Protein AF-A0A845YSQ4-F1 (afdb_monomer_lite)

Foldseek 3Di:
DAPLLQLQLQQLQPDDDQVLSQCSSCPFRNFHWAPKDKFFFDDVSQWIWIWIAGPPLQEIEIHTEAGAQDDVCRPLVNLLLLDADWDDDPQAWATWGPNLLVSLVGRVVSPVLVVCVVSDDPRHAYEFEHAESRLLNSLSNLRCCCRPVVDQLVRYEREYELYAFTGAPGNQVVSCVRNVNYEYEAEQLACRNCTPPEDPSLVLLLLQPSSVVSCVVPPCRHVDGTDDHYQYQYQHPVLHTDRPDPPVVVVVVSSVVNNVCSVVVVVLVNNVRSDCQNNSCSSPVDGRRDSPPNPPVSVPPPPQALQNLLVVLVVQCVVCVVVVPLVSNLVQAAQLAWEAEPPDIAGGSVRVSLLSVLVSVQQVAWDKDKDDWDTDRQKIKIKIWTDGPPDDIKIKIKMFGADPSHRRYIYIYIPVCVVRPSD

Radius of gyration: 26.73 Å; chains: 1; bounding box: 75×44×68 Å

pLDDT: mean 87.21, std 13.98, range [29.86, 98.81]

Sequence (423 aa):
MEICEILSLSLCTYETNEEDIKESAKKNFDVDIDNVMQYSAGREEIDSCYIADGDNGQSIILAFRGTYGGNGQGLIDWINNFMARPVSISDIPGELHQGFSSSVKRLWNAGFYREIKKRLTDDKQLFITGYSKGGALAAITAAFLDKRARIDPSKMNVWFFEAPRCGNTEFKNYFNQAFPTALRYEYQDDIVPHLPPAGESAKILSTIPIIGEILEEYLELEEWDYKAVGNLRFINWEDEILEDLPAYLQWAYRLVHLIKIIDEGQTSKLFSDHMAEKCYPVICGKPYQKSVKIDLELENIGLMSKVDETKKVWEHHIQAWDANDLDAIMADYTEDSILILNNTVKKGIEEVRSVFDNLFKLFSNGENIIEPAVIEGEVIYITWNFTPTNDQNYFGTDSFVVQNRIITYQTIASLLYKKYPVV

Secondary structure (DSSP, 8-state):
--HHHHHHHHHHTTSSSHHHHHHHHHHHH----EEEEEEEESGGG-EEEEEEEEGGGTEEEEEE------STTTTHHHHHTT---EEE-TTSSSEEEHHHHHHHHHHHHHTHHHHHHHH--TT-EEEEEEBTHHHHHHHHHHHHIIIII---GGGEEEEEESPPP-B-HHHHHHHHHH-TT-EEEEETT-SGGG-S--THHHHHHTTSHHHHHHHHT-TTGGG---B--SEEEEE-TTS-EE-SS-HHHHHHHHHHHHHHHHHTT-TTHHHHTTSHHHHHHHHHSS-----TT----GGG-----HHHHHHHHHHHHHHHHHTT-HHHHHTT--TT-EEEETTEEEEHHHHHHHHHHHHHHHHTTEEEEEPPPEEETTEEEEEEEEEETTS--EEEEEEEEEETTEEEEEEEEETHHHHS---

Structure (mmCIF, N/CA/C/O backbone):
data_AF-A0A845YSQ4-F1
#
_entry.id   AF-A0A845YSQ4-F1
#
loop_
_atom_site.group_PDB
_atom_site.id
_atom_site.type_symbol
_atom_site.label_atom_id
_atom_site.label_alt_id
_atom_site.label_comp_id
_atom_site.label_asym_id
_atom_site.label_entity_id
_atom_site.label_seq_id
_atom_site.pdbx_PDB_ins_code
_atom_site.Cartn_x
_atom_site.Cartn_y
_atom_site.Cartn_z
_atom_site.occupancy
_atom_site.B_iso_or_equiv
_atom_site.auth_seq_id
_atom_site.auth_comp_id
_atom_site.auth_asym_id
_atom_site.auth_atom_id
_atom_site.pdbx_PDB_model_num
ATOM 1 N N . MET A 1 1 ? -15.448 8.611 14.543 1.00 89.44 1 MET A N 1
ATOM 2 C CA . MET A 1 1 ? -14.744 8.925 13.287 1.00 89.44 1 MET A CA 1
ATOM 3 C C . MET A 1 1 ? -15.551 8.500 12.072 1.00 89.44 1 MET A C 1
ATOM 5 O O . MET A 1 1 ? -16.054 7.378 12.038 1.00 89.44 1 MET A O 1
ATOM 9 N N . GLU A 1 2 ? -15.639 9.386 11.087 1.00 93.88 2 GLU A N 1
ATOM 10 C CA . GLU A 1 2 ? -16.247 9.175 9.770 1.00 93.88 2 GLU A CA 1
ATOM 11 C C . GLU A 1 2 ? -15.227 8.629 8.756 1.00 93.88 2 GLU A C 1
ATOM 13 O O . GLU A 1 2 ? -14.013 8.759 8.929 1.00 93.88 2 GLU A O 1
ATOM 18 N N . ILE A 1 3 ? -15.701 8.045 7.649 1.00 95.62 3 ILE A N 1
ATOM 19 C CA . ILE A 1 3 ? -14.811 7.415 6.658 1.00 95.62 3 ILE A CA 1
ATOM 20 C C . ILE A 1 3 ? -13.812 8.395 6.028 1.00 95.62 3 ILE A C 1
ATOM 22 O O . ILE A 1 3 ? -12.651 8.041 5.830 1.00 95.62 3 ILE A O 1
ATOM 26 N N . CYS A 1 4 ? -14.231 9.637 5.765 1.00 95.69 4 CYS A N 1
ATOM 27 C CA . CYS A 1 4 ? -13.354 10.660 5.202 1.00 95.69 4 CYS A CA 1
ATOM 28 C C . CYS A 1 4 ? -12.197 11.015 6.151 1.00 95.69 4 CYS A C 1
ATOM 30 O O . CYS A 1 4 ? -11.065 11.210 5.705 1.00 95.69 4 CYS A O 1
ATOM 32 N N . GLU A 1 5 ? -12.446 11.047 7.463 1.00 95.69 5 GLU A N 1
ATOM 33 C CA . GLU A 1 5 ? -11.399 11.286 8.462 1.00 95.69 5 GLU A CA 1
ATOM 34 C C . GLU A 1 5 ? -10.400 10.125 8.467 1.00 95.69 5 GLU A C 1
ATOM 36 O O . GLU A 1 5 ? -9.191 10.337 8.482 1.00 95.69 5 GLU A O 1
ATOM 41 N N . ILE A 1 6 ? -10.889 8.886 8.372 1.00 97.31 6 ILE A N 1
ATOM 42 C CA . ILE A 1 6 ? -10.036 7.692 8.342 1.00 97.31 6 ILE A CA 1
ATOM 43 C C . ILE A 1 6 ? -9.205 7.597 7.053 1.00 97.31 6 ILE A C 1
ATOM 45 O O . ILE A 1 6 ? -8.040 7.191 7.118 1.00 97.31 6 ILE A O 1
ATOM 49 N N . LEU A 1 7 ? -9.751 8.012 5.903 1.00 96.31 7 LEU A N 1
ATOM 50 C CA . LEU A 1 7 ? -8.984 8.172 4.662 1.00 96.31 7 LEU A CA 1
ATOM 51 C C . LEU A 1 7 ? -7.896 9.231 4.832 1.00 96.31 7 LEU A C 1
ATOM 53 O O . LEU A 1 7 ? -6.727 8.957 4.574 1.00 96.31 7 LEU A O 1
ATOM 57 N N . SER A 1 8 ? -8.264 10.407 5.329 1.00 95.06 8 SER A N 1
ATOM 58 C CA . SER A 1 8 ? -7.344 11.522 5.567 1.00 95.06 8 SER A CA 1
ATOM 59 C C . SER A 1 8 ? -6.159 11.115 6.447 1.00 95.06 8 SER A C 1
ATOM 61 O O . SER A 1 8 ? -5.002 11.314 6.087 1.00 95.06 8 SER A O 1
ATOM 63 N N . LEU A 1 9 ? -6.435 10.440 7.563 1.00 95.56 9 LEU A N 1
ATOM 64 C CA . LEU A 1 9 ? -5.414 9.947 8.486 1.00 95.56 9 LEU A CA 1
ATOM 65 C C . LEU A 1 9 ? -4.534 8.850 7.869 1.00 95.56 9 LEU A C 1
ATOM 67 O O . LEU A 1 9 ? -3.336 8.786 8.142 1.00 95.56 9 LEU A O 1
ATOM 71 N N . SER A 1 10 ? -5.078 8.023 6.972 1.00 94.94 10 SER A N 1
ATOM 72 C CA . SER A 1 10 ? -4.253 7.079 6.208 1.00 94.94 10 SER A CA 1
ATOM 73 C C . SER A 1 10 ? -3.228 7.788 5.309 1.00 94.94 10 SER A C 1
ATOM 75 O O . SER A 1 10 ? -2.116 7.286 5.143 1.00 94.94 10 SER A O 1
ATOM 77 N N . LEU A 1 11 ? -3.554 8.981 4.799 1.00 91.88 11 LEU A N 1
ATOM 78 C CA . LEU A 1 11 ? -2.695 9.799 3.934 1.00 91.88 11 LEU A CA 1
ATOM 79 C C . LEU A 1 11 ? -1.693 10.658 4.725 1.00 91.88 11 LEU A C 1
ATOM 81 O O . LEU A 1 11 ? -0.639 11.009 4.198 1.00 91.88 11 LEU A O 1
ATOM 85 N N . CYS A 1 12 ? -1.944 10.927 6.011 1.00 91.81 12 CYS A N 1
ATOM 86 C CA . CYS A 1 12 ? -0.960 11.559 6.900 1.00 91.81 12 CYS A CA 1
ATOM 87 C C . CYS A 1 12 ? 0.252 10.660 7.187 1.00 91.81 12 CYS A C 1
ATOM 89 O O . CYS A 1 12 ? 1.293 11.150 7.607 1.00 91.81 12 CYS A O 1
ATOM 91 N N . THR A 1 13 ? 0.161 9.348 6.945 1.00 88.75 13 THR A N 1
ATOM 92 C CA . THR A 1 13 ? 1.273 8.408 7.185 1.00 88.75 13 THR A CA 1
ATOM 93 C C . THR A 1 13 ? 2.512 8.669 6.321 1.00 88.75 13 THR A C 1
ATOM 95 O O . THR A 1 13 ? 3.568 8.107 6.600 1.00 88.75 13 THR A O 1
ATOM 98 N N . TYR A 1 14 ? 2.390 9.489 5.274 1.00 83.56 14 TYR A N 1
ATOM 99 C CA . TYR A 1 14 ? 3.479 9.850 4.364 1.00 83.56 14 TYR A CA 1
ATOM 100 C C . TYR A 1 14 ? 4.336 11.021 4.865 1.00 83.56 14 TYR A C 1
ATOM 102 O O . TYR A 1 14 ? 5.428 11.229 4.329 1.00 83.56 14 TYR A O 1
ATOM 110 N N . GLU A 1 15 ? 3.871 11.724 5.900 1.00 84.75 15 GLU A N 1
ATOM 111 C CA . GLU A 1 15 ? 4.611 12.783 6.583 1.00 84.75 15 GLU A CA 1
ATOM 112 C C . GLU A 1 15 ? 5.827 12.225 7.345 1.00 84.75 15 GLU A C 1
ATOM 114 O O . GLU A 1 15 ? 5.908 11.034 7.668 1.00 84.75 15 GLU A O 1
ATOM 119 N N . THR A 1 16 ? 6.813 13.086 7.611 1.00 78.56 16 THR A N 1
ATOM 120 C CA . THR A 1 16 ? 8.149 12.624 8.028 1.00 78.56 16 THR A CA 1
ATOM 121 C C . THR A 1 16 ? 8.336 12.476 9.532 1.00 78.56 16 THR A C 1
ATOM 123 O O . THR A 1 16 ? 9.247 11.766 9.954 1.00 78.56 16 THR A O 1
ATOM 126 N N . ASN A 1 17 ? 7.496 13.125 10.340 1.00 86.75 17 ASN A N 1
ATOM 127 C CA . ASN A 1 17 ? 7.583 13.097 11.798 1.00 86.75 17 ASN A CA 1
ATOM 128 C C . ASN A 1 17 ? 6.208 13.319 12.465 1.00 86.75 17 ASN A C 1
ATOM 130 O O . ASN A 1 17 ? 5.221 13.641 11.807 1.00 86.75 17 ASN A O 1
ATOM 134 N N . GLU A 1 18 ? 6.141 13.144 13.787 1.00 92.50 18 GLU A N 1
ATOM 135 C CA . GLU A 1 18 ? 4.903 13.229 14.581 1.00 92.50 18 GLU A CA 1
ATOM 136 C C . GLU A 1 18 ? 4.224 14.611 14.542 1.00 92.50 18 GLU A C 1
ATOM 138 O O . GLU A 1 18 ? 2.992 14.686 14.564 1.00 92.50 18 GLU A O 1
ATOM 143 N N . GLU A 1 19 ? 5.005 15.694 14.475 1.00 92.31 19 GLU A N 1
ATOM 144 C CA . GLU A 1 19 ? 4.489 17.065 14.392 1.00 92.31 19 GLU A CA 1
ATOM 145 C C . GLU A 1 19 ? 3.888 17.330 13.010 1.00 92.31 19 GLU A C 1
ATOM 147 O O . GLU A 1 19 ? 2.753 17.801 12.932 1.00 92.31 19 GLU A O 1
ATOM 152 N N . ASP A 1 20 ? 4.574 16.912 11.941 1.00 90.31 20 ASP A N 1
ATOM 153 C CA . ASP A 1 20 ? 4.069 16.996 10.566 1.00 90.31 20 ASP A CA 1
ATOM 154 C C . ASP A 1 20 ? 2.766 16.199 10.404 1.00 90.31 20 ASP A C 1
ATOM 156 O O . ASP A 1 20 ? 1.814 16.686 9.799 1.00 90.31 20 ASP A O 1
ATOM 160 N N . ILE A 1 21 ? 2.683 14.988 10.977 1.00 92.38 21 ILE A N 1
ATOM 161 C CA . ILE A 1 21 ? 1.462 14.161 10.952 1.00 92.38 21 ILE A CA 1
ATOM 162 C C . ILE A 1 21 ? 0.292 14.933 11.573 1.00 92.38 21 ILE A C 1
ATOM 164 O O . ILE A 1 21 ? -0.797 14.989 10.993 1.00 92.38 21 ILE A O 1
ATOM 168 N N . LYS A 1 22 ? 0.510 15.543 12.744 1.00 93.44 22 LYS A N 1
ATOM 169 C CA . LYS A 1 22 ? -0.519 16.313 13.449 1.00 93.44 22 LYS A CA 1
ATOM 170 C C . LYS A 1 22 ? -0.890 17.596 12.700 1.00 93.44 22 LYS A C 1
ATOM 172 O O . LYS A 1 22 ? -2.079 17.903 12.590 1.00 93.44 22 LYS A O 1
ATOM 177 N N . GLU A 1 23 ? 0.089 18.332 12.172 1.00 91.50 23 GLU A N 1
ATOM 178 C CA . GLU A 1 23 ? -0.164 19.539 11.377 1.00 91.50 23 GLU A CA 1
ATOM 179 C C . GLU A 1 23 ? -0.944 19.189 10.109 1.00 91.50 23 GLU A C 1
ATOM 181 O O . GLU A 1 23 ? -1.944 19.838 9.819 1.00 91.50 23 GLU A O 1
ATOM 186 N N . SER A 1 24 ? -0.543 18.143 9.389 1.00 89.75 24 SER A N 1
ATOM 187 C CA . SER A 1 24 ? -1.182 17.688 8.153 1.00 89.75 24 SER A CA 1
ATOM 188 C C . SER A 1 24 ? -2.631 17.263 8.393 1.00 89.75 24 SER A C 1
ATOM 190 O O . SER A 1 24 ? -3.530 17.731 7.691 1.00 89.75 24 SER A O 1
ATOM 192 N N . ALA A 1 25 ? -2.885 16.477 9.447 1.00 92.25 25 ALA A N 1
ATOM 193 C CA . ALA A 1 25 ? -4.237 16.088 9.852 1.00 92.25 25 ALA A CA 1
ATOM 194 C C . ALA A 1 25 ? -5.140 17.312 10.069 1.00 92.25 25 ALA A C 1
ATOM 196 O O . ALA A 1 25 ? -6.246 17.376 9.525 1.00 92.25 25 ALA A O 1
ATOM 197 N N . LYS A 1 26 ? -4.649 18.330 10.786 1.00 93.38 26 LYS A N 1
ATOM 198 C CA . LYS A 1 26 ? -5.445 19.525 11.071 1.00 93.38 26 LYS A CA 1
ATOM 199 C C . LYS A 1 26 ? -5.575 20.459 9.869 1.00 93.38 26 LYS A C 1
ATOM 201 O O . LYS A 1 26 ? -6.665 20.922 9.555 1.00 93.38 26 LYS A O 1
ATOM 206 N N . LYS A 1 27 ? -4.470 20.763 9.199 1.00 88.38 27 LYS A N 1
ATOM 207 C CA . LYS A 1 27 ? -4.384 21.802 8.167 1.00 88.38 27 LYS A CA 1
ATOM 208 C C . LYS A 1 27 ? -4.963 21.360 6.831 1.00 88.38 27 LYS A C 1
ATOM 210 O O . LYS A 1 27 ? -5.641 22.157 6.193 1.00 88.38 27 LYS A O 1
ATOM 215 N N . ASN A 1 28 ? -4.699 20.118 6.427 1.00 83.88 28 ASN A N 1
ATOM 216 C CA . ASN A 1 28 ? -5.085 19.615 5.108 1.00 83.88 28 ASN A CA 1
ATOM 217 C C . ASN A 1 28 ? -6.459 18.936 5.144 1.00 83.88 28 ASN A C 1
ATOM 219 O O . ASN A 1 28 ? -7.185 18.923 4.148 1.00 83.88 28 ASN A O 1
ATOM 223 N N . PHE A 1 29 ? -6.842 18.381 6.297 1.00 86.94 29 PHE A N 1
ATOM 224 C CA . PHE A 1 29 ? -8.033 17.537 6.391 1.00 86.94 29 PHE A CA 1
ATOM 225 C C . PHE A 1 29 ? -9.076 18.004 7.410 1.00 86.94 29 PHE A C 1
ATOM 227 O O . PHE A 1 29 ? -10.227 17.572 7.301 1.00 86.94 29 PHE A O 1
ATOM 234 N N . ASP A 1 30 ? -8.715 18.940 8.295 1.00 90.19 30 ASP A N 1
ATOM 235 C CA . ASP A 1 30 ? -9.516 19.406 9.437 1.00 90.19 30 ASP A CA 1
ATOM 236 C C . ASP A 1 30 ? -9.887 18.280 10.413 1.00 90.19 30 ASP A C 1
ATOM 238 O O . ASP A 1 30 ? -11.016 18.185 10.886 1.00 90.19 30 ASP A O 1
ATOM 242 N N . VAL A 1 31 ? -8.917 17.408 10.707 1.00 90.75 31 VAL A N 1
ATOM 243 C CA . VAL A 1 31 ? -9.051 16.307 11.669 1.00 90.75 31 VAL A CA 1
ATOM 244 C C . VAL A 1 31 ? -8.156 16.573 12.876 1.00 90.75 31 VAL A C 1
ATOM 246 O O . VAL A 1 31 ? -6.941 16.721 12.742 1.00 90.75 31 VAL A O 1
ATOM 249 N N . ASP A 1 32 ? -8.752 16.620 14.067 1.00 93.00 32 ASP A N 1
ATOM 250 C CA . ASP A 1 32 ? -8.024 16.805 15.322 1.00 93.00 32 ASP A CA 1
ATOM 251 C C . ASP A 1 32 ? -7.540 15.458 15.880 1.00 93.00 32 ASP A C 1
ATOM 253 O O . ASP A 1 32 ? -8.334 14.563 16.185 1.00 93.00 32 ASP A O 1
ATOM 257 N N . ILE A 1 33 ? -6.218 15.332 16.027 1.00 96.12 33 ILE A N 1
ATOM 258 C CA . ILE A 1 33 ? -5.554 14.182 16.646 1.00 96.12 33 ILE A CA 1
ATOM 259 C C . ILE A 1 33 ? -4.529 14.628 17.692 1.00 96.12 33 ILE A C 1
ATOM 261 O O . ILE A 1 33 ? -3.877 15.667 17.561 1.00 96.12 33 ILE A O 1
ATOM 265 N N . ASP A 1 34 ? -4.346 13.798 18.713 1.00 95.31 34 ASP A N 1
ATOM 266 C CA . ASP A 1 34 ? -3.431 14.034 19.825 1.00 95.31 34 ASP A CA 1
ATOM 267 C C . ASP A 1 34 ? -2.554 12.814 20.118 1.00 95.31 34 ASP A C 1
ATOM 269 O O . ASP A 1 34 ? -2.787 11.712 19.624 1.00 95.31 34 ASP A O 1
ATOM 273 N N . ASN A 1 35 ? -1.523 13.014 20.946 1.00 95.44 35 ASN A N 1
ATOM 274 C CA . ASN A 1 35 ? -0.624 11.954 21.412 1.00 95.44 35 ASN A CA 1
ATOM 275 C C . ASN A 1 35 ? -0.066 11.085 20.268 1.00 95.44 35 ASN A C 1
ATOM 277 O O . ASN A 1 35 ? -0.030 9.857 20.382 1.00 95.44 35 ASN A O 1
ATOM 281 N N . VAL A 1 36 ? 0.332 11.708 19.157 1.00 97.25 36 VAL A N 1
ATOM 282 C CA . VAL A 1 36 ? 0.882 11.002 17.993 1.00 97.25 36 VAL A CA 1
ATOM 283 C C . VAL A 1 36 ? 2.188 10.310 18.388 1.00 97.25 36 VAL A C 1
ATOM 285 O O . VAL A 1 36 ? 3.027 10.911 19.047 1.00 97.25 36 VAL A O 1
ATOM 288 N N . MET A 1 37 ? 2.330 9.034 18.032 1.00 97.06 37 MET A N 1
ATOM 289 C CA . MET A 1 37 ? 3.549 8.246 18.214 1.00 97.06 37 MET A CA 1
ATOM 290 C C . MET A 1 37 ? 3.864 7.482 16.937 1.00 97.06 37 MET A C 1
ATOM 292 O O . MET A 1 37 ? 3.055 6.657 16.503 1.00 97.06 37 MET A O 1
ATOM 296 N N . GLN A 1 38 ? 5.036 7.721 16.356 1.00 95.31 38 GLN A N 1
ATOM 297 C CA . GLN A 1 38 ? 5.468 7.058 15.128 1.00 95.31 38 GLN A CA 1
ATOM 298 C C . GLN A 1 38 ? 6.348 5.837 15.422 1.00 95.31 38 GLN A C 1
ATOM 300 O O . GLN A 1 38 ? 7.143 5.808 16.360 1.00 95.31 38 GLN A O 1
ATOM 305 N N . TYR A 1 39 ? 6.210 4.810 14.588 1.00 94.25 39 TYR A N 1
ATOM 306 C CA . TYR A 1 39 ? 7.033 3.610 14.605 1.00 94.25 39 TYR A CA 1
ATOM 307 C C . TYR A 1 39 ? 7.537 3.336 13.196 1.00 94.25 39 TYR A C 1
ATOM 309 O O . TYR A 1 39 ? 6.740 3.226 12.263 1.00 94.25 39 TYR A O 1
ATOM 317 N N . SER A 1 40 ? 8.847 3.153 13.070 1.00 89.94 40 SER A N 1
ATOM 318 C CA . SER A 1 40 ? 9.505 2.839 11.807 1.00 89.94 40 SER A CA 1
ATOM 319 C C . SER A 1 40 ? 10.352 1.576 11.931 1.00 89.94 40 SER A C 1
ATOM 321 O O . SER A 1 40 ? 10.880 1.262 13.001 1.00 89.94 40 SER A O 1
ATOM 323 N N . ALA A 1 41 ? 10.464 0.816 10.843 1.00 86.12 41 ALA A N 1
ATOM 324 C CA . ALA A 1 41 ? 11.298 -0.377 10.771 1.00 86.12 41 ALA A CA 1
ATOM 325 C C . ALA A 1 41 ? 11.720 -0.710 9.327 1.00 86.12 41 ALA A C 1
ATOM 327 O O . ALA A 1 41 ? 11.230 -0.137 8.357 1.00 86.12 41 ALA A O 1
ATOM 328 N N . GLY A 1 42 ? 12.620 -1.688 9.189 1.00 72.88 42 GLY A N 1
ATOM 329 C CA . GLY A 1 42 ? 13.173 -2.094 7.894 1.00 72.88 42 GLY A CA 1
ATOM 330 C C . GLY A 1 42 ? 14.401 -1.275 7.488 1.00 72.88 42 GLY A C 1
ATOM 331 O O . GLY A 1 42 ? 14.817 -0.359 8.197 1.00 72.88 42 GLY A O 1
ATOM 332 N N . ARG A 1 43 ? 15.024 -1.649 6.363 1.00 58.31 43 ARG A N 1
ATOM 333 C CA . ARG A 1 43 ? 16.142 -0.884 5.792 1.00 58.31 43 ARG A CA 1
ATOM 334 C C . ARG A 1 43 ? 15.610 0.494 5.391 1.00 58.31 43 ARG A C 1
ATOM 336 O O . ARG A 1 43 ? 14.541 0.559 4.793 1.00 58.31 43 ARG A O 1
ATOM 343 N N . GLU A 1 44 ? 16.324 1.551 5.774 1.00 62.12 44 GLU A N 1
ATOM 344 C CA . GLU A 1 44 ? 15.932 2.948 5.503 1.00 62.12 44 GLU A CA 1
ATOM 345 C C . GLU A 1 44 ? 14.537 3.327 6.030 1.00 62.12 44 GLU A C 1
ATOM 347 O O . GLU A 1 44 ? 13.889 4.215 5.489 1.00 62.12 44 GLU A O 1
ATOM 352 N N . GLU A 1 45 ? 14.054 2.656 7.085 1.00 64.12 45 GLU A N 1
ATOM 353 C CA . GLU A 1 45 ? 12.762 2.985 7.709 1.00 64.12 45 GLU A CA 1
ATOM 354 C C . GLU A 1 45 ? 11.575 2.936 6.727 1.00 64.12 45 GLU A C 1
ATOM 356 O O . GLU A 1 45 ? 10.603 3.687 6.831 1.00 64.12 45 GLU A O 1
ATOM 361 N N . ILE A 1 46 ? 11.651 2.026 5.749 1.00 71.50 46 ILE A N 1
ATOM 362 C CA . ILE A 1 46 ? 10.653 1.895 4.683 1.00 71.50 46 ILE A CA 1
ATOM 363 C C . ILE A 1 46 ? 9.267 1.478 5.199 1.00 71.50 46 ILE A C 1
ATOM 365 O O . ILE A 1 46 ? 8.247 1.885 4.629 1.00 71.50 46 ILE A O 1
ATOM 369 N N . ASP A 1 47 ? 9.202 0.713 6.291 1.00 84.44 47 ASP A N 1
ATOM 370 C CA . ASP A 1 47 ? 7.949 0.393 6.970 1.00 84.44 47 ASP A CA 1
ATOM 371 C C . ASP A 1 47 ? 7.682 1.446 8.040 1.00 84.44 47 ASP A C 1
ATOM 373 O O . ASP A 1 47 ? 8.517 1.646 8.920 1.00 84.44 47 ASP A O 1
ATOM 377 N N . SER A 1 48 ? 6.509 2.076 8.005 1.00 91.06 48 SER A N 1
ATOM 378 C CA . SER A 1 48 ? 6.122 3.062 9.011 1.00 91.06 48 SER A CA 1
ATOM 379 C C . SER A 1 48 ? 4.639 2.959 9.351 1.00 91.06 48 SER A C 1
ATOM 381 O O . SER A 1 48 ? 3.806 2.639 8.496 1.00 91.06 48 SER A O 1
ATOM 383 N N . CYS A 1 49 ? 4.314 3.218 10.611 1.00 96.56 49 CYS A N 1
ATOM 384 C CA . CYS A 1 49 ? 2.959 3.442 11.090 1.00 96.56 49 CYS A CA 1
ATOM 385 C C . CYS A 1 49 ? 2.968 4.480 12.209 1.00 96.56 49 CYS A C 1
ATOM 387 O O . CYS A 1 49 ? 3.991 4.670 12.868 1.00 96.56 49 CYS A O 1
ATOM 389 N N . TYR A 1 50 ? 1.821 5.084 12.494 1.00 97.75 50 TYR A N 1
ATOM 390 C CA . TYR A 1 50 ? 1.661 5.903 13.691 1.00 97.75 50 TYR A CA 1
ATOM 391 C C . TYR A 1 50 ? 0.423 5.500 14.487 1.00 97.75 50 TYR A C 1
ATOM 393 O O . TYR A 1 50 ? -0.527 4.922 13.952 1.00 97.75 50 TYR A O 1
ATOM 401 N N . ILE A 1 51 ? 0.463 5.812 15.781 1.00 98.31 51 ILE A N 1
ATOM 402 C CA . ILE A 1 51 ? -0.662 5.714 16.705 1.00 98.31 51 ILE A CA 1
ATOM 403 C C . ILE A 1 51 ? -1.044 7.121 17.143 1.00 98.31 51 ILE A C 1
ATOM 405 O O . ILE A 1 51 ? -0.171 7.884 17.543 1.00 98.31 51 ILE A O 1
ATOM 409 N N . ALA A 1 52 ? -2.327 7.457 17.107 1.00 98.00 52 ALA A N 1
ATOM 410 C CA . ALA A 1 52 ? -2.831 8.725 17.622 1.00 98.00 52 ALA A CA 1
ATOM 411 C C . ALA A 1 52 ? -4.138 8.525 18.388 1.00 98.00 52 ALA A C 1
ATOM 413 O O . ALA A 1 52 ? -4.839 7.530 18.201 1.00 98.00 52 ALA A O 1
ATOM 414 N N . ASP A 1 53 ? -4.463 9.485 19.239 1.00 96.50 53 ASP A N 1
ATOM 415 C CA . ASP A 1 53 ? -5.769 9.603 19.865 1.00 96.50 53 ASP A CA 1
ATOM 416 C C . ASP A 1 53 ? -6.634 10.522 18.989 1.00 96.50 53 ASP A C 1
ATOM 418 O O . ASP A 1 53 ? -6.191 11.600 18.601 1.00 96.50 53 ASP A O 1
ATOM 422 N N . GLY A 1 54 ? -7.860 10.109 18.676 1.00 93.62 54 GLY A N 1
ATOM 423 C CA . GLY A 1 54 ? -8.852 10.920 17.962 1.00 93.62 54 GLY A CA 1
ATOM 424 C C . GLY A 1 54 ? -10.198 10.902 18.671 1.00 93.62 54 GLY A C 1
ATOM 425 O O . GLY A 1 54 ? -10.329 10.319 19.752 1.00 93.62 54 GLY A O 1
ATOM 426 N N . ASP A 1 55 ? -11.197 11.569 18.091 1.00 87.88 55 ASP A N 1
ATOM 427 C CA . ASP A 1 55 ? -12.507 11.796 18.722 1.00 87.88 55 ASP A CA 1
ATOM 428 C C . ASP A 1 55 ? -12.364 12.321 20.170 1.00 87.88 55 ASP A C 1
ATOM 430 O O . ASP A 1 55 ? -12.971 11.800 21.107 1.00 87.88 55 ASP A O 1
ATOM 434 N N . ASN A 1 56 ? -11.490 13.313 20.389 1.00 83.38 56 ASN A N 1
ATOM 435 C CA . ASN A 1 56 ? -11.163 13.849 21.721 1.00 83.38 56 ASN A CA 1
ATOM 436 C C . ASN A 1 56 ? -10.701 12.775 22.733 1.00 83.38 56 ASN A C 1
ATOM 438 O O . ASN A 1 56 ? -11.017 12.839 23.923 1.00 83.38 56 ASN A O 1
ATOM 442 N N . GLY A 1 57 ? -9.972 11.763 22.259 1.00 84.81 57 GLY A N 1
ATOM 443 C CA . GLY A 1 57 ? -9.418 10.685 23.076 1.00 84.81 57 GLY A CA 1
ATOM 444 C C . GLY A 1 57 ? -10.314 9.456 23.233 1.00 84.81 57 GLY A C 1
ATOM 445 O O . GLY A 1 57 ? -9.902 8.518 23.921 1.00 84.81 57 GLY A O 1
ATOM 446 N N . GLN A 1 58 ? -11.496 9.431 22.607 1.00 88.31 58 GLN A N 1
ATOM 447 C CA . GLN A 1 58 ? -12.411 8.279 22.614 1.00 88.31 58 GLN A CA 1
ATOM 448 C C . GLN A 1 58 ? -12.014 7.192 21.604 1.00 88.31 58 GLN A C 1
ATOM 450 O O . GLN A 1 58 ? -12.366 6.023 21.776 1.00 88.31 58 GLN A O 1
ATOM 455 N N . SER A 1 59 ? -11.235 7.559 20.589 1.00 94.94 59 SER A N 1
ATOM 456 C CA . SER A 1 59 ? -10.781 6.661 19.531 1.00 94.94 59 SER A CA 1
ATOM 457 C C . SER A 1 59 ? -9.259 6.590 19.508 1.00 94.94 59 SER A C 1
ATOM 459 O O . SER A 1 59 ? -8.570 7.574 19.770 1.00 94.94 59 SER A O 1
ATOM 461 N N . ILE A 1 60 ? -8.726 5.415 19.190 1.00 97.88 60 ILE A N 1
ATOM 462 C CA . ILE A 1 60 ? -7.303 5.213 18.905 1.00 97.88 60 ILE A CA 1
ATOM 463 C C . ILE A 1 60 ? -7.187 4.929 17.421 1.00 97.88 60 ILE A C 1
ATOM 465 O O . ILE A 1 60 ? -7.900 4.070 16.912 1.00 97.88 60 ILE A O 1
ATOM 469 N N . ILE A 1 61 ? -6.284 5.613 16.737 1.00 98.38 61 ILE A N 1
ATOM 470 C CA . ILE A 1 61 ? -5.994 5.396 15.324 1.00 98.38 61 ILE A CA 1
ATOM 471 C C . ILE A 1 61 ? -4.652 4.695 15.217 1.00 98.38 61 ILE A C 1
ATOM 473 O O . ILE A 1 61 ? -3.684 5.134 15.827 1.00 98.38 61 ILE A O 1
ATOM 477 N N . LEU A 1 62 ? -4.596 3.629 14.427 1.00 98.69 62 LEU A N 1
ATOM 478 C CA . LEU A 1 62 ? -3.378 2.981 13.965 1.00 98.69 62 LEU A CA 1
ATOM 479 C C . LEU A 1 62 ? -3.357 3.038 12.436 1.00 98.69 62 LEU A C 1
ATOM 481 O O . LEU A 1 62 ? -4.119 2.327 11.779 1.00 98.69 62 LEU A O 1
ATOM 485 N N . ALA A 1 63 ? -2.492 3.878 11.876 1.00 98.31 63 ALA A N 1
ATOM 486 C CA . ALA A 1 63 ? -2.415 4.100 10.436 1.00 98.31 63 ALA A CA 1
ATOM 487 C C . ALA A 1 63 ? -1.067 3.631 9.874 1.00 98.31 63 ALA A C 1
ATOM 489 O O . ALA A 1 63 ? -0.016 3.940 10.437 1.00 98.31 63 ALA A O 1
ATOM 490 N N . PHE A 1 64 ? -1.095 2.889 8.764 1.00 96.88 64 PHE A N 1
ATOM 491 C CA . PHE A 1 64 ? 0.089 2.325 8.107 1.00 96.88 64 PHE A CA 1
ATOM 492 C C . PHE A 1 64 ? 0.425 3.038 6.798 1.00 96.88 64 PHE A C 1
ATOM 494 O O . PHE A 1 64 ? -0.457 3.256 5.965 1.00 96.88 64 PHE A O 1
ATOM 501 N N . ARG A 1 65 ? 1.717 3.318 6.587 1.00 91.06 65 ARG A N 1
ATOM 502 C CA . ARG A 1 65 ? 2.223 3.942 5.360 1.00 91.06 65 ARG A CA 1
ATOM 503 C C . ARG A 1 65 ? 2.264 2.966 4.188 1.00 91.06 65 ARG A C 1
ATOM 505 O O . ARG A 1 65 ? 2.652 1.800 4.331 1.00 91.06 65 ARG A O 1
ATOM 512 N N . GLY A 1 66 ? 1.930 3.482 3.007 1.00 84.00 66 GLY A N 1
ATOM 513 C CA . GLY A 1 66 ? 2.171 2.821 1.729 1.00 84.00 66 GLY A CA 1
ATOM 514 C C . GLY A 1 66 ? 3.659 2.743 1.344 1.00 84.00 66 GLY A C 1
ATOM 515 O O . GLY A 1 66 ? 4.560 2.811 2.184 1.00 84.00 66 GLY A O 1
ATOM 516 N N . THR A 1 67 ? 3.936 2.561 0.056 1.00 71.50 67 THR A N 1
ATOM 517 C CA . THR A 1 67 ? 5.292 2.657 -0.517 1.00 71.50 67 THR A CA 1
ATOM 518 C C . THR A 1 67 ? 5.417 3.983 -1.273 1.00 71.50 67 THR A C 1
ATOM 520 O O . THR A 1 67 ? 4.463 4.375 -1.939 1.00 71.50 67 THR A O 1
ATOM 523 N N . TYR A 1 68 ? 6.560 4.673 -1.170 1.00 61.19 68 TYR A N 1
ATOM 524 C CA . TYR A 1 68 ? 6.856 5.839 -2.012 1.00 61.19 68 TYR A CA 1
ATOM 525 C C . TYR A 1 68 ? 7.160 5.359 -3.440 1.00 61.19 68 TYR A C 1
ATOM 527 O O . TYR A 1 68 ? 8.094 4.586 -3.631 1.00 61.19 68 TYR A O 1
ATOM 535 N N . GLY A 1 69 ? 6.391 5.799 -4.435 1.00 50.38 69 GLY A N 1
ATOM 536 C CA . GLY A 1 69 ? 6.770 5.684 -5.846 1.00 50.38 69 GLY A CA 1
ATOM 537 C C . GLY A 1 69 ? 7.326 7.031 -6.289 1.00 50.38 69 GLY A C 1
ATOM 538 O O . GLY A 1 69 ? 6.542 7.957 -6.432 1.00 50.38 69 GLY A O 1
ATOM 539 N N . GLY A 1 70 ? 8.650 7.185 -6.402 1.00 38.12 70 GLY A N 1
ATOM 540 C CA . GLY A 1 70 ? 9.247 8.529 -6.529 1.00 38.12 70 GLY A CA 1
ATOM 541 C C . GLY A 1 70 ? 10.460 8.688 -7.440 1.00 38.12 70 GLY A C 1
ATOM 542 O O . GLY A 1 70 ? 10.931 9.803 -7.614 1.00 38.12 70 GLY A O 1
ATOM 543 N N . ASN A 1 71 ? 10.973 7.628 -8.058 1.00 32.19 71 ASN A N 1
ATOM 544 C CA . ASN A 1 71 ? 12.097 7.734 -8.993 1.00 32.19 71 ASN A CA 1
ATOM 545 C C . ASN A 1 71 ? 11.672 6.938 -10.222 1.00 32.19 71 ASN A C 1
ATOM 547 O O . ASN A 1 71 ? 11.110 5.880 -10.010 1.00 32.19 71 ASN A O 1
ATOM 551 N N . GLY A 1 72 ? 11.892 7.375 -11.466 1.00 40.03 72 GLY A N 1
ATOM 552 C CA . GLY A 1 72 ? 11.312 6.781 -12.695 1.00 40.03 72 GLY A CA 1
ATOM 553 C C . GLY A 1 72 ? 11.484 5.265 -12.986 1.00 40.03 72 GLY A C 1
ATOM 554 O O . GLY A 1 72 ? 11.195 4.872 -14.107 1.00 40.03 72 GLY A O 1
ATOM 555 N N . GLN A 1 73 ? 11.950 4.450 -12.030 1.00 39.56 73 GLN A N 1
ATOM 556 C CA . GLN A 1 73 ? 11.854 2.981 -11.885 1.00 39.56 73 GLN A CA 1
ATOM 557 C C . GLN A 1 73 ? 10.619 2.537 -11.042 1.00 39.56 73 GLN A C 1
ATOM 559 O O . GLN A 1 73 ? 10.263 1.364 -10.948 1.00 39.56 73 GLN A O 1
ATOM 564 N N . GLY A 1 74 ? 9.952 3.497 -10.398 1.00 50.62 74 GLY A N 1
ATOM 565 C CA . GLY A 1 74 ? 9.174 3.328 -9.172 1.00 50.62 74 GLY A CA 1
ATOM 566 C C . GLY A 1 74 ? 7.797 2.706 -9.333 1.00 50.62 74 GLY A C 1
ATOM 567 O O . GLY A 1 74 ? 7.144 2.494 -8.325 1.00 50.62 74 GLY A O 1
ATOM 568 N N . LEU A 1 75 ? 7.359 2.407 -10.555 1.00 51.34 75 LEU A N 1
ATOM 569 C CA . LEU A 1 75 ? 6.128 1.659 -10.825 1.00 51.34 75 LEU A CA 1
ATOM 570 C C . LEU A 1 75 ? 6.391 0.152 -10.895 1.00 51.34 75 LEU A C 1
ATOM 572 O O . LEU A 1 75 ? 5.646 -0.615 -10.297 1.00 51.34 75 LEU A O 1
ATOM 576 N N . ILE A 1 76 ? 7.481 -0.266 -11.548 1.00 56.75 76 ILE A N 1
ATOM 577 C CA . ILE A 1 76 ? 7.896 -1.676 -11.630 1.00 56.75 76 ILE A CA 1
ATOM 578 C C . ILE A 1 76 ? 8.312 -2.169 -10.249 1.00 56.75 76 ILE A C 1
ATOM 580 O O . ILE A 1 76 ? 7.777 -3.162 -9.772 1.00 56.75 76 ILE A O 1
ATOM 584 N N . ASP A 1 77 ? 9.181 -1.428 -9.557 1.00 59.81 77 ASP A N 1
ATOM 585 C CA . ASP A 1 77 ? 9.594 -1.775 -8.192 1.00 59.81 77 ASP A CA 1
ATOM 586 C C . ASP A 1 77 ? 8.399 -1.810 -7.236 1.00 59.81 77 ASP A C 1
ATOM 588 O O . ASP A 1 77 ? 8.313 -2.643 -6.335 1.00 59.81 77 ASP A O 1
ATOM 592 N N . TRP A 1 78 ? 7.438 -0.913 -7.434 1.00 64.19 78 TRP A N 1
ATOM 593 C CA . TRP A 1 78 ? 6.227 -0.863 -6.632 1.00 64.19 78 TRP A CA 1
ATOM 594 C C . TRP A 1 78 ? 5.283 -2.042 -6.898 1.00 64.19 78 TRP A C 1
ATOM 596 O O . TRP A 1 78 ? 4.806 -2.635 -5.932 1.00 64.19 78 TRP A O 1
ATOM 606 N N . ILE A 1 79 ? 5.094 -2.459 -8.155 1.00 67.44 79 ILE A N 1
ATOM 607 C CA . ILE A 1 79 ? 4.372 -3.697 -8.495 1.00 67.44 79 ILE A CA 1
ATOM 608 C C . ILE A 1 79 ? 5.123 -4.921 -7.957 1.00 67.44 79 ILE A C 1
ATOM 610 O O . ILE A 1 79 ? 4.511 -5.763 -7.305 1.00 67.44 79 ILE A O 1
ATOM 614 N N . ASN A 1 80 ? 6.444 -5.000 -8.143 1.00 64.62 80 ASN A N 1
ATOM 615 C CA . ASN A 1 80 ? 7.292 -6.082 -7.629 1.00 64.62 80 ASN A CA 1
ATOM 616 C C . ASN A 1 80 ? 7.172 -6.233 -6.109 1.00 64.62 80 ASN A C 1
ATOM 618 O O . ASN A 1 80 ? 7.099 -7.346 -5.592 1.00 64.62 80 ASN A O 1
ATOM 622 N N . ASN A 1 81 ? 7.067 -5.122 -5.375 1.00 68.81 81 ASN A N 1
ATOM 623 C CA . ASN A 1 81 ? 6.844 -5.144 -3.927 1.00 68.81 81 ASN A CA 1
ATOM 624 C C . ASN A 1 81 ? 5.519 -5.817 -3.517 1.00 68.81 81 ASN A C 1
ATOM 626 O O . ASN A 1 81 ? 5.382 -6.249 -2.367 1.00 68.81 81 ASN A O 1
ATOM 630 N N . PHE A 1 82 ? 4.551 -5.906 -4.431 1.00 79.56 82 PHE A N 1
ATOM 631 C CA . PHE A 1 82 ? 3.282 -6.608 -4.245 1.00 79.56 82 PHE A CA 1
ATOM 632 C C . PHE A 1 82 ? 3.299 -8.050 -4.745 1.00 79.56 82 PHE A C 1
ATOM 634 O O . PHE A 1 82 ? 2.301 -8.747 -4.595 1.00 79.56 82 PHE A O 1
ATOM 641 N N . MET A 1 83 ? 4.407 -8.510 -5.321 1.00 81.25 83 MET A N 1
ATOM 642 C CA . MET A 1 83 ? 4.559 -9.861 -5.835 1.00 81.25 83 MET A CA 1
ATOM 643 C C . MET A 1 83 ? 5.416 -10.686 -4.875 1.00 81.25 83 MET A C 1
ATOM 645 O O . MET A 1 83 ? 6.647 -10.648 -4.890 1.00 81.25 83 MET A O 1
ATOM 649 N N . ALA A 1 84 ? 4.764 -11.468 -4.018 1.00 84.75 84 ALA A N 1
ATOM 650 C CA . ALA A 1 84 ? 5.453 -12.416 -3.152 1.00 84.75 84 ALA A CA 1
ATOM 651 C C . ALA A 1 84 ? 4.647 -13.691 -2.934 1.00 84.75 84 ALA A C 1
ATOM 653 O O . ALA A 1 84 ? 3.414 -13.698 -2.965 1.00 84.75 84 ALA A O 1
ATOM 654 N N . ARG A 1 85 ? 5.366 -14.770 -2.621 1.00 86.44 85 ARG A N 1
ATOM 655 C CA . ARG A 1 85 ? 4.759 -16.059 -2.295 1.00 86.44 85 ARG A CA 1
ATOM 656 C C . ARG A 1 85 ? 3.896 -15.954 -1.028 1.00 86.44 85 ARG A C 1
ATOM 658 O O . ARG A 1 85 ? 4.283 -15.250 -0.083 1.00 86.44 85 ARG A O 1
ATOM 665 N N . PRO A 1 86 ? 2.744 -16.643 -0.986 1.00 91.69 86 PRO A N 1
ATOM 666 C CA . PRO A 1 86 ? 1.985 -16.795 0.245 1.00 91.69 86 PRO A CA 1
ATOM 667 C C . PRO A 1 86 ? 2.792 -17.638 1.243 1.00 91.69 86 PRO A C 1
ATOM 669 O O . PRO A 1 86 ? 3.510 -18.562 0.866 1.00 91.69 86 PRO A O 1
ATOM 672 N N . VAL A 1 87 ? 2.721 -17.294 2.529 1.00 94.62 87 VAL A N 1
ATOM 673 C CA . VAL A 1 87 ? 3.409 -18.012 3.609 1.00 94.62 87 VAL A CA 1
ATOM 674 C C . VAL A 1 87 ? 2.489 -18.219 4.803 1.00 94.62 87 VAL A C 1
ATOM 676 O O . VAL A 1 87 ? 1.775 -17.306 5.227 1.00 94.62 87 VAL A O 1
ATOM 679 N N . SER A 1 88 ? 2.543 -19.404 5.406 1.00 96.94 88 SER A N 1
ATOM 680 C CA . SER A 1 88 ? 1.846 -19.668 6.663 1.00 96.94 88 SER A CA 1
ATOM 681 C C . SER A 1 88 ? 2.545 -18.967 7.826 1.00 96.94 88 SER A C 1
ATOM 683 O O . SER A 1 88 ? 3.770 -19.014 7.980 1.00 96.94 88 SER A O 1
ATOM 685 N N . ILE A 1 89 ? 1.759 -18.334 8.692 1.00 95.88 89 ILE A N 1
ATOM 686 C CA . ILE A 1 89 ? 2.250 -17.661 9.892 1.00 95.88 89 ILE A CA 1
ATOM 687 C C . ILE A 1 89 ? 1.640 -18.346 11.109 1.00 95.88 89 ILE A C 1
ATOM 689 O O . ILE A 1 89 ? 0.424 -18.461 11.198 1.00 95.88 89 ILE A O 1
ATOM 693 N N . SER A 1 90 ? 2.476 -18.750 12.074 1.00 94.38 90 SER A N 1
ATOM 694 C CA . SER A 1 90 ? 1.994 -19.360 13.322 1.00 94.38 90 SER A CA 1
ATOM 695 C C . SER A 1 90 ? 0.869 -18.533 13.945 1.00 94.38 90 SER A C 1
ATOM 697 O O . SER A 1 90 ? 1.007 -17.309 14.096 1.00 94.38 90 SER A O 1
ATOM 699 N N . ASP A 1 91 ? -0.203 -19.234 14.313 1.00 92.50 91 ASP A N 1
ATOM 700 C CA . ASP A 1 91 ? -1.397 -18.728 14.997 1.00 92.50 91 ASP A CA 1
ATOM 701 C C . ASP A 1 91 ? -2.301 -17.802 14.166 1.00 92.50 91 ASP A C 1
ATOM 703 O O . ASP A 1 91 ? -3.301 -17.307 14.685 1.00 92.50 91 ASP A O 1
ATOM 707 N N . ILE A 1 92 ? -1.990 -17.579 12.885 1.00 97.75 92 ILE A N 1
ATOM 708 C CA . ILE A 1 92 ? -2.837 -16.818 11.962 1.00 97.75 92 ILE A CA 1
ATOM 709 C C . ILE A 1 92 ? -3.470 -17.789 10.953 1.00 97.75 92 ILE A C 1
ATOM 711 O O . ILE A 1 92 ? -2.727 -18.536 10.321 1.00 97.75 92 ILE A O 1
ATOM 715 N N . PRO A 1 93 ? -4.810 -17.809 10.794 1.00 97.69 93 PRO A N 1
ATOM 716 C CA . PRO A 1 93 ? -5.473 -18.668 9.812 1.00 97.69 93 PRO A CA 1
ATOM 717 C C . PRO A 1 93 ? -5.057 -18.359 8.371 1.00 97.69 93 PRO A C 1
ATOM 719 O O . PRO A 1 93 ? -4.990 -17.190 7.984 1.00 97.69 93 PRO A O 1
ATOM 722 N N . GLY A 1 94 ? -4.847 -19.406 7.575 1.00 97.50 94 GLY A N 1
ATOM 723 C CA . GLY A 1 94 ? -4.436 -19.296 6.180 1.00 97.50 94 GLY A CA 1
ATOM 724 C C . GLY A 1 94 ? -3.002 -18.816 5.959 1.00 97.50 94 GLY A C 1
ATOM 725 O O . GLY A 1 94 ? -2.140 -18.833 6.841 1.00 97.50 94 GLY A O 1
ATOM 726 N N . GLU A 1 95 ? -2.747 -18.395 4.726 1.00 97.50 95 GLU A N 1
ATOM 727 C CA . GLU A 1 95 ? -1.449 -17.898 4.286 1.00 97.50 95 GLU A CA 1
ATOM 728 C C . GLU A 1 95 ? -1.528 -16.409 3.985 1.00 97.50 95 GLU A C 1
ATOM 730 O O . GLU A 1 95 ? -2.537 -15.903 3.488 1.00 97.50 95 GLU A O 1
ATOM 735 N N . LEU A 1 96 ? -0.436 -15.714 4.281 1.00 97.44 96 LEU A N 1
ATOM 736 C CA . LEU A 1 96 ? -0.298 -14.277 4.122 1.00 97.44 96 LEU A CA 1
ATOM 737 C C . LEU A 1 96 ? 0.804 -13.945 3.134 1.00 97.44 96 LEU A C 1
ATOM 739 O O . LEU A 1 96 ? 1.767 -14.691 2.986 1.00 97.44 96 LEU A O 1
ATOM 743 N N . HIS A 1 97 ? 0.725 -12.762 2.543 1.00 95.44 97 HIS A N 1
ATOM 744 C CA . HIS A 1 97 ? 1.808 -12.236 1.730 1.00 95.44 97 HIS A CA 1
ATOM 745 C C . HIS A 1 97 ? 3.110 -12.124 2.537 1.00 95.44 97 HIS A C 1
ATOM 747 O O . HIS A 1 97 ? 3.155 -11.474 3.592 1.00 95.44 97 HIS A O 1
ATOM 753 N N . GLN A 1 98 ? 4.194 -12.733 2.044 1.00 91.81 98 GLN A N 1
ATOM 754 C CA . GLN A 1 98 ? 5.479 -12.791 2.753 1.00 91.81 98 GLN A CA 1
ATOM 755 C C . GLN A 1 98 ? 6.031 -11.399 3.088 1.00 91.81 98 GLN A C 1
ATOM 757 O O . GLN A 1 98 ? 6.425 -11.156 4.232 1.00 91.81 98 GLN A O 1
ATOM 762 N N . GLY A 1 99 ? 6.025 -10.474 2.121 1.00 89.88 99 GLY A N 1
ATOM 763 C CA . GLY A 1 99 ? 6.492 -9.094 2.308 1.00 89.88 99 GLY A CA 1
ATOM 764 C C . GLY A 1 99 ? 5.702 -8.352 3.390 1.00 89.88 99 GLY A C 1
ATOM 765 O O . GLY A 1 99 ? 6.258 -8.005 4.431 1.00 89.88 99 GLY A O 1
ATOM 766 N N . PHE A 1 100 ? 4.388 -8.191 3.196 1.00 94.25 100 PHE A N 1
ATOM 767 C CA . PHE A 1 100 ? 3.499 -7.510 4.141 1.00 94.25 100 PHE A CA 1
ATOM 768 C C . PHE A 1 100 ? 3.526 -8.108 5.552 1.00 94.25 100 PHE A C 1
ATOM 770 O O . PHE A 1 100 ? 3.659 -7.375 6.531 1.00 94.25 100 PHE A O 1
ATOM 777 N N . SER A 1 101 ? 3.462 -9.437 5.689 1.00 95.00 101 SER A N 1
ATOM 778 C CA . SER A 1 101 ? 3.530 -10.077 7.009 1.00 95.00 101 SER A CA 1
ATOM 779 C C . SER A 1 101 ? 4.886 -9.861 7.690 1.00 95.00 101 SER A C 1
ATOM 781 O O . SER A 1 101 ? 4.949 -9.735 8.915 1.00 95.00 101 SER A O 1
ATOM 783 N N . SER A 1 102 ? 5.973 -9.758 6.920 1.00 92.44 102 SER A N 1
ATOM 784 C CA . SER A 1 102 ? 7.297 -9.402 7.440 1.00 92.44 102 SER A CA 1
ATOM 785 C C . SER A 1 102 ? 7.364 -7.941 7.893 1.00 92.44 102 SER A C 1
ATOM 787 O O . SER A 1 102 ? 7.897 -7.683 8.973 1.00 92.44 102 SER A O 1
ATOM 789 N N . SER A 1 103 ? 6.776 -7.006 7.141 1.00 92.38 103 SER A N 1
ATOM 790 C CA . SER A 1 103 ? 6.641 -5.596 7.543 1.00 92.38 103 SER A CA 1
ATOM 791 C C . SER A 1 103 ? 5.852 -5.452 8.846 1.00 92.38 103 SER A C 1
ATOM 793 O O . SER A 1 103 ? 6.337 -4.824 9.788 1.00 92.38 103 SER A O 1
ATOM 795 N N . VAL A 1 104 ? 4.696 -6.121 8.966 1.00 96.69 104 VAL A N 1
ATOM 796 C CA . VAL A 1 104 ? 3.909 -6.123 10.214 1.00 96.69 104 VAL A CA 1
ATOM 797 C C . VAL A 1 104 ? 4.721 -6.691 11.374 1.00 96.69 104 VAL A C 1
ATOM 799 O O . VAL A 1 104 ? 4.743 -6.090 12.443 1.00 96.69 104 VAL A O 1
ATOM 802 N N . LYS A 1 105 ? 5.446 -7.804 11.193 1.00 95.38 105 LYS A N 1
ATOM 803 C CA . LYS A 1 105 ? 6.312 -8.365 12.248 1.00 95.38 105 LYS A CA 1
ATOM 804 C C . LYS A 1 105 ? 7.412 -7.394 12.684 1.00 95.38 105 LYS A C 1
ATOM 806 O O . LYS A 1 105 ? 7.699 -7.313 13.877 1.00 95.38 105 LYS A O 1
ATOM 811 N N . ARG A 1 106 ? 8.037 -6.673 11.748 1.00 93.94 106 ARG A N 1
ATOM 812 C CA . ARG A 1 106 ? 9.076 -5.679 12.058 1.00 93.94 106 ARG A CA 1
ATOM 813 C C . ARG A 1 106 ? 8.511 -4.520 12.876 1.00 93.94 106 ARG A C 1
ATOM 815 O O . ARG A 1 106 ? 9.040 -4.241 13.948 1.00 93.94 106 ARG A O 1
ATOM 822 N N . LEU A 1 107 ? 7.403 -3.926 12.432 1.00 95.25 107 LEU A N 1
ATOM 823 C CA . LEU A 1 107 ? 6.713 -2.860 13.167 1.00 95.25 107 LEU A CA 1
ATOM 824 C C . LEU A 1 107 ? 6.206 -3.352 14.532 1.00 95.25 107 LEU A C 1
ATOM 826 O O . LEU A 1 107 ? 6.354 -2.673 15.546 1.00 95.25 107 LEU A O 1
ATOM 830 N N . TRP A 1 108 ? 5.678 -4.576 14.595 1.00 96.06 108 TRP A N 1
ATOM 831 C CA . TRP A 1 108 ? 5.245 -5.196 15.846 1.00 96.06 108 TRP A CA 1
ATOM 832 C C . TRP A 1 108 ? 6.405 -5.289 16.840 1.00 96.06 108 TRP A C 1
ATOM 834 O O . TRP A 1 108 ? 6.259 -4.932 18.008 1.00 96.06 108 TRP A O 1
ATOM 844 N N . ASN A 1 109 ? 7.583 -5.705 16.375 1.00 94.38 109 ASN A N 1
ATOM 845 C CA . ASN A 1 109 ? 8.789 -5.771 17.198 1.00 94.38 109 ASN A CA 1
ATOM 846 C C . ASN A 1 109 ? 9.333 -4.384 17.580 1.00 94.38 109 ASN A C 1
ATOM 848 O O . ASN A 1 109 ? 9.922 -4.264 18.653 1.00 94.38 109 ASN A O 1
ATOM 852 N N . ALA A 1 110 ? 9.088 -3.349 16.768 1.00 94.00 110 ALA A N 1
ATOM 853 C CA . ALA A 1 110 ? 9.367 -1.953 17.121 1.00 94.00 110 ALA A CA 1
ATOM 854 C C . ALA A 1 110 ? 8.465 -1.438 18.264 1.00 94.00 110 ALA A C 1
ATOM 856 O O . ALA A 1 110 ? 8.820 -0.488 18.955 1.00 94.00 110 ALA A O 1
ATOM 857 N N . GLY A 1 111 ? 7.341 -2.112 18.533 1.00 95.06 111 GLY A N 1
ATOM 858 C CA . GLY A 1 111 ? 6.616 -1.990 19.799 1.00 95.06 111 GLY A CA 1
ATOM 859 C C . GLY A 1 111 ? 5.247 -1.317 19.735 1.00 95.06 111 GLY A C 1
ATOM 860 O O . GLY A 1 111 ? 4.649 -1.148 20.799 1.00 95.06 111 GLY A O 1
ATOM 861 N N . PHE A 1 112 ? 4.706 -1.006 18.547 1.00 95.62 112 PHE A N 1
ATOM 862 C CA . PHE A 1 112 ? 3.400 -0.331 18.424 1.00 95.62 112 PHE A CA 1
ATOM 863 C C . PHE A 1 112 ? 2.281 -1.080 19.173 1.00 95.62 112 PHE A C 1
ATOM 865 O O . PHE A 1 112 ? 1.445 -0.468 19.832 1.00 95.62 112 PHE A O 1
ATOM 872 N N . TYR A 1 113 ? 2.290 -2.422 19.162 1.00 96.19 113 TYR A N 1
ATOM 873 C CA . TYR A 1 113 ? 1.243 -3.229 19.805 1.00 96.19 113 TYR A CA 1
ATOM 874 C C . TYR A 1 113 ? 1.184 -3.029 21.329 1.00 96.19 113 TYR A C 1
ATOM 876 O O . TYR A 1 113 ? 0.130 -3.213 21.941 1.00 96.19 113 TYR A O 1
ATOM 884 N N . ARG A 1 114 ? 2.315 -2.676 21.961 1.00 96.50 114 ARG A N 1
ATOM 885 C CA . ARG A 1 114 ? 2.374 -2.389 23.402 1.00 96.50 114 ARG A CA 1
ATOM 886 C C . ARG A 1 114 ? 1.677 -1.074 23.707 1.00 96.50 114 ARG A C 1
ATOM 888 O O . ARG A 1 114 ? 0.965 -0.994 24.703 1.00 96.50 114 ARG A O 1
ATOM 895 N N . GLU A 1 115 ? 1.845 -0.086 22.835 1.00 96.81 115 GLU A N 1
ATOM 896 C CA . GLU A 1 115 ? 1.173 1.201 22.969 1.00 96.81 115 GLU A CA 1
ATOM 897 C C . GLU A 1 115 ? -0.330 1.068 22.706 1.00 96.81 115 GLU A C 1
ATOM 899 O O . GLU A 1 115 ? -1.118 1.575 23.499 1.00 96.81 115 GLU A O 1
ATOM 904 N N . ILE A 1 116 ? -0.746 0.267 21.715 1.00 97.62 116 ILE A N 1
ATOM 905 C CA . ILE A 1 116 ? -2.165 -0.089 21.535 1.00 97.62 116 ILE A CA 1
ATOM 906 C C . ILE A 1 116 ? -2.738 -0.713 22.811 1.00 97.62 116 ILE A C 1
ATOM 908 O O . ILE A 1 116 ? -3.757 -0.248 23.310 1.00 97.62 116 ILE A O 1
ATOM 912 N N . LYS A 1 117 ? -2.067 -1.717 23.393 1.00 95.94 117 LYS A N 1
ATOM 913 C CA . LYS A 1 117 ? -2.522 -2.352 24.645 1.00 95.94 117 LYS A CA 1
ATOM 914 C C . LYS A 1 117 ? -2.603 -1.394 25.829 1.00 95.94 117 LYS A C 1
ATOM 916 O O . LYS A 1 117 ? -3.421 -1.602 26.717 1.00 95.94 117 LYS A O 1
ATOM 921 N N . LYS A 1 118 ? -1.728 -0.395 25.872 1.00 95.62 118 LYS A N 1
ATOM 922 C CA . LYS A 1 118 ? -1.700 0.614 26.930 1.00 95.62 118 LYS A CA 1
ATOM 923 C C . LYS A 1 118 ? -2.831 1.630 26.772 1.00 95.62 118 LYS A C 1
ATOM 925 O O . LYS A 1 118 ? -3.386 2.058 27.778 1.00 95.62 118 LYS A O 1
ATOM 930 N N . ARG A 1 119 ? -3.149 2.030 25.537 1.00 95.25 119 ARG A N 1
ATOM 931 C CA . ARG A 1 119 ? -4.152 3.064 25.251 1.00 95.25 119 ARG A CA 1
ATOM 932 C C . ARG A 1 119 ? -5.575 2.524 25.161 1.00 95.25 119 ARG A C 1
ATOM 934 O O . ARG A 1 119 ? -6.497 3.249 25.522 1.00 95.25 119 ARG A O 1
ATOM 941 N N . LEU A 1 120 ? -5.759 1.299 24.663 1.00 95.69 120 LEU A N 1
ATOM 942 C CA . LEU A 1 120 ? -7.074 0.717 24.386 1.00 95.69 120 LEU A CA 1
ATOM 943 C C . LEU A 1 120 ? -7.750 0.245 25.676 1.00 95.69 120 LEU A C 1
ATOM 945 O O . LEU A 1 120 ? -7.546 -0.880 26.131 1.00 95.69 120 LEU A O 1
ATOM 949 N N . THR A 1 121 ? -8.554 1.132 26.255 1.00 93.38 121 THR A N 1
ATOM 950 C CA . THR A 1 121 ? -9.417 0.877 27.412 1.00 93.38 121 THR A CA 1
ATOM 951 C C . THR A 1 121 ? -10.814 0.405 26.988 1.00 93.38 121 THR A C 1
ATOM 953 O O . THR A 1 121 ? -11.176 0.439 25.810 1.00 93.38 121 THR A O 1
ATOM 956 N N . ASP A 1 122 ? -11.621 -0.048 27.952 1.00 88.31 122 ASP A N 1
ATOM 957 C CA . ASP A 1 122 ? -12.948 -0.632 27.701 1.00 88.31 122 ASP A CA 1
ATOM 958 C C . ASP A 1 122 ? -13.960 0.338 27.070 1.00 88.31 122 ASP A C 1
ATOM 960 O O . ASP A 1 122 ? -14.938 -0.103 26.470 1.00 88.31 122 ASP A O 1
ATOM 964 N N . ASP A 1 123 ? -13.741 1.641 27.171 1.00 91.06 123 ASP A N 1
ATOM 965 C CA . ASP A 1 123 ? -14.577 2.698 26.600 1.00 91.06 123 ASP A CA 1
ATOM 966 C C . ASP A 1 123 ? -14.130 3.147 25.201 1.00 91.06 123 ASP A C 1
ATOM 968 O O . ASP A 1 123 ? -14.883 3.838 24.519 1.00 91.06 123 ASP A O 1
ATOM 972 N N . LYS A 1 124 ? -12.944 2.723 24.746 1.00 94.56 124 LYS A N 1
ATOM 973 C CA . LYS A 1 124 ? -12.368 3.156 23.470 1.00 94.56 124 LYS A CA 1
ATOM 974 C C . LYS A 1 124 ? -12.563 2.147 22.346 1.00 94.56 124 LYS A C 1
ATOM 976 O O . LYS A 1 124 ? -12.725 0.942 22.570 1.00 94.56 124 LYS A O 1
ATOM 981 N N . GLN A 1 125 ? -12.504 2.666 21.124 1.00 95.56 125 GLN A N 1
ATOM 982 C CA . GLN A 1 125 ? -12.469 1.901 19.880 1.00 95.56 125 GLN A CA 1
ATOM 983 C C . GLN A 1 125 ? -11.123 2.099 19.178 1.00 95.56 125 GLN A C 1
ATOM 985 O O . GLN A 1 125 ? -10.535 3.179 19.233 1.00 95.56 125 GLN A O 1
ATOM 990 N N . LEU A 1 126 ? -10.637 1.053 18.514 1.00 98.25 126 LEU A N 1
ATOM 991 C CA . LEU A 1 126 ? -9.431 1.088 17.696 1.00 98.25 126 LEU A CA 1
ATOM 992 C C . LEU A 1 126 ? -9.816 1.158 16.218 1.00 98.25 126 LEU A C 1
ATOM 994 O O . LEU A 1 126 ? -10.437 0.238 15.698 1.00 98.25 126 LEU A O 1
ATOM 998 N N . PHE A 1 127 ? -9.399 2.212 15.531 1.00 98.56 127 PHE A N 1
ATOM 999 C CA . PHE A 1 127 ? -9.440 2.321 14.080 1.00 98.56 127 PHE A CA 1
ATOM 1000 C C . PHE A 1 127 ? -8.092 1.896 13.504 1.00 98.56 127 PHE A C 1
ATOM 1002 O O . PHE A 1 127 ? -7.052 2.414 13.903 1.00 98.56 127 PHE A O 1
ATOM 1009 N N . ILE A 1 128 ? -8.102 0.949 12.570 1.00 98.81 128 ILE A N 1
ATOM 1010 C CA . ILE A 1 128 ? -6.909 0.470 11.868 1.00 98.81 128 ILE A CA 1
ATOM 1011 C C . ILE A 1 128 ? -7.078 0.807 10.390 1.00 98.81 128 ILE A C 1
ATOM 1013 O O . ILE A 1 128 ? -8.051 0.372 9.773 1.00 98.81 128 ILE A O 1
ATOM 1017 N N . THR A 1 129 ? -6.144 1.576 9.834 1.00 98.75 129 THR A N 1
ATOM 1018 C CA . THR A 1 129 ? -6.254 2.116 8.474 1.00 98.75 129 THR A CA 1
ATOM 1019 C C . THR A 1 129 ? -4.931 2.119 7.720 1.00 98.75 129 THR A C 1
ATOM 1021 O O . THR A 1 129 ? -3.851 1.951 8.291 1.00 98.75 129 THR A O 1
ATOM 1024 N N . GLY A 1 130 ? -5.019 2.304 6.410 1.00 97.00 130 GLY A N 1
ATOM 1025 C CA . GLY A 1 130 ? -3.882 2.480 5.526 1.00 97.00 130 GLY A CA 1
ATOM 1026 C C . GLY A 1 130 ? -4.321 2.639 4.074 1.00 97.00 130 GLY A C 1
ATOM 1027 O O . GLY A 1 130 ? -5.355 2.105 3.665 1.00 97.00 130 GLY A O 1
ATOM 1028 N N . TYR A 1 131 ? -3.508 3.365 3.314 1.00 93.69 131 TYR A N 1
ATOM 1029 C CA . TYR A 1 131 ? -3.651 3.541 1.871 1.00 93.69 131 TYR A CA 1
ATOM 1030 C C . TYR A 1 131 ? -2.650 2.638 1.141 1.00 93.69 131 TYR A C 1
ATOM 1032 O O . TYR A 1 131 ? -1.525 2.445 1.626 1.00 93.69 131 TYR A O 1
ATOM 1040 N N . SER A 1 132 ? -3.012 2.088 -0.021 1.00 92.25 132 SER A N 1
ATOM 1041 C CA . SER A 1 132 ? -2.113 1.249 -0.826 1.00 92.25 132 SER A CA 1
ATOM 1042 C C . SER A 1 132 ? -1.600 0.033 -0.030 1.00 92.25 132 SER A C 1
ATOM 1044 O O . SER A 1 132 ? -2.361 -0.620 0.691 1.00 92.25 132 SER A O 1
ATOM 1046 N N . LYS A 1 133 ? -0.284 -0.249 -0.065 1.00 92.00 133 LYS A N 1
ATOM 1047 C CA . LYS A 1 133 ? 0.394 -1.234 0.809 1.00 92.00 133 LYS A CA 1
ATOM 1048 C C . LYS A 1 133 ? -0.064 -1.134 2.271 1.00 92.00 133 LYS A C 1
ATOM 1050 O O . LYS A 1 133 ? -0.226 -2.161 2.930 1.00 92.00 133 LYS A O 1
ATOM 1055 N N . GLY A 1 134 ? -0.278 0.081 2.781 1.00 94.75 134 GLY A N 1
ATOM 1056 C CA . GLY A 1 134 ? -0.703 0.320 4.158 1.00 94.75 134 GLY A CA 1
ATOM 1057 C C . GLY A 1 134 ? -2.014 -0.386 4.505 1.00 94.75 134 GLY A C 1
ATOM 1058 O O . GLY A 1 134 ? -2.151 -0.909 5.608 1.00 94.75 134 GLY A O 1
ATOM 1059 N N . GLY A 1 135 ? -2.949 -0.496 3.558 1.00 97.19 135 GLY A N 1
ATOM 1060 C CA . GLY A 1 135 ? -4.209 -1.206 3.769 1.00 97.19 135 GLY A CA 1
ATOM 1061 C C . GLY A 1 135 ? -4.033 -2.718 3.950 1.00 97.19 135 GLY A C 1
ATOM 1062 O O . GLY A 1 135 ? -4.653 -3.325 4.826 1.00 97.19 135 GLY A O 1
ATOM 1063 N N . ALA A 1 136 ? -3.102 -3.331 3.213 1.00 97.50 136 ALA A N 1
ATOM 1064 C CA . ALA A 1 136 ? -2.738 -4.732 3.425 1.00 97.50 136 ALA A CA 1
ATOM 1065 C C . ALA A 1 136 ? -2.086 -4.957 4.802 1.00 97.50 136 ALA A C 1
ATOM 1067 O O . ALA A 1 136 ? -2.385 -5.947 5.479 1.00 97.50 136 ALA A O 1
ATOM 1068 N N . LEU A 1 137 ? -1.236 -4.022 5.251 1.00 98.19 137 LEU A N 1
ATOM 1069 C CA . LEU A 1 137 ? -0.649 -4.051 6.597 1.00 98.19 137 LEU A CA 1
ATOM 1070 C C . LEU A 1 137 ? -1.712 -3.885 7.690 1.00 98.19 137 LEU A C 1
ATOM 1072 O O . LEU A 1 137 ? -1.639 -4.578 8.707 1.00 98.19 137 LEU A O 1
ATOM 1076 N N . ALA A 1 138 ? -2.713 -3.027 7.474 1.00 98.75 138 ALA A N 1
ATOM 1077 C CA . ALA A 1 138 ? -3.838 -2.833 8.385 1.00 98.75 138 ALA A CA 1
ATOM 1078 C C . ALA A 1 138 ? -4.632 -4.135 8.585 1.00 98.75 138 ALA A C 1
ATOM 1080 O O . ALA A 1 138 ? -4.837 -4.565 9.723 1.00 98.75 138 ALA A O 1
ATOM 1081 N N . ALA A 1 139 ? -4.994 -4.818 7.493 1.00 98.69 139 ALA A N 1
ATOM 1082 C CA . ALA A 1 139 ? -5.724 -6.084 7.550 1.00 98.69 139 ALA A CA 1
ATOM 1083 C C . ALA A 1 139 ? -4.937 -7.191 8.280 1.00 98.69 139 ALA A C 1
ATOM 1085 O O . ALA A 1 139 ? -5.466 -7.861 9.172 1.00 98.69 139 ALA A O 1
ATOM 1086 N N . ILE A 1 140 ? -3.649 -7.358 7.958 1.00 98.69 140 ILE A N 1
ATOM 1087 C CA . ILE A 1 140 ? -2.784 -8.338 8.639 1.00 98.69 140 ILE A CA 1
ATOM 1088 C C . ILE A 1 140 ? -2.608 -7.975 10.119 1.00 98.69 140 ILE A C 1
ATOM 1090 O O . ILE A 1 140 ? -2.619 -8.854 10.983 1.00 98.69 140 ILE A O 1
ATOM 1094 N N . THR A 1 141 ? -2.470 -6.689 10.439 1.00 98.75 141 THR A N 1
ATOM 1095 C CA . THR A 1 141 ? -2.311 -6.238 11.825 1.00 98.75 141 THR A CA 1
ATOM 1096 C C . THR A 1 141 ? -3.552 -6.519 12.661 1.00 98.75 141 THR A C 1
ATOM 1098 O O . THR A 1 141 ? -3.407 -6.991 13.787 1.00 98.75 141 THR A O 1
ATOM 1101 N N . ALA A 1 142 ? -4.758 -6.308 12.127 1.00 98.75 142 ALA A N 1
ATOM 1102 C CA . ALA A 1 142 ? -5.999 -6.644 12.826 1.00 98.75 142 ALA A CA 1
ATOM 1103 C C . ALA A 1 142 ? -6.032 -8.132 13.228 1.00 98.75 142 ALA A C 1
ATOM 1105 O O . ALA A 1 142 ? -6.298 -8.465 14.383 1.00 98.75 142 ALA A O 1
ATOM 1106 N N . ALA A 1 143 ? -5.634 -9.024 12.314 1.00 98.62 143 ALA A N 1
ATOM 1107 C CA . ALA A 1 143 ? -5.504 -10.452 12.597 1.00 98.62 143 ALA A CA 1
ATOM 1108 C C . ALA A 1 143 ? -4.456 -10.757 13.683 1.00 98.62 143 ALA A C 1
ATOM 1110 O O . ALA A 1 143 ? -4.678 -11.598 14.555 1.00 98.62 143 ALA A O 1
ATOM 1111 N N . PHE A 1 144 ? -3.311 -10.068 13.666 1.00 98.62 144 PHE A N 1
ATOM 1112 C CA . PHE A 1 144 ? -2.288 -10.215 14.706 1.00 98.62 144 PHE A CA 1
ATOM 1113 C C . PHE A 1 144 ? -2.788 -9.716 16.069 1.00 98.62 144 PHE A C 1
ATOM 1115 O O . PHE A 1 144 ? -2.489 -10.333 17.096 1.00 98.62 144 PHE A O 1
ATOM 1122 N N . LEU A 1 145 ? -3.554 -8.624 16.102 1.00 98.62 145 LEU A N 1
ATOM 1123 C CA . LEU A 1 145 ? -4.125 -8.092 17.335 1.00 98.62 145 LEU A CA 1
ATOM 1124 C C . LEU A 1 145 ? -5.176 -9.043 17.930 1.00 98.62 145 LEU A C 1
ATOM 1126 O O . LEU A 1 145 ? -5.121 -9.305 19.134 1.00 98.62 145 LEU A O 1
ATOM 1130 N N . ASP A 1 146 ? -6.039 -9.639 17.102 1.00 98.38 146 ASP A N 1
ATOM 1131 C CA . ASP A 1 146 ? -6.958 -10.710 17.519 1.00 98.38 146 ASP A CA 1
ATOM 1132 C C . ASP A 1 146 ? -6.177 -11.928 18.035 1.00 98.38 146 ASP A C 1
ATOM 1134 O O . ASP A 1 146 ? -6.208 -12.266 19.219 1.00 98.38 146 ASP A O 1
ATOM 1138 N N . LYS A 1 147 ? -5.383 -12.569 17.175 1.00 98.19 147 LYS A N 1
ATOM 1139 C CA . LYS A 1 147 ? -4.817 -13.889 17.480 1.00 98.19 147 LYS A CA 1
ATOM 1140 C C . LYS A 1 147 ? -3.673 -13.874 18.483 1.00 98.19 147 LYS A C 1
ATOM 1142 O O . LYS A 1 147 ? -3.560 -14.790 19.298 1.00 98.19 147 LYS A O 1
ATOM 1147 N N . ARG A 1 148 ? -2.815 -12.851 18.451 1.00 96.88 148 ARG A N 1
ATOM 1148 C CA . ARG A 1 148 ? -1.596 -12.801 19.279 1.00 96.88 148 ARG A CA 1
ATOM 1149 C C . ARG A 1 148 ? -1.747 -11.887 20.481 1.00 96.88 148 ARG A C 1
ATOM 1151 O O . ARG A 1 148 ? -1.360 -12.264 21.586 1.00 96.88 148 ARG A O 1
ATOM 1158 N N . ALA A 1 149 ? -2.301 -10.689 20.288 1.00 96.62 149 ALA A N 1
ATOM 1159 C CA . ALA A 1 149 ? -2.534 -9.771 21.401 1.00 96.62 149 ALA A CA 1
ATOM 1160 C C . ALA A 1 149 ? -3.809 -10.098 22.193 1.00 96.62 149 ALA A C 1
ATOM 1162 O O . ALA A 1 149 ? -3.889 -9.650 23.344 1.00 96.62 149 ALA A O 1
ATOM 1163 N N . ARG A 1 150 ? -4.716 -10.922 21.640 1.00 96.75 150 ARG A N 1
ATOM 1164 C CA . ARG A 1 150 ? -6.017 -11.288 22.224 1.00 96.75 150 ARG A CA 1
ATOM 1165 C C . ARG A 1 150 ? -6.909 -10.070 22.456 1.00 96.75 150 ARG A C 1
ATOM 1167 O O . ARG A 1 150 ? -7.553 -9.970 23.497 1.00 96.75 150 ARG A O 1
ATOM 1174 N N . ILE A 1 151 ? -6.885 -9.124 21.517 1.00 97.00 151 ILE A N 1
ATOM 1175 C CA . ILE A 1 151 ? -7.808 -7.986 21.494 1.00 97.00 151 ILE A CA 1
ATOM 1176 C C . ILE A 1 151 ? -9.087 -8.441 20.798 1.00 97.00 151 ILE A C 1
ATOM 1178 O O . ILE A 1 151 ? -9.021 -8.992 19.705 1.00 97.00 151 ILE A O 1
ATOM 1182 N N . ASP A 1 152 ? -10.234 -8.214 21.433 1.00 96.31 152 ASP A N 1
ATOM 1183 C CA . ASP A 1 152 ? -11.536 -8.561 20.867 1.00 96.31 152 ASP A CA 1
ATOM 1184 C C . ASP A 1 152 ? -11.756 -7.827 19.526 1.00 96.31 152 ASP A C 1
ATOM 1186 O O . ASP A 1 152 ? -11.696 -6.593 19.505 1.00 96.31 152 ASP A O 1
ATOM 1190 N N . PRO A 1 153 ? -12.025 -8.541 18.414 1.00 97.75 153 PRO A N 1
ATOM 1191 C CA . PRO A 1 153 ? -12.386 -7.930 17.137 1.00 97.75 153 PRO A CA 1
ATOM 1192 C C . PRO A 1 153 ? -13.516 -6.898 17.214 1.00 97.75 153 PRO A C 1
ATOM 1194 O O . PRO A 1 153 ? -13.503 -5.947 16.438 1.00 97.75 153 PRO A O 1
ATOM 1197 N N . SER A 1 154 ? -14.443 -7.009 18.175 1.00 96.12 154 SER A N 1
ATOM 1198 C CA . SER A 1 154 ? -15.525 -6.027 18.371 1.00 96.12 154 SER A CA 1
ATOM 1199 C C . SER A 1 154 ? -15.041 -4.622 18.768 1.00 96.12 154 SER A C 1
ATOM 1201 O O . SER A 1 154 ? -15.804 -3.660 18.686 1.00 96.12 154 SER A O 1
ATOM 1203 N N . LYS A 1 155 ? -13.774 -4.494 19.186 1.00 96.19 155 LYS A N 1
ATOM 1204 C CA . LYS A 1 155 ? -13.097 -3.224 19.491 1.00 96.19 155 LYS A CA 1
ATOM 1205 C C . LYS A 1 155 ? -12.418 -2.586 18.281 1.00 96.19 155 LYS A C 1
ATOM 1207 O O . LYS A 1 155 ? -11.838 -1.511 18.425 1.00 96.19 155 LYS A O 1
ATOM 1212 N N . MET A 1 156 ? -12.390 -3.271 17.138 1.00 98.06 156 MET A N 1
ATOM 1213 C CA . MET A 1 156 ? -11.565 -2.906 15.990 1.00 98.06 156 MET A CA 1
ATOM 1214 C C . MET A 1 156 ? -12.432 -2.538 14.784 1.00 98.06 156 MET A C 1
ATOM 1216 O O . MET A 1 156 ? -13.190 -3.355 14.269 1.00 98.06 156 MET A O 1
ATOM 1220 N N . ASN A 1 157 ? -12.258 -1.317 14.288 1.00 98.12 157 ASN A N 1
ATOM 1221 C CA . ASN A 1 157 ? -12.809 -0.832 13.028 1.00 98.12 157 ASN A CA 1
ATOM 1222 C C . ASN A 1 157 ? -11.678 -0.815 11.996 1.00 98.12 157 ASN A C 1
ATOM 1224 O O . ASN A 1 157 ? -10.712 -0.071 12.146 1.00 98.12 157 ASN A O 1
ATOM 1228 N N . VAL A 1 158 ? -11.764 -1.671 10.978 1.00 98.69 158 VAL A N 1
ATOM 1229 C CA . VAL A 1 158 ? -10.678 -1.870 10.006 1.00 98.69 158 VAL A CA 1
ATOM 1230 C C . VAL A 1 158 ? -11.121 -1.352 8.646 1.00 98.69 158 VAL A C 1
ATOM 1232 O O . VAL A 1 158 ? -11.854 -2.040 7.934 1.00 98.69 158 VAL A O 1
ATOM 1235 N N . TRP A 1 159 ? -10.707 -0.135 8.299 1.00 98.50 159 TRP A N 1
ATOM 1236 C CA . TRP A 1 159 ? -11.094 0.533 7.054 1.00 98.50 159 TRP A CA 1
ATOM 1237 C C . TRP A 1 159 ? -9.847 0.951 6.293 1.00 98.50 159 TRP A C 1
ATOM 1239 O O . TRP A 1 159 ? -8.975 1.598 6.859 1.00 98.50 159 TRP A O 1
ATOM 1249 N N . PHE A 1 160 ? -9.745 0.567 5.027 1.00 98.19 160 PHE A N 1
ATOM 1250 C CA . PHE A 1 160 ? -8.548 0.804 4.226 1.00 98.19 160 PHE A CA 1
ATOM 1251 C C . PHE A 1 160 ? -8.884 1.075 2.759 1.00 98.19 160 PHE A C 1
ATOM 1253 O O . PHE A 1 160 ? -10.002 0.828 2.303 1.00 98.19 160 PHE A O 1
ATOM 1260 N N . PHE A 1 161 ? -7.909 1.605 2.026 1.00 97.12 161 PHE A N 1
ATOM 1261 C CA . PHE A 1 161 ? -8.129 2.231 0.723 1.00 97.12 161 PHE A CA 1
ATOM 1262 C C . PHE A 1 161 ? -7.088 1.739 -0.281 1.00 97.12 161 PHE A C 1
ATOM 1264 O O . PHE A 1 161 ? -5.903 1.665 0.054 1.00 97.12 161 PHE A O 1
ATOM 1271 N N . GLU A 1 162 ? -7.542 1.375 -1.482 1.00 93.69 162 GLU A N 1
ATOM 1272 C CA . GLU A 1 162 ? -6.715 0.923 -2.608 1.00 93.69 162 GLU A CA 1
ATOM 1273 C C . GLU A 1 162 ? -5.705 -0.179 -2.234 1.00 93.69 162 GLU A C 1
ATOM 1275 O O . GLU A 1 162 ? -4.539 -0.175 -2.628 1.00 93.69 162 GLU A O 1
ATOM 1280 N N . ALA A 1 163 ? -6.117 -1.117 -1.378 1.00 94.81 163 ALA A N 1
ATOM 1281 C CA . ALA A 1 163 ? -5.205 -2.098 -0.801 1.00 94.81 163 ALA A CA 1
ATOM 1282 C C . ALA A 1 163 ? -4.988 -3.310 -1.720 1.00 94.81 163 ALA A C 1
ATOM 1284 O O . ALA A 1 163 ? -5.964 -3.860 -2.236 1.00 94.81 163 ALA A O 1
ATOM 1285 N N . PRO A 1 164 ? -3.748 -3.825 -1.838 1.00 94.81 164 PRO A N 1
ATOM 1286 C CA . PRO A 1 164 ? -3.511 -5.098 -2.499 1.00 94.81 164 PRO A CA 1
ATOM 1287 C C . PRO A 1 164 ? -4.051 -6.260 -1.656 1.00 94.81 164 PRO A C 1
ATOM 1289 O O . PRO A 1 164 ? -4.285 -6.159 -0.446 1.00 94.81 164 PRO A O 1
ATOM 1292 N N . ARG A 1 165 ? -4.206 -7.417 -2.293 1.00 95.50 165 ARG A N 1
ATOM 1293 C CA . ARG A 1 165 ? -4.577 -8.678 -1.643 1.00 95.50 165 ARG A CA 1
ATOM 1294 C C . ARG A 1 165 ? -3.459 -9.112 -0.701 1.00 95.50 165 ARG A C 1
ATOM 1296 O O . ARG A 1 165 ? -2.284 -9.092 -1.050 1.00 95.50 165 ARG A O 1
ATOM 1303 N N . CYS A 1 166 ? -3.825 -9.537 0.503 1.00 96.50 166 CYS A N 1
ATOM 1304 C CA . CYS A 1 166 ? -2.855 -9.759 1.578 1.00 96.50 166 CYS A CA 1
ATOM 1305 C C . CYS A 1 166 ? -2.792 -11.201 2.098 1.00 96.50 166 CYS A C 1
ATOM 1307 O O . CYS A 1 166 ? -1.873 -11.526 2.852 1.00 96.50 166 CYS A O 1
ATOM 1309 N N . GLY A 1 167 ? -3.709 -12.075 1.675 1.00 96.62 167 GLY A N 1
ATOM 1310 C CA . GLY A 1 167 ? -3.708 -13.488 2.047 1.00 96.62 167 GLY A CA 1
ATOM 1311 C C . GLY A 1 167 ? -4.600 -14.348 1.158 1.00 96.62 167 GLY A C 1
ATOM 1312 O O . GLY A 1 167 ? -5.229 -13.844 0.227 1.00 96.62 167 GLY A O 1
ATOM 1313 N N . ASN A 1 168 ? -4.624 -15.650 1.433 1.00 96.75 168 ASN A N 1
ATOM 1314 C CA . ASN A 1 168 ? -5.357 -16.639 0.642 1.00 96.75 168 ASN A CA 1
ATOM 1315 C C . ASN A 1 168 ? -6.858 -16.733 1.015 1.00 96.75 168 ASN A C 1
ATOM 1317 O O . ASN A 1 168 ? -7.362 -15.976 1.853 1.00 96.75 168 ASN A O 1
ATOM 1321 N N . THR A 1 169 ? -7.599 -17.668 0.404 1.00 96.12 169 THR A N 1
ATOM 1322 C CA . THR A 1 169 ? -9.030 -17.887 0.709 1.00 96.12 169 THR A CA 1
ATOM 1323 C C . THR A 1 169 ? -9.303 -18.185 2.182 1.00 96.12 169 THR A C 1
ATOM 1325 O O . THR A 1 169 ? -10.292 -17.688 2.726 1.00 96.12 169 THR A O 1
ATOM 1328 N N . GLU A 1 170 ? -8.450 -18.961 2.850 1.00 98.19 170 GLU A N 1
ATOM 1329 C CA . GLU A 1 170 ? -8.622 -19.261 4.275 1.00 98.19 170 GLU A CA 1
ATOM 1330 C C . GLU A 1 170 ? -8.481 -17.992 5.126 1.00 98.19 170 GLU A C 1
ATOM 1332 O O . GLU A 1 170 ? -9.350 -17.717 5.960 1.00 98.19 170 GLU A O 1
ATOM 1337 N N . PHE A 1 171 ? -7.464 -17.165 4.851 1.00 98.62 171 PHE A N 1
ATOM 1338 C CA . PHE A 1 171 ? -7.293 -15.884 5.537 1.00 98.62 171 PHE A CA 1
ATOM 1339 C C . PHE A 1 171 ? -8.482 -14.947 5.300 1.00 98.62 171 PHE A C 1
ATOM 1341 O O . PHE A 1 171 ? -8.995 -14.361 6.253 1.00 98.62 171 PHE A O 1
ATOM 1348 N N . LYS A 1 172 ? -8.984 -14.848 4.060 1.00 97.94 172 LYS A N 1
ATOM 1349 C CA . LYS A 1 172 ? -10.192 -14.066 3.745 1.00 97.94 172 LYS A CA 1
ATOM 1350 C C . LYS A 1 172 ? -11.398 -14.519 4.561 1.00 97.94 172 LYS A C 1
ATOM 1352 O O . LYS A 1 172 ? -12.116 -13.677 5.097 1.00 97.94 172 LYS A O 1
ATOM 1357 N N . ASN A 1 173 ? -11.651 -15.825 4.619 1.00 98.38 173 ASN A N 1
ATOM 1358 C CA . ASN A 1 173 ? -12.812 -16.366 5.323 1.00 98.38 173 ASN A CA 1
ATOM 1359 C C . ASN A 1 173 ? -12.746 -16.036 6.815 1.00 98.38 173 ASN A C 1
ATOM 1361 O O . ASN A 1 173 ? -13.729 -15.561 7.381 1.00 98.38 173 ASN A O 1
ATOM 1365 N N . TYR A 1 174 ? -11.573 -16.217 7.423 1.00 98.62 174 TYR A N 1
ATOM 1366 C CA . TYR A 1 174 ? -11.337 -15.807 8.801 1.00 98.62 174 TYR A CA 1
ATOM 1367 C C . TYR A 1 174 ? -11.521 -14.293 8.989 1.00 98.62 174 TYR A C 1
ATOM 1369 O O . TYR A 1 174 ? -12.272 -13.882 9.873 1.00 98.62 174 TYR A O 1
ATOM 1377 N N . PHE A 1 175 ? -10.874 -13.466 8.164 1.00 98.69 175 PHE A N 1
ATOM 1378 C CA . PHE A 1 175 ? -10.901 -12.012 8.309 1.00 98.69 175 PHE A CA 1
ATOM 1379 C C . PHE A 1 175 ? -12.328 -11.468 8.205 1.00 98.69 175 PHE A C 1
ATOM 1381 O O . PHE A 1 175 ? -12.764 -10.719 9.072 1.00 98.69 175 PHE A O 1
ATOM 1388 N N . ASN A 1 176 ? -13.090 -11.898 7.197 1.00 98.00 176 ASN A N 1
ATOM 1389 C CA . ASN A 1 176 ? -14.468 -11.446 7.003 1.00 98.00 176 ASN A CA 1
ATOM 1390 C C . ASN A 1 176 ? -15.411 -11.929 8.117 1.00 98.00 176 ASN A C 1
ATOM 1392 O O . ASN A 1 176 ? -16.410 -11.271 8.394 1.00 98.00 176 ASN A O 1
ATOM 1396 N N . GLN A 1 177 ? -15.109 -13.064 8.755 1.00 98.25 177 GLN A N 1
ATOM 1397 C CA . GLN A 1 177 ? -15.863 -13.541 9.912 1.00 98.25 177 GLN A CA 1
ATOM 1398 C C . GLN A 1 177 ? -15.528 -12.749 11.182 1.00 98.25 177 GLN A C 1
ATOM 1400 O O . GLN A 1 177 ? -16.430 -12.423 11.950 1.00 98.25 177 GLN A O 1
ATOM 1405 N N . ALA A 1 178 ? -14.245 -12.467 11.423 1.00 98.50 178 ALA A N 1
ATOM 1406 C CA . ALA A 1 178 ? -13.785 -11.757 12.614 1.00 98.50 178 ALA A CA 1
ATOM 1407 C C . ALA A 1 178 ? -14.096 -10.253 12.558 1.00 98.50 178 ALA A C 1
ATOM 1409 O O . ALA A 1 178 ? -14.439 -9.663 13.578 1.00 98.50 178 ALA A O 1
ATOM 1410 N N . PHE A 1 179 ? -14.022 -9.652 11.369 1.00 98.44 179 PHE A N 1
ATOM 1411 C CA . PHE A 1 179 ? -14.196 -8.218 11.129 1.00 98.44 179 PHE A CA 1
ATOM 1412 C C . PHE A 1 179 ? -15.317 -7.966 10.104 1.00 98.44 179 PHE A C 1
ATOM 1414 O O . PHE A 1 179 ? -15.060 -7.464 9.007 1.00 98.44 179 PHE A O 1
ATOM 1421 N N . PRO A 1 180 ? -16.582 -8.305 10.422 1.00 97.00 180 PRO A N 1
ATOM 1422 C CA . PRO A 1 180 ? -17.689 -8.224 9.466 1.00 97.00 180 PRO A CA 1
ATOM 1423 C C . PRO A 1 180 ? -18.017 -6.790 9.024 1.00 97.00 180 PRO A C 1
ATOM 1425 O O . PRO A 1 180 ? -18.669 -6.605 8.001 1.00 97.00 180 PRO A O 1
ATOM 1428 N N . THR A 1 181 ? -17.567 -5.779 9.772 1.00 96.19 181 THR A N 1
ATOM 1429 C CA . THR A 1 181 ? -17.722 -4.347 9.469 1.00 96.19 181 THR A CA 1
ATOM 1430 C C . THR A 1 181 ? -16.495 -3.737 8.788 1.00 96.19 181 THR A C 1
ATOM 1432 O O . THR A 1 181 ? -16.465 -2.528 8.559 1.00 96.19 181 THR A O 1
ATOM 1435 N N . ALA A 1 182 ? -15.476 -4.541 8.459 1.00 98.06 182 ALA A N 1
ATOM 1436 C CA . ALA A 1 182 ? -14.310 -4.049 7.739 1.00 98.06 182 ALA A CA 1
ATOM 1437 C C . ALA A 1 182 ? -14.707 -3.565 6.339 1.00 98.06 182 ALA A C 1
ATOM 1439 O O . ALA A 1 182 ? -15.453 -4.243 5.624 1.00 98.06 182 ALA A O 1
ATOM 1440 N N . LEU A 1 183 ? -14.189 -2.406 5.947 1.00 97.25 183 LEU A N 1
ATOM 1441 C CA . LEU A 1 183 ? -14.481 -1.757 4.672 1.00 97.25 183 LEU A CA 1
ATOM 1442 C C . LEU A 1 183 ? -13.191 -1.614 3.875 1.00 97.25 183 LEU A C 1
ATOM 1444 O O . LEU A 1 183 ? -12.158 -1.234 4.426 1.00 97.25 183 LEU A O 1
ATOM 1448 N N . ARG A 1 184 ? -13.274 -1.877 2.573 1.00 96.25 184 ARG A N 1
ATOM 1449 C CA . ARG A 1 184 ? -12.217 -1.538 1.625 1.00 96.25 184 ARG A CA 1
ATOM 1450 C C . ARG A 1 184 ? -12.777 -0.705 0.490 1.00 96.25 184 ARG A C 1
ATOM 1452 O O . ARG A 1 184 ? -13.792 -1.083 -0.095 1.00 96.25 184 ARG A O 1
ATOM 1459 N N . TYR A 1 185 ? -12.114 0.397 0.187 1.00 97.00 185 TYR A N 1
ATOM 1460 C CA . TYR A 1 185 ? -12.457 1.258 -0.939 1.00 97.00 185 TYR A CA 1
ATOM 1461 C C . TYR A 1 185 ? -11.506 1.001 -2.090 1.00 97.00 185 TYR A C 1
ATOM 1463 O O . TYR A 1 185 ? -10.307 0.840 -1.859 1.00 97.00 185 TYR A O 1
ATOM 1471 N N . GLU A 1 186 ? -12.062 0.921 -3.295 1.00 95.31 186 GLU A N 1
ATOM 1472 C CA . GLU A 1 186 ? -11.290 0.715 -4.517 1.00 95.31 186 GLU A CA 1
ATOM 1473 C C . GLU A 1 186 ? -11.854 1.571 -5.644 1.00 95.31 186 GLU A C 1
ATOM 1475 O O . GLU A 1 186 ? -13.075 1.595 -5.840 1.00 95.31 186 GLU A O 1
ATOM 1480 N N . TYR A 1 187 ? -10.975 2.240 -6.379 1.00 94.56 187 TYR A N 1
ATOM 1481 C CA . TYR A 1 187 ? -11.332 3.231 -7.380 1.00 94.56 187 TYR A CA 1
ATOM 1482 C C . TYR A 1 187 ? -11.117 2.700 -8.793 1.00 94.56 187 TYR A C 1
ATOM 1484 O O . TYR A 1 187 ? -10.010 2.320 -9.167 1.00 94.56 187 TYR A O 1
ATOM 1492 N N . GLN A 1 188 ? -12.201 2.687 -9.573 1.00 93.12 188 GLN A N 1
ATOM 1493 C CA . GLN A 1 188 ? -12.226 2.430 -11.014 1.00 93.12 188 GLN A CA 1
ATOM 1494 C C . GLN A 1 188 ? -11.244 1.331 -11.463 1.00 93.12 188 GLN A C 1
ATOM 1496 O O . GLN A 1 188 ? -11.431 0.149 -11.137 1.00 93.12 188 GLN A O 1
ATOM 1501 N N . ASP A 1 189 ? -10.215 1.728 -12.212 1.00 89.50 189 ASP A N 1
ATOM 1502 C CA . ASP A 1 189 ? -9.271 0.841 -12.877 1.00 89.50 189 ASP A CA 1
ATOM 1503 C C . ASP A 1 189 ? -7.943 0.715 -12.129 1.00 89.50 189 ASP A C 1
ATOM 1505 O O . ASP A 1 189 ? -6.968 0.228 -12.706 1.00 89.50 189 ASP A O 1
ATOM 1509 N N . ASP A 1 190 ? -7.896 1.113 -10.851 1.00 88.50 190 ASP A N 1
ATOM 1510 C CA . ASP A 1 190 ? -6.718 0.894 -10.020 1.00 88.50 190 ASP A CA 1
ATOM 1511 C C . ASP A 1 190 ? -6.342 -0.590 -10.027 1.00 88.50 190 ASP A C 1
ATOM 1513 O O . ASP A 1 190 ? -7.137 -1.476 -9.687 1.00 88.50 190 ASP A O 1
ATOM 1517 N N . ILE A 1 191 ? -5.100 -0.844 -10.427 1.00 86.06 191 ILE A N 1
ATOM 1518 C CA . ILE A 1 191 ? -4.506 -2.164 -10.543 1.00 86.06 191 ILE A CA 1
ATOM 1519 C C . ILE A 1 191 ? -4.135 -2.786 -9.193 1.00 86.06 191 ILE A C 1
ATOM 1521 O O . ILE A 1 191 ? -4.119 -4.014 -9.077 1.00 86.06 191 ILE A O 1
ATOM 1525 N N . VAL A 1 192 ? -3.851 -1.990 -8.159 1.00 88.50 192 VAL A N 1
ATOM 1526 C CA . VAL A 1 192 ? -3.304 -2.489 -6.881 1.00 88.50 192 VAL A CA 1
ATOM 1527 C C . VAL A 1 192 ? -4.201 -3.518 -6.210 1.00 88.50 192 VAL A C 1
ATOM 1529 O O . VAL A 1 192 ? -3.689 -4.572 -5.822 1.00 88.50 192 VAL A O 1
ATOM 1532 N N . PRO A 1 193 ? -5.529 -3.331 -6.139 1.00 91.94 193 PRO A N 1
ATOM 1533 C CA . PRO A 1 193 ? -6.425 -4.343 -5.588 1.00 91.94 193 PRO A CA 1
ATOM 1534 C C . PRO A 1 193 ? -6.470 -5.673 -6.350 1.00 91.94 193 PRO A C 1
ATOM 1536 O O . PRO A 1 193 ? -6.998 -6.688 -5.864 1.00 91.94 193 PRO A O 1
ATOM 1539 N N . HIS A 1 194 ? -5.921 -5.694 -7.564 1.00 89.44 194 HIS A N 1
ATOM 1540 C CA . HIS A 1 194 ? -5.789 -6.895 -8.375 1.00 89.44 194 HIS A CA 1
ATOM 1541 C C . HIS A 1 194 ? -4.467 -7.640 -8.136 1.00 89.44 194 HIS A C 1
ATOM 1543 O O . HIS A 1 194 ? -4.324 -8.754 -8.647 1.00 89.44 194 HIS A O 1
ATOM 1549 N N . LEU A 1 195 ? -3.561 -7.091 -7.319 1.00 89.38 195 LEU A N 1
ATOM 1550 C CA . LEU A 1 195 ? -2.253 -7.658 -6.991 1.00 89.38 195 LEU A CA 1
ATOM 1551 C C . LEU A 1 195 ? -2.206 -8.245 -5.564 1.00 89.38 195 LEU A C 1
ATOM 1553 O O . LEU A 1 195 ? -2.846 -7.703 -4.665 1.00 89.38 195 LEU A O 1
ATOM 1557 N N . PRO A 1 196 ? -1.437 -9.324 -5.320 1.00 91.00 196 PRO A N 1
ATOM 1558 C CA . PRO A 1 196 ? -0.933 -10.241 -6.336 1.00 91.00 196 PRO A CA 1
ATOM 1559 C C . PRO A 1 196 ? -2.080 -10.872 -7.150 1.00 91.00 196 PRO A C 1
ATOM 1561 O O . PRO A 1 196 ? -3.176 -11.115 -6.613 1.00 91.00 196 PRO A O 1
ATOM 1564 N N . PRO A 1 197 ? -1.863 -11.146 -8.446 1.00 86.19 197 PRO A N 1
ATOM 1565 C CA . PRO A 1 197 ? -2.850 -11.833 -9.254 1.00 86.19 197 PRO A CA 1
ATOM 1566 C C . PRO A 1 197 ? -3.090 -13.257 -8.748 1.00 86.19 197 PRO A C 1
ATOM 1568 O O . PRO A 1 197 ? -2.206 -13.905 -8.195 1.00 86.19 197 PRO A O 1
ATOM 1571 N N . ALA A 1 198 ? -4.308 -13.744 -8.968 1.00 81.69 198 ALA A N 1
ATOM 1572 C CA . ALA A 1 198 ? -4.699 -15.124 -8.709 1.00 81.69 198 ALA A CA 1
ATOM 1573 C C . ALA A 1 198 ? -5.777 -15.558 -9.711 1.00 81.69 198 ALA A C 1
ATOM 1575 O O . ALA A 1 198 ? -6.623 -14.745 -10.119 1.00 81.69 198 ALA A O 1
ATOM 1576 N N . GLY A 1 199 ? -5.771 -16.837 -10.094 1.00 78.81 199 GLY A N 1
ATOM 1577 C CA . GLY A 1 199 ? -6.736 -17.408 -11.040 1.00 78.81 199 GLY A CA 1
ATOM 1578 C C . GLY A 1 199 ? -6.838 -16.620 -12.355 1.00 78.81 199 GLY A C 1
ATOM 1579 O O . GLY A 1 199 ? -5.832 -16.244 -12.945 1.00 78.81 199 GLY A O 1
ATOM 1580 N N . GLU A 1 200 ? -8.060 -16.320 -12.807 1.00 75.81 200 GLU A N 1
ATOM 1581 C CA . GLU A 1 200 ? -8.306 -15.615 -14.081 1.00 75.81 200 GLU A CA 1
ATOM 1582 C C . GLU A 1 200 ? -7.690 -14.206 -14.144 1.00 75.81 200 GLU A C 1
ATOM 1584 O O . GLU A 1 200 ? -7.310 -13.750 -15.220 1.00 75.81 200 GLU A O 1
ATOM 1589 N N . SER A 1 201 ? -7.515 -13.527 -13.000 1.00 78.75 201 SER A N 1
ATOM 1590 C CA . SER A 1 201 ? -6.822 -12.230 -12.992 1.00 78.75 201 SER A CA 1
ATOM 1591 C C . SER A 1 201 ? -5.349 -12.351 -13.380 1.00 78.75 201 SER A C 1
ATOM 1593 O O . SER A 1 201 ? -4.829 -11.435 -14.000 1.00 78.75 201 SER A O 1
ATOM 1595 N N . ALA A 1 202 ? -4.692 -13.483 -13.102 1.00 82.50 202 ALA A N 1
ATOM 1596 C CA . ALA A 1 202 ? -3.300 -13.693 -13.497 1.00 82.50 202 ALA A CA 1
ATOM 1597 C C . ALA A 1 202 ? -3.139 -13.734 -15.016 1.00 82.50 202 ALA A C 1
ATOM 1599 O O . ALA A 1 202 ? -2.294 -13.027 -15.552 1.00 82.50 202 ALA A O 1
ATOM 1600 N N . LYS A 1 203 ? -4.017 -14.473 -15.703 1.00 79.38 203 LYS A N 1
ATOM 1601 C CA . LYS A 1 203 ? -4.004 -14.600 -17.168 1.00 79.38 203 LYS A CA 1
ATOM 1602 C C . LYS A 1 203 ? -4.220 -13.268 -17.879 1.00 79.38 203 LYS A C 1
ATOM 1604 O O . LYS A 1 203 ? -3.649 -13.033 -18.935 1.00 79.38 203 LYS A O 1
ATOM 1609 N N . ILE A 1 204 ? -5.074 -12.413 -17.321 1.00 78.56 204 ILE A N 1
ATOM 1610 C CA . ILE A 1 204 ? -5.377 -11.105 -17.911 1.00 78.56 204 ILE A CA 1
ATOM 1611 C C . ILE A 1 204 ? -4.267 -10.110 -17.595 1.00 78.56 204 ILE A C 1
ATOM 1613 O O . ILE A 1 204 ? -3.824 -9.390 -18.478 1.00 78.56 204 ILE A O 1
ATOM 1617 N N . LEU A 1 205 ? -3.751 -10.097 -16.367 1.00 79.38 205 LEU A N 1
ATOM 1618 C CA . LEU A 1 205 ? -2.644 -9.206 -16.029 1.00 79.38 205 LEU A CA 1
ATOM 1619 C C . LEU A 1 205 ? -1.342 -9.582 -16.746 1.00 79.38 205 LEU A C 1
ATOM 1621 O O . LEU A 1 205 ? -0.577 -8.685 -17.085 1.00 79.38 205 LEU A O 1
ATOM 1625 N N . SER A 1 206 ? -1.130 -10.860 -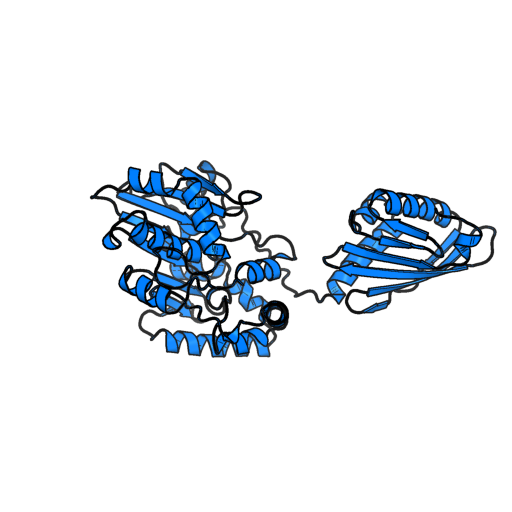17.082 1.00 79.06 206 SER A N 1
ATOM 1626 C CA . SER A 1 206 ? 0.014 -11.278 -17.901 1.00 79.06 206 SER A CA 1
ATOM 1627 C C . SER A 1 206 ? -0.025 -10.759 -19.340 1.00 79.06 206 SER A C 1
ATOM 1629 O O . SER A 1 206 ? 0.997 -10.801 -20.013 1.00 79.06 206 SER A O 1
ATOM 1631 N N . THR A 1 207 ? -1.165 -10.258 -19.837 1.00 76.56 207 THR A N 1
ATOM 1632 C CA . THR A 1 207 ? -1.219 -9.641 -21.176 1.00 76.56 207 THR A CA 1
ATOM 1633 C C . THR A 1 207 ? -0.770 -8.182 -21.181 1.00 76.56 207 THR A C 1
ATOM 1635 O O . THR A 1 207 ? -0.605 -7.605 -22.252 1.00 76.56 207 THR A O 1
ATOM 1638 N N . ILE A 1 208 ? -0.609 -7.553 -20.013 1.00 74.75 208 ILE A N 1
ATOM 1639 C CA . ILE A 1 208 ? -0.117 -6.177 -19.904 1.00 74.75 208 ILE A CA 1
ATOM 1640 C C . ILE A 1 208 ? 1.406 -6.232 -19.986 1.00 74.75 208 ILE A C 1
ATOM 1642 O O . ILE A 1 208 ? 1.980 -6.792 -19.065 1.00 74.75 208 ILE A O 1
ATOM 1646 N N . PRO A 1 209 ? 2.087 -5.638 -20.985 1.00 70.62 209 PRO A N 1
ATOM 1647 C CA . PRO A 1 209 ? 3.519 -5.872 -21.209 1.00 70.62 209 PRO A CA 1
ATOM 1648 C C . PRO A 1 209 ? 4.391 -5.725 -19.952 1.00 70.62 209 PRO A C 1
ATOM 1650 O O . PRO A 1 209 ? 5.080 -6.663 -19.572 1.00 70.62 209 PRO A O 1
ATOM 1653 N N . ILE A 1 210 ? 4.262 -4.602 -19.233 1.00 66.88 210 ILE A N 1
ATOM 1654 C CA . ILE A 1 210 ? 5.065 -4.332 -18.028 1.00 66.88 210 ILE A CA 1
ATOM 1655 C C . ILE A 1 210 ? 4.771 -5.303 -16.875 1.00 66.88 210 ILE A C 1
ATOM 1657 O O . ILE A 1 210 ? 5.658 -5.625 -16.095 1.00 66.88 210 ILE A O 1
ATOM 1661 N N . ILE A 1 211 ? 3.521 -5.760 -16.744 1.00 71.56 211 ILE A N 1
ATOM 1662 C CA . ILE A 1 211 ? 3.130 -6.687 -15.677 1.00 71.56 211 ILE A CA 1
ATOM 1663 C C . ILE A 1 211 ? 3.462 -8.114 -16.100 1.00 71.56 211 ILE A C 1
ATOM 1665 O O . ILE A 1 211 ? 3.974 -8.865 -15.291 1.00 71.56 211 ILE A O 1
ATOM 1669 N N . GLY A 1 212 ? 3.239 -8.480 -17.360 1.00 74.75 212 GLY A N 1
ATOM 1670 C CA . GLY A 1 212 ? 3.624 -9.758 -17.946 1.00 74.75 212 GLY A CA 1
ATOM 1671 C C . GLY A 1 212 ? 5.105 -10.050 -17.746 1.00 74.75 212 GLY A C 1
ATOM 1672 O O . GLY A 1 212 ? 5.418 -11.106 -17.209 1.00 74.75 212 GLY A O 1
ATOM 1673 N N . GLU A 1 213 ? 5.985 -9.089 -18.049 1.00 73.25 213 GLU A N 1
ATOM 1674 C CA . GLU A 1 213 ? 7.430 -9.207 -17.790 1.00 73.25 213 GLU A CA 1
ATOM 1675 C C . GLU A 1 213 ? 7.733 -9.492 -16.309 1.00 73.25 213 GLU A C 1
ATOM 1677 O O . GLU A 1 213 ? 8.510 -10.390 -16.001 1.00 73.25 213 GLU A O 1
ATOM 1682 N N . ILE A 1 214 ? 7.066 -8.795 -15.381 1.00 71.19 214 ILE A N 1
ATOM 1683 C CA . ILE A 1 214 ? 7.194 -9.056 -13.937 1.00 71.19 214 ILE A CA 1
ATOM 1684 C C . ILE A 1 214 ? 6.691 -10.462 -13.585 1.00 71.19 214 ILE A C 1
A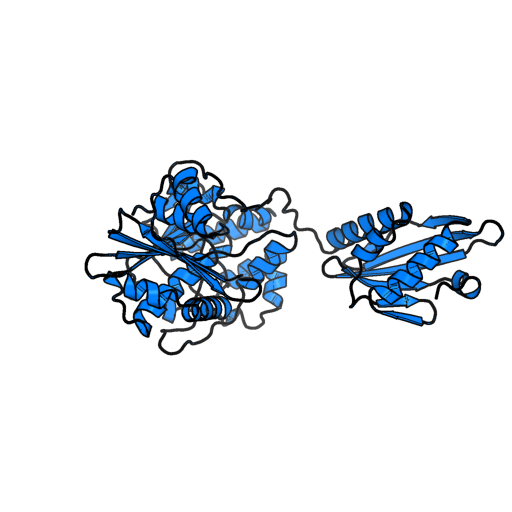TOM 1686 O O . ILE A 1 214 ? 7.322 -11.181 -12.815 1.00 71.19 214 ILE A O 1
ATOM 1690 N N . LEU A 1 215 ? 5.535 -10.863 -14.119 1.00 74.94 215 LEU A N 1
ATOM 1691 C CA . LEU A 1 215 ? 4.889 -12.136 -13.804 1.00 74.94 215 LEU A CA 1
ATOM 1692 C C . LEU A 1 215 ? 5.678 -13.342 -14.333 1.00 74.94 215 LEU A C 1
ATOM 1694 O O . LEU A 1 215 ? 5.618 -14.401 -13.709 1.00 74.94 215 LEU A O 1
ATOM 1698 N N . GLU A 1 216 ? 6.445 -13.196 -15.417 1.00 73.94 216 GLU A N 1
ATOM 1699 C CA . GLU A 1 216 ? 7.329 -14.250 -15.941 1.00 73.94 216 GLU A CA 1
ATOM 1700 C C . GLU A 1 216 ? 8.370 -14.720 -14.909 1.00 73.94 216 GLU A C 1
ATOM 1702 O O . GLU A 1 216 ? 8.752 -15.893 -14.909 1.00 73.94 216 GLU A O 1
ATOM 1707 N N . GLU A 1 217 ? 8.775 -13.857 -13.971 1.00 72.56 217 GLU A N 1
ATOM 1708 C CA . GLU A 1 217 ? 9.698 -14.217 -12.886 1.00 72.56 217 GLU A CA 1
ATOM 1709 C C . GLU A 1 217 ? 9.060 -15.145 -11.831 1.00 72.56 217 GLU A C 1
ATOM 1711 O O . GLU A 1 217 ? 9.759 -15.817 -11.064 1.00 72.56 217 GLU A O 1
ATOM 1716 N N . TYR A 1 218 ? 7.727 -15.237 -11.798 1.00 74.56 218 TYR A N 1
ATOM 1717 C CA . TYR A 1 218 ? 6.970 -15.986 -10.797 1.00 74.56 218 TYR A CA 1
ATOM 1718 C C . TYR A 1 218 ? 6.301 -17.222 -11.421 1.00 74.56 218 TYR A C 1
ATOM 1720 O O . TYR A 1 218 ? 5.103 -17.271 -11.676 1.00 74.56 218 TYR A O 1
ATOM 1728 N N . LEU A 1 219 ? 7.079 -18.294 -11.587 1.00 62.28 219 LEU A N 1
ATOM 1729 C CA . LEU A 1 219 ? 6.642 -19.553 -12.221 1.00 62.28 219 LEU A CA 1
ATOM 1730 C C . LEU A 1 219 ? 5.439 -20.263 -11.551 1.00 62.28 219 LEU A C 1
ATOM 1732 O O . LEU A 1 219 ? 4.844 -21.147 -12.157 1.00 62.28 219 LEU A O 1
ATOM 1736 N N . GLU A 1 220 ? 5.084 -19.907 -10.311 1.00 72.56 220 GLU A N 1
ATOM 1737 C CA . GLU A 1 220 ? 4.039 -20.561 -9.497 1.00 72.56 220 GLU A CA 1
ATOM 1738 C C . GLU A 1 220 ? 2.741 -19.728 -9.389 1.00 72.56 220 GLU A C 1
ATOM 1740 O O . GLU A 1 220 ? 1.877 -20.031 -8.568 1.00 72.56 220 GLU A O 1
ATOM 1745 N N . LEU A 1 221 ? 2.576 -18.660 -10.181 1.00 73.56 221 LEU A N 1
ATOM 1746 C CA . LEU A 1 221 ? 1.426 -17.744 -10.058 1.00 73.56 221 LEU A CA 1
ATOM 1747 C C . LEU A 1 221 ? 0.063 -18.421 -10.196 1.00 73.56 221 LEU A C 1
ATOM 1749 O O . LEU A 1 221 ? -0.895 -18.009 -9.542 1.00 73.56 221 LEU A O 1
ATOM 1753 N N . GLU A 1 222 ? -0.038 -19.451 -11.035 1.00 70.56 222 GLU A N 1
ATOM 1754 C CA . GLU A 1 222 ? -1.286 -20.198 -11.216 1.00 70.56 222 GLU A CA 1
ATOM 1755 C C . GLU A 1 222 ? -1.697 -20.979 -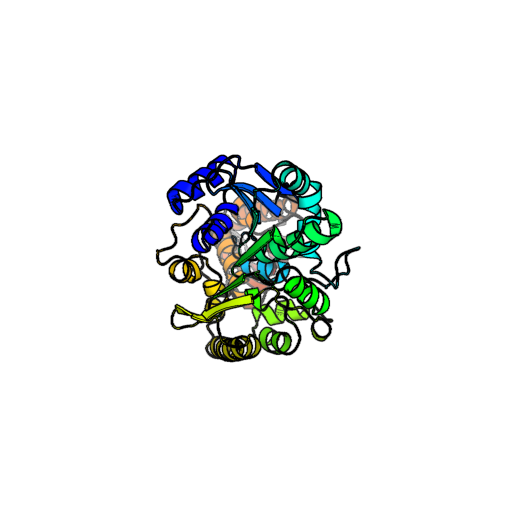9.957 1.00 70.56 222 GLU A C 1
ATOM 1757 O O . GLU A 1 222 ? -2.878 -21.286 -9.786 1.00 70.56 222 GLU A O 1
ATOM 1762 N N . GLU A 1 223 ? -0.751 -21.262 -9.057 1.00 81.12 223 GLU A N 1
ATOM 1763 C CA . GLU A 1 223 ? -1.001 -21.943 -7.783 1.00 81.12 223 GLU A CA 1
ATOM 1764 C C . GLU A 1 223 ? -1.405 -20.968 -6.667 1.00 81.12 223 GLU A C 1
ATOM 1766 O O . GLU A 1 223 ? -1.951 -21.382 -5.642 1.00 81.12 223 GLU A O 1
ATOM 1771 N N . TRP A 1 224 ? -1.160 -19.665 -6.840 1.00 87.75 224 TRP A N 1
ATOM 1772 C CA . TRP A 1 224 ? -1.467 -18.666 -5.821 1.00 87.75 224 TRP A CA 1
ATOM 1773 C C . TRP A 1 224 ? -2.974 -18.386 -5.748 1.00 87.75 224 TRP A C 1
ATOM 1775 O O . TRP A 1 224 ? -3.632 -18.082 -6.743 1.00 87.75 224 TRP A O 1
ATOM 1785 N N . ASP A 1 225 ? -3.520 -18.399 -4.529 1.00 91.12 225 ASP A N 1
ATOM 1786 C CA . ASP A 1 225 ? -4.945 -18.165 -4.257 1.00 91.12 225 ASP A CA 1
ATOM 1787 C C . ASP A 1 225 ? -5.192 -16.877 -3.451 1.00 91.12 225 ASP A C 1
ATOM 1789 O O . ASP A 1 225 ? -6.012 -16.831 -2.531 1.00 91.12 225 ASP A O 1
ATOM 1793 N N . TYR A 1 226 ? -4.468 -15.801 -3.767 1.00 93.50 226 TYR A N 1
ATOM 1794 C CA . TYR A 1 226 ? -4.663 -14.513 -3.101 1.00 93.50 226 TYR A CA 1
ATOM 1795 C C . TYR A 1 226 ? -6.090 -13.980 -3.264 1.00 93.50 226 TYR A C 1
ATOM 1797 O O . TYR A 1 226 ? -6.672 -13.986 -4.354 1.00 93.50 226 TYR A O 1
ATOM 1805 N N . LYS A 1 227 ? -6.650 -13.454 -2.170 1.00 93.81 227 LYS A N 1
ATOM 1806 C CA . LYS A 1 227 ? -7.977 -12.840 -2.119 1.00 93.81 227 LYS A CA 1
ATOM 1807 C C . LYS A 1 227 ? -7.946 -11.474 -1.443 1.00 93.81 227 LYS A C 1
ATOM 1809 O O . LYS A 1 227 ? -7.228 -11.248 -0.473 1.00 93.81 227 LYS A O 1
ATOM 1814 N N . ALA A 1 228 ? -8.806 -10.582 -1.928 1.00 93.25 228 ALA A N 1
ATOM 1815 C CA . ALA A 1 228 ? -9.149 -9.364 -1.206 1.00 93.25 228 ALA A CA 1
ATOM 1816 C C . ALA A 1 228 ? -10.040 -9.701 0.005 1.00 93.25 228 ALA A C 1
ATOM 1818 O O . ALA A 1 228 ? -10.912 -10.577 -0.079 1.00 93.25 228 ALA A O 1
ATOM 1819 N N . VAL A 1 229 ? -9.830 -8.987 1.109 1.00 96.25 229 VAL A N 1
ATOM 1820 C CA . VAL A 1 229 ? -10.556 -9.149 2.380 1.00 96.25 229 VAL A CA 1
ATOM 1821 C C . VAL A 1 229 ? -11.376 -7.897 2.694 1.00 96.25 229 VAL A C 1
ATOM 1823 O O . VAL A 1 229 ? -11.127 -6.848 2.115 1.00 96.25 229 VAL A O 1
ATOM 1826 N N . GLY A 1 230 ? -12.359 -7.990 3.587 1.00 95.69 230 GLY A N 1
ATOM 1827 C CA . GLY A 1 230 ? -13.271 -6.887 3.897 1.00 95.69 230 GLY A CA 1
ATOM 1828 C C . GLY A 1 230 ? -14.368 -6.678 2.846 1.00 95.69 230 GLY A C 1
ATOM 1829 O O . GLY A 1 230 ? -14.374 -7.295 1.772 1.00 95.69 230 GLY A O 1
ATOM 1830 N N . ASN A 1 231 ? -15.330 -5.820 3.184 1.00 94.69 231 ASN A N 1
ATOM 1831 C CA . ASN A 1 231 ? -16.458 -5.493 2.319 1.00 94.69 231 ASN A CA 1
ATOM 1832 C C . ASN A 1 231 ? -16.059 -4.409 1.318 1.00 94.69 231 ASN A C 1
ATOM 1834 O O . ASN A 1 231 ? -15.590 -3.343 1.709 1.00 94.69 231 ASN A O 1
ATOM 1838 N N . LEU A 1 232 ? -16.270 -4.683 0.032 1.00 94.31 232 LEU A N 1
ATOM 1839 C CA . LEU A 1 232 ? -15.943 -3.748 -1.038 1.00 94.31 232 LEU A CA 1
ATOM 1840 C C . LEU A 1 232 ? -16.891 -2.544 -1.042 1.00 94.31 232 LEU A C 1
ATOM 1842 O O . LEU A 1 232 ? -18.106 -2.694 -0.896 1.00 94.31 232 LEU A O 1
ATOM 1846 N N . ARG A 1 233 ? -16.305 -1.366 -1.235 1.00 94.81 233 ARG A N 1
ATOM 1847 C CA . ARG A 1 233 ? -16.938 -0.101 -1.597 1.00 94.81 233 ARG A CA 1
ATOM 1848 C C . ARG A 1 233 ? -16.276 0.370 -2.885 1.00 94.81 233 ARG A C 1
ATOM 1850 O O . ARG A 1 233 ? -15.236 1.020 -2.856 1.00 94.81 233 ARG A O 1
ATOM 1857 N N . PHE A 1 234 ? -16.814 -0.082 -4.012 1.00 94.19 234 PHE A N 1
ATOM 1858 C CA . PHE A 1 234 ? -16.225 0.204 -5.317 1.00 94.19 234 PHE A CA 1
ATOM 1859 C C . PHE A 1 234 ? -16.731 1.542 -5.827 1.00 94.19 234 PHE A C 1
ATOM 1861 O O . PHE A 1 234 ? -17.941 1.738 -5.898 1.00 94.19 234 PHE A O 1
ATOM 1868 N N . ILE A 1 235 ? -15.809 2.425 -6.189 1.00 95.19 235 ILE A N 1
ATOM 1869 C CA . ILE A 1 235 ? -16.110 3.685 -6.859 1.00 95.19 235 ILE A CA 1
ATOM 1870 C C . ILE A 1 235 ? -16.080 3.415 -8.364 1.00 95.19 235 ILE A C 1
ATOM 1872 O O . ILE A 1 235 ? -15.022 3.101 -8.914 1.00 95.19 235 ILE A O 1
ATOM 1876 N N . ASN A 1 236 ? -17.245 3.468 -9.010 1.00 92.75 236 ASN A N 1
ATOM 1877 C CA . ASN A 1 236 ? -17.375 3.191 -10.442 1.00 92.75 236 ASN A CA 1
ATOM 1878 C C . ASN A 1 236 ? -16.905 4.378 -11.312 1.00 92.75 236 ASN A C 1
ATOM 1880 O O . ASN A 1 236 ? -16.444 5.406 -10.819 1.00 92.75 236 ASN A O 1
ATOM 1884 N N . TRP A 1 237 ? -17.014 4.223 -12.632 1.00 92.12 237 TRP A N 1
ATOM 1885 C CA . TRP A 1 237 ? -16.610 5.227 -13.625 1.00 92.12 237 TRP A CA 1
ATOM 1886 C C . TRP A 1 237 ? -17.524 6.459 -13.674 1.00 92.12 237 TRP A C 1
ATOM 1888 O O . TRP A 1 237 ? -17.218 7.426 -14.369 1.00 92.12 237 TRP A O 1
ATOM 1898 N N . GLU A 1 238 ? -18.639 6.415 -12.950 1.00 93.19 238 GLU A N 1
ATOM 1899 C CA . GLU A 1 238 ? -19.577 7.511 -12.730 1.00 93.19 238 GLU A CA 1
ATOM 1900 C C . GLU A 1 238 ? -19.355 8.212 -11.375 1.00 93.19 238 GLU A C 1
ATOM 1902 O O . GLU A 1 238 ? -20.148 9.074 -11.000 1.00 93.19 238 GLU A O 1
ATOM 1907 N N . ASP A 1 239 ? -18.280 7.862 -10.656 1.00 93.81 239 ASP A N 1
ATOM 1908 C CA . ASP A 1 239 ? -17.942 8.354 -9.315 1.00 93.81 239 ASP A CA 1
ATOM 1909 C C . ASP A 1 239 ? -19.012 8.036 -8.249 1.00 93.81 239 ASP A C 1
ATOM 1911 O O . ASP A 1 239 ? -19.201 8.761 -7.271 1.00 93.81 239 ASP A O 1
ATOM 1915 N N . GLU A 1 240 ? -19.704 6.908 -8.408 1.00 93.00 240 GLU A N 1
ATOM 1916 C CA . GLU A 1 240 ? -20.679 6.381 -7.454 1.00 93.00 240 GLU A CA 1
ATOM 1917 C C . GLU A 1 240 ? -20.078 5.232 -6.633 1.00 93.00 240 GLU A C 1
ATOM 1919 O O . GLU A 1 240 ? -19.445 4.316 -7.166 1.00 93.00 240 GLU A O 1
ATOM 1924 N N . ILE A 1 241 ? -20.324 5.243 -5.319 1.00 93.56 241 ILE A N 1
ATOM 1925 C CA . ILE A 1 241 ? -19.912 4.163 -4.414 1.00 93.56 241 ILE A CA 1
ATOM 1926 C C . ILE A 1 241 ? -20.964 3.048 -4.450 1.00 93.56 241 ILE A C 1
ATOM 1928 O O . ILE A 1 241 ? -22.086 3.209 -3.969 1.00 93.56 241 ILE A O 1
ATOM 1932 N N . LEU A 1 242 ? -20.592 1.889 -4.990 1.00 90.00 242 LEU A N 1
ATOM 1933 C CA . LEU A 1 242 ? -21.457 0.715 -5.070 1.00 90.00 242 LEU A CA 1
ATOM 1934 C C . LEU A 1 242 ? -21.365 -0.129 -3.792 1.00 90.00 242 LEU A C 1
ATOM 1936 O O . LEU A 1 242 ? -20.331 -0.739 -3.503 1.00 90.00 242 LEU A O 1
ATOM 1940 N N . GLU A 1 243 ? -22.474 -0.212 -3.053 1.00 83.00 243 GLU A N 1
ATOM 1941 C CA . GLU A 1 243 ? -22.561 -0.972 -1.793 1.00 83.00 243 GLU A CA 1
ATOM 1942 C C . GLU A 1 243 ? -23.302 -2.312 -1.925 1.00 83.00 243 GLU A C 1
ATOM 1944 O O . GLU A 1 243 ? -22.908 -3.298 -1.303 1.00 83.00 243 GLU A O 1
ATOM 1949 N N . ASP A 1 244 ? -24.338 -2.369 -2.768 1.00 78.50 244 ASP A N 1
ATOM 1950 C CA . ASP A 1 244 ? -25.284 -3.496 -2.816 1.00 78.50 244 ASP A CA 1
ATOM 1951 C C . ASP A 1 244 ? -24.984 -4.530 -3.913 1.00 78.50 244 ASP A C 1
ATOM 1953 O O . ASP A 1 244 ? -25.625 -5.583 -3.990 1.00 78.50 244 ASP A O 1
ATOM 1957 N N . LEU A 1 245 ? -24.014 -4.258 -4.790 1.00 79.12 245 LEU A N 1
ATOM 1958 C CA . LEU A 1 245 ? -23.686 -5.180 -5.873 1.00 79.12 245 LEU A CA 1
ATOM 1959 C C . LEU A 1 245 ? -22.823 -6.339 -5.334 1.00 79.12 245 LEU A C 1
ATOM 1961 O O . LEU A 1 245 ? -21.810 -6.092 -4.683 1.00 79.12 245 LEU A O 1
ATOM 1965 N N . PRO A 1 246 ? -23.138 -7.616 -5.613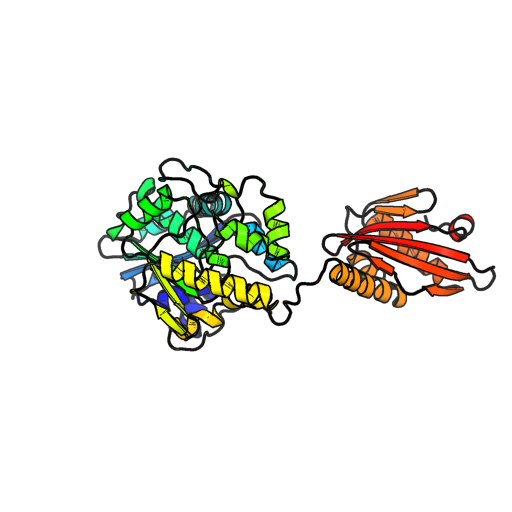 1.00 83.56 246 PRO A N 1
ATOM 1966 C CA . PRO A 1 246 ? -22.282 -8.724 -5.205 1.00 83.56 246 PRO A CA 1
ATOM 1967 C C . PRO A 1 246 ? -20.834 -8.562 -5.685 1.00 83.56 246 PRO A C 1
ATOM 1969 O O . PRO A 1 246 ? -20.585 -8.259 -6.852 1.00 83.56 246 PRO A O 1
ATOM 1972 N N . ALA A 1 247 ? -19.866 -8.840 -4.807 1.00 76.94 247 ALA A N 1
ATOM 1973 C CA . ALA A 1 247 ? -18.443 -8.617 -5.085 1.00 76.94 247 ALA A CA 1
ATOM 1974 C C . ALA A 1 247 ? -17.927 -9.328 -6.353 1.00 76.94 247 ALA A C 1
ATOM 1976 O O . ALA A 1 247 ? -17.024 -8.821 -7.010 1.00 76.94 247 ALA A O 1
ATOM 1977 N N . TYR A 1 248 ? -18.499 -10.480 -6.727 1.00 78.62 248 TYR A N 1
ATOM 1978 C CA . TYR A 1 248 ? -18.119 -11.185 -7.958 1.00 78.62 248 TYR A CA 1
ATOM 1979 C C . TYR A 1 248 ? -18.591 -10.459 -9.230 1.00 78.62 248 TYR A C 1
ATOM 1981 O O . TYR A 1 248 ? -17.903 -10.520 -10.245 1.00 78.62 248 TYR A O 1
ATOM 1989 N N . LEU A 1 249 ? -19.727 -9.750 -9.177 1.00 82.81 249 LEU A N 1
ATOM 1990 C CA . LEU A 1 249 ? -20.209 -8.919 -10.285 1.00 82.81 249 LEU A CA 1
ATOM 1991 C C . LEU A 1 249 ? -19.387 -7.639 -10.395 1.00 82.81 249 LEU A C 1
ATOM 1993 O O . LEU A 1 249 ? -18.982 -7.285 -11.497 1.00 82.81 249 LEU A O 1
ATOM 1997 N N . GLN A 1 250 ? -19.082 -6.996 -9.262 1.00 83.62 250 GLN A N 1
ATOM 1998 C CA . GLN A 1 250 ? -18.168 -5.850 -9.231 1.00 83.62 250 GLN A CA 1
ATOM 1999 C C . GLN A 1 250 ? -16.802 -6.226 -9.826 1.00 83.62 250 GLN A C 1
ATOM 2001 O O . GLN A 1 250 ? -16.269 -5.513 -10.671 1.00 83.62 250 GLN A O 1
ATOM 2006 N N . TRP A 1 251 ? -16.272 -7.394 -9.452 1.00 82.12 251 TRP A N 1
ATOM 2007 C CA . TRP A 1 251 ? -15.026 -7.919 -10.007 1.00 82.12 251 TRP A CA 1
ATOM 2008 C C . TRP A 1 251 ? -15.109 -8.177 -11.516 1.00 82.12 251 TRP A C 1
ATOM 2010 O O . TRP A 1 251 ? -14.221 -7.752 -12.249 1.00 82.12 251 TRP A O 1
ATOM 2020 N N . ALA A 1 252 ? -16.171 -8.834 -11.994 1.00 81.56 252 ALA A N 1
ATOM 2021 C CA . ALA A 1 252 ? -16.340 -9.111 -13.419 1.00 81.56 252 ALA A CA 1
ATOM 2022 C C . ALA A 1 252 ? -16.461 -7.817 -14.239 1.00 81.56 252 ALA A C 1
ATOM 2024 O O . ALA A 1 252 ? -15.883 -7.717 -15.318 1.00 81.56 252 ALA A O 1
ATOM 2025 N N . TYR A 1 253 ? -17.169 -6.816 -13.711 1.00 83.94 253 TYR A N 1
ATOM 2026 C CA . TYR A 1 253 ? -17.337 -5.525 -14.371 1.00 83.94 253 TYR A CA 1
ATOM 2027 C C . TYR A 1 253 ? -16.003 -4.779 -14.502 1.00 83.94 253 TYR A C 1
ATOM 2029 O O . TYR A 1 253 ? -15.653 -4.332 -15.591 1.00 83.94 253 TYR A O 1
ATOM 2037 N N . ARG A 1 254 ? -15.202 -4.758 -13.432 1.00 87.44 254 ARG A N 1
ATOM 2038 C CA . ARG A 1 254 ? -13.837 -4.207 -13.455 1.00 87.44 254 ARG A CA 1
ATOM 2039 C C . ARG A 1 254 ? -12.920 -4.943 -14.412 1.00 87.44 254 ARG A C 1
ATOM 2041 O O . ARG A 1 254 ? -12.151 -4.315 -15.123 1.00 87.44 254 ARG A O 1
ATOM 2048 N N . LEU A 1 255 ? -13.031 -6.265 -14.489 1.00 82.44 255 LEU A N 1
ATOM 2049 C CA . LEU A 1 255 ? -12.199 -7.052 -15.391 1.00 82.44 255 LEU A CA 1
ATOM 2050 C C . LEU A 1 255 ? -12.424 -6.696 -16.867 1.00 82.44 255 LEU A C 1
ATOM 2052 O O . LEU A 1 255 ? -11.468 -6.637 -17.634 1.00 82.44 255 LEU A O 1
ATOM 2056 N N . VAL A 1 256 ? -13.672 -6.431 -17.259 1.00 84.12 256 VAL A N 1
ATOM 2057 C CA . VAL A 1 256 ? -14.004 -6.003 -18.627 1.00 84.12 256 VAL A CA 1
ATOM 2058 C C . VAL A 1 256 ? -13.375 -4.647 -18.950 1.00 84.12 256 VAL A C 1
ATOM 2060 O O . VAL A 1 256 ? -12.821 -4.479 -20.036 1.00 84.12 256 VAL A O 1
ATOM 2063 N N . HIS A 1 257 ? -13.425 -3.694 -18.019 1.00 86.62 257 HIS A N 1
ATOM 2064 C CA . HIS A 1 257 ? -12.803 -2.380 -18.209 1.00 86.62 257 HIS A CA 1
ATOM 2065 C C . HIS A 1 257 ? -11.277 -2.447 -18.222 1.00 86.62 257 HIS A C 1
ATOM 2067 O O . HIS A 1 257 ? -10.669 -1.827 -19.089 1.00 86.62 257 HIS A O 1
ATOM 2073 N N . LEU A 1 258 ? -10.664 -3.284 -17.378 1.00 82.31 258 LEU A N 1
ATOM 2074 C CA . LEU A 1 258 ? -9.224 -3.547 -17.441 1.00 82.31 258 LEU A CA 1
ATOM 2075 C C . LEU A 1 258 ? -8.816 -4.057 -18.829 1.00 82.31 258 LEU A C 1
ATOM 2077 O O . LEU A 1 258 ? -7.913 -3.492 -19.436 1.00 82.31 258 LEU A O 1
ATOM 2081 N N . ILE A 1 259 ? -9.512 -5.065 -19.372 1.00 79.69 259 ILE A N 1
ATOM 2082 C CA . ILE A 1 259 ? -9.244 -5.581 -20.728 1.00 79.69 259 ILE A CA 1
ATOM 2083 C C . ILE A 1 259 ? -9.362 -4.463 -21.770 1.00 79.69 259 ILE A C 1
ATOM 2085 O O . ILE A 1 259 ? -8.503 -4.345 -22.640 1.00 79.69 259 ILE A O 1
ATOM 2089 N N . LYS A 1 260 ? -10.400 -3.628 -21.668 1.00 82.75 260 LYS A N 1
ATOM 2090 C CA . LYS A 1 260 ? -10.624 -2.512 -22.590 1.00 82.75 260 LYS A CA 1
ATOM 2091 C C . LYS A 1 260 ? -9.491 -1.482 -22.538 1.00 82.75 260 LYS A C 1
ATOM 2093 O O . LYS A 1 260 ? -8.994 -1.081 -23.582 1.00 82.75 260 LYS A O 1
ATOM 2098 N N . ILE A 1 261 ? -9.055 -1.086 -21.345 1.00 79.94 261 ILE A N 1
ATOM 2099 C CA . ILE A 1 261 ? -7.951 -0.131 -21.156 1.00 79.94 261 ILE A CA 1
ATOM 2100 C C . ILE A 1 261 ? -6.649 -0.659 -21.752 1.00 79.94 261 ILE A C 1
ATOM 2102 O O . ILE A 1 261 ? -5.882 0.105 -22.340 1.00 79.94 261 ILE A O 1
ATOM 2106 N N . ILE A 1 262 ? -6.405 -1.962 -21.612 1.00 73.75 262 ILE A N 1
ATOM 2107 C CA . ILE A 1 262 ? -5.225 -2.624 -22.171 1.00 73.75 262 ILE A CA 1
ATOM 2108 C C . ILE A 1 262 ? -5.286 -2.622 -23.703 1.00 73.75 262 ILE A C 1
ATOM 2110 O O . ILE A 1 262 ? -4.304 -2.244 -24.337 1.00 73.75 262 ILE A O 1
ATOM 2114 N N . ASP A 1 263 ? -6.429 -2.988 -24.290 1.00 72.56 263 ASP A N 1
ATOM 2115 C CA . ASP A 1 263 ? -6.641 -2.998 -25.748 1.00 72.56 263 ASP A CA 1
ATOM 2116 C C . ASP A 1 263 ? -6.515 -1.592 -26.363 1.00 72.56 263 ASP A C 1
ATOM 2118 O O . ASP A 1 263 ? -5.938 -1.412 -27.434 1.00 72.56 263 ASP A O 1
ATOM 2122 N N . GLU A 1 264 ? -6.974 -0.566 -25.643 1.00 78.19 264 GLU A N 1
ATOM 2123 C CA . GLU A 1 264 ? -6.868 0.843 -26.042 1.00 78.19 264 GLU A CA 1
ATOM 2124 C C . GLU A 1 264 ? -5.474 1.455 -25.780 1.00 78.19 264 GLU A C 1
ATOM 2126 O O . GLU A 1 264 ? -5.244 2.623 -26.100 1.00 78.19 264 GLU A O 1
ATOM 2131 N N . GLY A 1 265 ? -4.534 0.695 -25.203 1.00 69.50 265 GLY A N 1
ATOM 2132 C CA . GLY A 1 265 ? -3.172 1.152 -24.905 1.00 69.50 265 GLY A CA 1
ATOM 2133 C C . GLY A 1 265 ? -3.080 2.193 -23.780 1.00 69.50 265 GLY A C 1
ATOM 2134 O O . GLY A 1 265 ? -2.066 2.877 -23.656 1.00 69.50 265 GLY A O 1
ATOM 2135 N N . GLN A 1 266 ? -4.113 2.324 -22.943 1.00 74.38 266 GLN A N 1
ATOM 2136 C CA . GLN A 1 266 ? -4.217 3.324 -21.871 1.00 74.38 266 GLN A CA 1
ATOM 2137 C C . GLN A 1 266 ? -3.661 2.821 -20.527 1.00 74.38 266 GLN A C 1
ATOM 2139 O O . GLN A 1 266 ? -4.188 3.129 -19.459 1.00 74.38 266 GLN A O 1
ATOM 2144 N N . THR A 1 267 ? -2.581 2.040 -20.547 1.00 69.62 267 THR A N 1
ATOM 2145 C CA . THR A 1 267 ? -2.041 1.365 -19.350 1.00 69.62 267 THR A CA 1
ATOM 2146 C C . THR A 1 267 ? -1.581 2.324 -18.249 1.00 69.62 267 THR A C 1
ATOM 2148 O O . THR A 1 267 ? -1.587 1.946 -17.082 1.00 69.62 267 THR A O 1
ATOM 2151 N N . SER A 1 268 ? -1.252 3.579 -18.574 1.00 70.88 268 SER A N 1
ATOM 2152 C CA . SER A 1 268 ? -0.953 4.622 -17.581 1.00 70.88 268 SER A CA 1
ATOM 2153 C C . SER A 1 268 ? -2.145 4.942 -16.672 1.00 70.88 268 SER A C 1
ATOM 2155 O O . SER A 1 268 ? -1.943 5.293 -15.507 1.00 70.88 268 SER A O 1
ATOM 2157 N N . LYS A 1 269 ? -3.382 4.758 -17.160 1.00 75.50 269 LYS A N 1
ATOM 2158 C CA . LYS A 1 269 ? -4.604 4.984 -16.380 1.00 75.50 269 LYS A CA 1
ATOM 2159 C C . LYS A 1 269 ? -4.683 4.057 -15.168 1.00 75.50 269 LYS A C 1
ATOM 2161 O O . LYS A 1 269 ? -4.996 4.527 -14.078 1.00 75.50 269 LYS A O 1
ATOM 2166 N N . LEU A 1 270 ? -4.286 2.794 -15.345 1.00 76.62 270 LEU A N 1
ATOM 2167 C CA . LEU A 1 270 ? -4.279 1.755 -14.304 1.00 76.62 270 LEU A CA 1
ATOM 2168 C C . LEU A 1 270 ? -3.488 2.162 -13.055 1.00 76.62 270 LEU A C 1
ATOM 2170 O O . LEU A 1 270 ? -3.779 1.728 -11.946 1.00 76.62 270 LEU A O 1
ATOM 2174 N N . PHE A 1 271 ? -2.469 2.996 -13.254 1.00 77.12 271 PHE A N 1
ATOM 2175 C CA . PHE A 1 271 ? -1.608 3.511 -12.198 1.00 77.12 271 PHE A CA 1
ATOM 2176 C C . PHE A 1 271 ? -2.060 4.879 -11.699 1.00 77.12 271 PHE A C 1
ATOM 2178 O O . PHE A 1 271 ? -1.953 5.169 -10.511 1.00 77.12 271 PHE A O 1
ATOM 2185 N N . SER A 1 272 ? -2.587 5.721 -12.591 1.00 78.69 272 SER A N 1
ATOM 2186 C CA . SER A 1 272 ? -3.123 7.026 -12.207 1.00 78.69 272 SER A CA 1
ATOM 2187 C C . SER A 1 272 ? -4.366 6.922 -11.329 1.00 78.69 272 SER A C 1
ATOM 2189 O O . SER A 1 272 ? -4.591 7.793 -10.494 1.00 78.69 272 SER A O 1
ATOM 2191 N N . ASP A 1 273 ? -5.149 5.856 -11.495 1.00 86.62 273 ASP A N 1
ATOM 2192 C CA . ASP A 1 273 ? -6.353 5.594 -10.707 1.00 86.62 273 ASP A CA 1
ATOM 2193 C C . ASP A 1 273 ? -6.022 5.208 -9.255 1.00 86.62 273 ASP A C 1
ATOM 2195 O O . ASP A 1 273 ? -6.853 5.390 -8.372 1.00 86.62 273 ASP A O 1
ATOM 2199 N N . HIS A 1 274 ? -4.774 4.811 -8.975 1.00 87.19 274 HIS A N 1
ATOM 2200 C CA . HIS A 1 274 ? -4.280 4.565 -7.619 1.00 87.19 274 HIS A CA 1
ATOM 2201 C C . HIS A 1 274 ? -4.015 5.849 -6.808 1.00 87.19 274 HIS A C 1
ATOM 2203 O O . HIS A 1 274 ? -3.733 5.794 -5.609 1.00 87.19 274 HIS A O 1
ATOM 2209 N N . MET A 1 275 ? -4.029 7.027 -7.434 1.00 84.69 275 MET A N 1
ATOM 2210 C CA . MET A 1 275 ? -3.740 8.289 -6.747 1.00 84.69 275 MET A CA 1
ATOM 2211 C C . MET A 1 275 ? -4.868 8.690 -5.789 1.00 84.69 275 MET A C 1
ATOM 2213 O O . MET A 1 275 ? -6.043 8.650 -6.151 1.00 84.69 275 MET A O 1
ATOM 2217 N N . ALA A 1 276 ? -4.517 9.200 -4.605 1.00 86.94 276 ALA A N 1
ATOM 2218 C CA . ALA A 1 276 ? -5.504 9.673 -3.631 1.00 86.94 276 ALA A CA 1
ATOM 2219 C C . ALA A 1 276 ? -6.375 10.813 -4.192 1.00 86.94 276 ALA A C 1
ATOM 2221 O O . ALA A 1 276 ? -7.555 10.914 -3.866 1.00 86.94 276 ALA A O 1
ATOM 2222 N N . GLU A 1 277 ? -5.828 11.626 -5.100 1.00 87.75 277 GLU A N 1
ATOM 2223 C CA . GLU A 1 277 ? -6.524 12.661 -5.869 1.00 87.75 277 GLU A CA 1
ATOM 2224 C C . GLU A 1 277 ? -7.779 12.147 -6.594 1.00 87.75 277 GLU A C 1
ATOM 2226 O O . GLU A 1 277 ? -8.659 12.946 -6.915 1.00 87.75 277 GLU A O 1
ATOM 2231 N N . LYS A 1 278 ? -7.859 10.839 -6.863 1.00 89.50 278 LYS A N 1
ATOM 2232 C CA . LYS A 1 278 ? -8.962 10.195 -7.579 1.00 89.50 278 LYS A CA 1
ATOM 2233 C C . LYS A 1 278 ? -10.080 9.768 -6.641 1.00 89.50 278 LYS A C 1
ATOM 2235 O O . LYS A 1 278 ? -11.209 10.226 -6.782 1.00 89.50 278 LYS A O 1
ATOM 2240 N N . CYS A 1 279 ? -9.767 8.945 -5.642 1.00 92.62 279 CYS A N 1
ATOM 2241 C CA . CYS A 1 279 ? -10.782 8.400 -4.742 1.00 92.62 279 CYS A CA 1
ATOM 2242 C C . CYS A 1 279 ? -11.247 9.416 -3.684 1.00 92.62 279 CYS A C 1
ATOM 2244 O O . CYS A 1 279 ? -12.395 9.375 -3.237 1.00 92.62 279 CYS A O 1
ATOM 2246 N N . TYR A 1 280 ? -10.376 10.342 -3.265 1.00 94.25 280 TYR A N 1
ATOM 2247 C CA . TYR A 1 280 ? -10.647 11.244 -2.146 1.00 94.25 280 TYR A CA 1
ATOM 2248 C C . TYR A 1 280 ? -11.823 12.197 -2.407 1.00 94.25 280 TYR A C 1
ATOM 2250 O O . TYR A 1 280 ? -12.69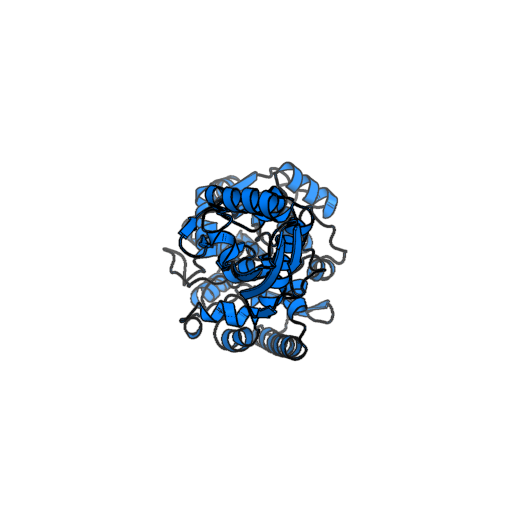0 12.276 -1.537 1.00 94.25 280 TYR A O 1
ATOM 2258 N N . PRO A 1 281 ? -11.952 12.873 -3.570 1.00 94.50 281 PRO A N 1
ATOM 2259 C CA . PRO A 1 281 ? -13.120 13.708 -3.853 1.00 94.50 281 PRO A CA 1
ATOM 2260 C C . PRO A 1 281 ? -14.446 12.954 -3.779 1.00 94.50 281 PRO A C 1
ATOM 2262 O O . PRO A 1 281 ? -15.432 13.516 -3.303 1.00 94.50 281 PRO A O 1
ATOM 2265 N N . VAL A 1 282 ? -14.456 11.684 -4.186 1.00 95.81 282 VAL A N 1
ATOM 2266 C CA . VAL A 1 282 ? -15.656 10.842 -4.163 1.00 95.81 282 VAL A CA 1
ATOM 2267 C C . VAL A 1 282 ? -16.019 10.435 -2.734 1.00 95.81 282 VAL A C 1
ATOM 2269 O O . VAL A 1 282 ? -17.171 10.553 -2.329 1.00 95.81 282 VAL A O 1
ATOM 2272 N N . ILE A 1 283 ? -15.032 10.016 -1.934 1.00 95.62 283 ILE A N 1
ATOM 2273 C CA . ILE A 1 283 ? -15.248 9.565 -0.548 1.00 95.62 283 ILE A CA 1
ATOM 2274 C C . ILE A 1 283 ? -15.550 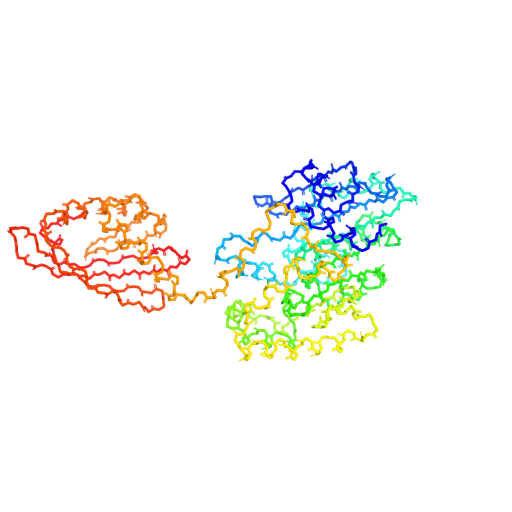10.740 0.395 1.00 95.62 283 ILE A C 1
ATOM 2276 O O . ILE A 1 283 ? -16.364 10.618 1.308 1.00 95.62 283 ILE A O 1
ATOM 2280 N N . CYS A 1 284 ? -14.881 11.876 0.203 1.00 94.94 284 CYS A N 1
ATOM 2281 C CA . CYS A 1 284 ? -14.927 13.013 1.120 1.00 94.94 284 CYS A CA 1
ATOM 2282 C C . CYS A 1 284 ? -15.844 14.156 0.670 1.00 94.94 284 CYS A C 1
ATOM 2284 O O . CYS A 1 284 ? -16.087 15.074 1.456 1.00 94.94 284 CYS A O 1
ATOM 2286 N N . GLY A 1 285 ? -16.303 14.168 -0.585 1.00 93.50 285 GLY A N 1
ATOM 2287 C CA . GLY A 1 285 ? -17.098 15.268 -1.146 1.00 93.50 285 GLY A CA 1
ATOM 2288 C C . GLY A 1 285 ? -16.344 16.602 -1.251 1.00 93.50 285 GLY A C 1
ATOM 2289 O O . GLY A 1 285 ? -16.964 17.652 -1.422 1.00 93.50 285 GLY A O 1
ATOM 2290 N N . LYS A 1 286 ? -15.011 16.586 -1.120 1.00 90.00 286 LYS A N 1
ATOM 2291 C CA . LYS A 1 286 ? -14.128 17.758 -1.210 1.00 90.00 286 LYS A CA 1
ATOM 2292 C C . LYS A 1 286 ? -12.817 17.388 -1.913 1.00 90.00 286 LYS A C 1
ATOM 2294 O O . LYS A 1 286 ? -12.369 16.253 -1.762 1.00 90.00 286 LYS A O 1
ATOM 2299 N N . PRO A 1 287 ? -12.180 18.317 -2.653 1.00 86.06 287 PRO A N 1
ATOM 2300 C CA . PRO A 1 287 ? -10.898 18.052 -3.297 1.00 86.06 287 PRO A CA 1
ATOM 2301 C C . PRO A 1 287 ? -9.842 17.576 -2.300 1.00 86.06 287 PRO A C 1
ATOM 2303 O O . PRO A 1 287 ? -9.812 18.029 -1.152 1.00 86.06 287 PRO A O 1
ATOM 2306 N N . TYR A 1 288 ? -8.955 16.698 -2.760 1.00 82.06 288 TYR A N 1
ATOM 2307 C CA . TYR A 1 288 ? -7.793 16.297 -1.981 1.00 82.06 288 TYR A CA 1
ATOM 2308 C C . TYR A 1 288 ? -6.852 17.490 -1.784 1.00 82.06 288 TYR A C 1
ATOM 2310 O O . TYR A 1 288 ? -6.421 18.117 -2.753 1.00 82.06 288 TYR A O 1
ATOM 2318 N N . GLN A 1 289 ? -6.542 17.812 -0.528 1.00 74.62 289 GLN A N 1
ATOM 2319 C CA . GLN A 1 289 ? -5.483 18.759 -0.193 1.00 74.62 289 GLN A CA 1
ATOM 2320 C C . GLN A 1 289 ? -4.218 17.963 0.083 1.00 74.62 289 GLN A C 1
ATOM 2322 O O . GLN A 1 289 ? -4.152 17.201 1.044 1.00 74.62 289 GLN A O 1
ATOM 2327 N N . LYS A 1 290 ? -3.239 18.114 -0.807 1.00 65.75 290 LYS A N 1
ATOM 2328 C CA . LYS A 1 290 ? -2.010 17.326 -0.805 1.00 65.75 290 LYS A CA 1
ATOM 2329 C C . LYS A 1 290 ? -1.276 17.481 0.537 1.00 65.75 290 LYS A C 1
ATOM 2331 O O . LYS A 1 290 ? -0.808 18.575 0.853 1.00 65.75 290 LYS A O 1
ATOM 2336 N N . SER A 1 291 ? -1.155 16.394 1.300 1.00 53.00 291 SER A N 1
ATOM 2337 C CA . SER A 1 291 ? -0.100 16.255 2.310 1.00 53.00 291 SER A CA 1
ATOM 2338 C C . SER A 1 291 ? 1.255 16.216 1.588 1.00 53.00 291 SER A C 1
ATOM 2340 O O . SER A 1 291 ? 1.351 15.743 0.450 1.00 53.00 291 SER A O 1
ATOM 2342 N N . VAL A 1 292 ? 2.298 16.820 2.155 1.00 54.56 292 VAL A N 1
ATOM 2343 C CA . VAL A 1 292 ? 3.555 17.039 1.415 1.00 54.56 292 VAL A CA 1
ATOM 2344 C C . VAL A 1 292 ? 4.262 15.697 1.135 1.00 54.56 292 VAL A C 1
ATOM 2346 O O . VAL A 1 292 ? 4.243 14.786 1.952 1.00 54.56 292 VAL A O 1
ATOM 2349 N N . LYS A 1 293 ? 4.903 15.601 -0.047 1.00 43.62 293 LYS A N 1
ATOM 2350 C CA . LYS A 1 293 ? 5.635 14.448 -0.630 1.00 43.62 293 LYS A CA 1
ATOM 2351 C C . LYS A 1 293 ? 4.806 13.225 -1.059 1.00 43.62 293 LYS A C 1
ATOM 2353 O O . LYS A 1 293 ? 5.231 12.082 -0.904 1.00 43.62 293 LYS A O 1
ATOM 2358 N N . ILE A 1 294 ? 3.697 13.454 -1.754 1.00 40.66 294 ILE A N 1
ATOM 2359 C CA . ILE A 1 294 ? 3.256 12.520 -2.805 1.00 40.66 294 ILE A CA 1
ATOM 2360 C C . ILE A 1 294 ? 3.602 13.158 -4.152 1.00 40.66 294 ILE A C 1
ATOM 2362 O O . ILE A 1 294 ? 2.731 13.632 -4.872 1.00 40.66 294 ILE A O 1
ATOM 2366 N N . ASP A 1 295 ? 4.886 13.231 -4.505 1.00 32.75 295 ASP A N 1
ATOM 2367 C CA . ASP A 1 295 ? 5.258 13.430 -5.913 1.00 32.75 295 ASP A CA 1
ATOM 2368 C C . ASP A 1 295 ? 5.026 12.117 -6.654 1.00 32.75 295 ASP A C 1
ATOM 2370 O O . ASP A 1 295 ? 5.940 11.417 -7.067 1.00 32.75 295 ASP A O 1
ATOM 2374 N N . LEU A 1 296 ? 3.752 11.784 -6.826 1.00 42.12 296 LEU A N 1
ATOM 2375 C CA . LEU A 1 296 ? 3.328 11.078 -8.015 1.00 42.12 296 LEU A CA 1
ATOM 2376 C C . LEU A 1 296 ? 3.217 12.139 -9.117 1.00 42.12 296 LEU A C 1
ATOM 2378 O O . LEU A 1 296 ? 2.124 12.539 -9.514 1.00 42.12 296 LEU A O 1
ATOM 2382 N N . GLU A 1 297 ? 4.369 12.633 -9.585 1.00 30.70 297 GLU A N 1
ATOM 2383 C CA . GLU A 1 297 ? 4.483 13.240 -10.913 1.00 30.70 297 GLU A CA 1
ATOM 2384 C C . GLU A 1 297 ? 4.218 12.134 -11.946 1.00 30.70 297 GLU A C 1
ATOM 2386 O O . GLU A 1 297 ? 5.114 11.572 -12.570 1.00 30.70 297 GLU A O 1
ATOM 2391 N N . LEU A 1 298 ? 2.944 11.780 -12.100 1.00 35.66 298 LEU A N 1
ATOM 2392 C CA . LEU A 1 298 ? 2.462 10.859 -13.128 1.00 35.66 298 LEU A CA 1
ATOM 2393 C C . LEU A 1 298 ? 2.281 11.571 -14.479 1.00 35.66 298 LEU A C 1
ATOM 2395 O O . LEU A 1 298 ? 1.862 10.941 -15.446 1.00 35.66 298 LEU A O 1
ATOM 2399 N N . GLU A 1 299 ? 2.673 12.850 -14.589 1.00 29.86 299 GLU A N 1
ATOM 2400 C CA . GLU A 1 299 ? 2.749 13.569 -15.870 1.00 29.86 299 GLU A CA 1
ATOM 2401 C C . GLU A 1 299 ? 3.785 12.968 -16.841 1.00 29.86 299 GLU A C 1
ATOM 2403 O O . GLU A 1 299 ? 3.787 13.324 -18.014 1.00 29.86 299 GLU A O 1
ATOM 2408 N N . ASN A 1 300 ? 4.598 11.993 -16.410 1.00 34.81 300 ASN A N 1
ATOM 2409 C CA . ASN A 1 300 ? 5.563 11.297 -17.265 1.00 34.81 300 ASN A CA 1
ATOM 2410 C C . ASN A 1 300 ? 5.439 9.758 -17.269 1.00 34.81 300 ASN A C 1
ATOM 2412 O O . ASN A 1 300 ? 6.436 9.078 -17.513 1.00 34.81 300 ASN A O 1
ATOM 2416 N N . ILE A 1 301 ? 4.245 9.166 -17.086 1.00 37.75 301 ILE A N 1
ATOM 2417 C CA . ILE A 1 301 ? 4.046 7.742 -17.453 1.00 37.75 301 ILE A CA 1
ATOM 2418 C C . ILE A 1 301 ? 3.897 7.602 -18.976 1.00 37.75 301 ILE A C 1
ATOM 2420 O O . ILE A 1 301 ? 2.862 7.199 -19.505 1.00 37.75 301 ILE A O 1
ATOM 2424 N N . GLY A 1 302 ? 4.968 7.924 -19.692 1.00 35.28 302 GLY A N 1
ATOM 2425 C CA . GLY A 1 302 ? 5.343 7.140 -20.853 1.00 35.28 302 GLY A CA 1
ATOM 2426 C C . GLY A 1 302 ? 6.177 5.986 -20.320 1.00 35.28 302 GLY A C 1
ATOM 2427 O O . GLY A 1 302 ? 7.263 6.212 -19.795 1.00 35.28 302 GLY A O 1
ATOM 2428 N N . LEU A 1 303 ? 5.650 4.768 -20.402 1.00 41.06 303 LEU A N 1
ATOM 2429 C CA . LEU A 1 303 ? 6.411 3.534 -20.234 1.00 41.06 303 LEU A CA 1
ATOM 2430 C C . LEU A 1 303 ? 7.604 3.620 -21.198 1.00 41.06 303 LEU A C 1
ATOM 2432 O O . LEU A 1 303 ? 7.443 3.425 -22.401 1.00 41.06 303 LEU A O 1
ATOM 2436 N N . MET A 1 304 ? 8.768 4.042 -20.707 1.00 45.66 304 MET A N 1
ATOM 2437 C CA . MET A 1 304 ? 9.950 4.114 -21.548 1.00 45.66 304 MET A CA 1
ATOM 2438 C C . MET A 1 304 ? 10.353 2.687 -21.850 1.00 45.66 304 MET A C 1
ATOM 2440 O O . MET A 1 304 ? 10.628 1.902 -20.944 1.00 45.66 304 MET A O 1
ATOM 2444 N N . SER A 1 305 ? 10.355 2.343 -23.130 1.00 53.25 305 SER A N 1
ATOM 2445 C CA . SER A 1 305 ? 10.925 1.073 -23.550 1.00 53.25 305 SER A CA 1
ATOM 2446 C C . SER A 1 305 ? 12.392 1.010 -23.100 1.00 53.25 305 SER A C 1
ATOM 2448 O O . SER A 1 305 ? 13.037 2.050 -22.952 1.00 53.25 305 SER A O 1
ATOM 2450 N N . LYS A 1 306 ? 12.965 -0.190 -22.926 1.00 63.62 306 LYS A N 1
ATOM 2451 C CA . LYS A 1 306 ? 14.417 -0.350 -22.678 1.00 63.62 306 LYS A CA 1
ATOM 2452 C C . LYS A 1 306 ? 15.264 0.455 -23.673 1.00 63.62 306 LYS A C 1
ATOM 2454 O O . LYS A 1 306 ? 16.294 1.021 -23.317 1.00 63.62 306 LYS A O 1
ATOM 2459 N N . VAL A 1 307 ? 14.767 0.568 -24.906 1.00 66.00 307 VAL A N 1
ATOM 2460 C CA . VAL A 1 307 ? 15.338 1.400 -25.967 1.00 66.00 307 VAL A CA 1
ATOM 2461 C C . VAL A 1 307 ? 15.328 2.884 -25.598 1.00 66.00 307 VAL A C 1
ATOM 2463 O O . VAL A 1 307 ? 16.312 3.572 -25.843 1.00 66.00 307 VAL A O 1
ATOM 2466 N N . ASP A 1 308 ? 14.256 3.402 -25.005 1.00 67.00 308 ASP A N 1
ATOM 2467 C CA . ASP A 1 308 ? 14.185 4.807 -24.604 1.00 67.00 308 ASP A CA 1
ATOM 2468 C C . ASP A 1 308 ? 15.071 5.100 -23.390 1.00 67.00 308 ASP A C 1
ATOM 2470 O O . ASP A 1 308 ? 15.680 6.167 -23.329 1.00 67.00 308 ASP A O 1
ATOM 2474 N N . GLU A 1 309 ? 15.189 4.176 -22.431 1.00 73.62 309 GLU A N 1
ATOM 2475 C CA . GLU A 1 309 ? 16.123 4.346 -21.306 1.00 73.62 309 GLU A CA 1
ATOM 2476 C C . GLU A 1 309 ? 17.564 4.390 -21.803 1.00 73.62 309 GLU A C 1
ATOM 2478 O O . GLU A 1 309 ? 18.327 5.290 -21.451 1.00 73.62 309 GLU A O 1
ATOM 2483 N N . THR A 1 310 ? 17.890 3.467 -22.703 1.00 80.75 310 THR A N 1
ATOM 2484 C CA . THR A 1 310 ? 19.180 3.407 -23.385 1.00 80.75 310 THR A CA 1
ATOM 2485 C C . THR A 1 310 ? 19.446 4.682 -24.186 1.00 80.75 310 THR A C 1
ATOM 2487 O O . THR A 1 310 ? 20.549 5.219 -24.118 1.00 80.75 310 THR A O 1
ATOM 2490 N N . LYS A 1 311 ? 18.435 5.240 -24.872 1.00 80.19 311 LYS A N 1
ATOM 2491 C CA . LYS A 1 311 ? 18.540 6.548 -25.544 1.00 80.19 311 LYS A CA 1
ATOM 2492 C C . LYS A 1 311 ? 18.838 7.680 -24.571 1.00 80.19 311 LYS A C 1
ATOM 2494 O O . LYS A 1 311 ? 19.698 8.490 -24.879 1.00 80.19 311 LYS A O 1
ATOM 2499 N N . LYS A 1 312 ? 18.180 7.747 -23.410 1.00 78.00 312 LYS A N 1
ATOM 2500 C CA . LYS A 1 312 ? 18.438 8.823 -22.435 1.00 78.00 312 LYS A CA 1
ATOM 2501 C C . LYS A 1 312 ? 19.834 8.741 -21.828 1.00 78.00 312 LYS A C 1
ATOM 2503 O O . LYS A 1 312 ? 20.485 9.772 -21.693 1.00 78.00 312 LYS A O 1
ATOM 2508 N N . VAL A 1 313 ? 20.298 7.536 -21.490 1.00 86.19 313 VAL A N 1
ATOM 2509 C CA . VAL A 1 313 ? 21.685 7.334 -21.039 1.00 86.19 313 VAL A CA 1
ATOM 2510 C C . VAL A 1 313 ? 22.652 7.741 -22.145 1.00 86.19 313 VAL A C 1
ATOM 2512 O O . VAL A 1 313 ? 23.586 8.486 -21.884 1.00 86.19 313 VAL A O 1
ATOM 2515 N N . TRP A 1 314 ? 22.391 7.343 -23.394 1.00 94.81 314 TRP A N 1
ATOM 2516 C CA . TRP A 1 314 ? 23.205 7.764 -24.533 1.00 94.81 314 TRP A CA 1
ATOM 2517 C C . TRP A 1 314 ? 23.232 9.286 -24.719 1.00 94.81 314 TRP A C 1
ATOM 2519 O O . TRP A 1 314 ? 24.303 9.855 -24.896 1.00 94.81 314 TRP A O 1
ATOM 2529 N N . GLU A 1 315 ? 22.073 9.947 -24.663 1.00 85.62 315 GLU A N 1
ATOM 2530 C CA . GLU A 1 315 ? 21.939 11.401 -24.795 1.00 85.62 315 GLU A CA 1
ATOM 2531 C C . GLU A 1 315 ? 22.731 12.141 -23.717 1.00 85.62 315 GLU A C 1
ATOM 2533 O O . GLU A 1 315 ? 23.447 13.088 -24.035 1.00 85.62 315 GLU A O 1
ATOM 2538 N N . HIS A 1 316 ? 22.640 11.699 -22.463 1.00 91.56 316 HIS A N 1
ATOM 2539 C CA . HIS A 1 316 ? 23.432 12.259 -21.372 1.00 91.56 316 HIS A CA 1
ATOM 2540 C C . HIS A 1 316 ? 24.934 12.023 -21.591 1.00 91.56 316 HIS A C 1
ATOM 2542 O O . HIS A 1 316 ? 25.721 12.969 -21.548 1.00 91.56 316 HIS A O 1
ATOM 2548 N N . HIS A 1 317 ? 25.315 10.784 -21.910 1.00 93.38 317 HIS A N 1
ATOM 2549 C CA . HIS A 1 317 ? 26.705 10.376 -22.084 1.00 93.38 317 HIS A CA 1
ATOM 2550 C C . HIS A 1 317 ? 27.403 11.148 -23.210 1.00 93.38 317 HIS A C 1
ATOM 2552 O O . HIS A 1 317 ? 28.504 11.670 -23.033 1.00 93.38 317 HIS A O 1
ATOM 2558 N N . ILE A 1 318 ? 26.756 11.275 -24.374 1.00 91.81 318 ILE A N 1
ATOM 2559 C CA . ILE A 1 318 ? 27.338 11.992 -25.514 1.00 91.81 318 ILE A CA 1
ATOM 2560 C C . ILE A 1 318 ? 27.398 13.505 -25.270 1.00 91.81 318 ILE A C 1
ATOM 2562 O O . ILE A 1 318 ? 28.375 14.143 -25.652 1.00 91.81 318 ILE A O 1
ATOM 2566 N N . GLN A 1 319 ? 26.420 14.081 -24.562 1.00 83.75 319 GLN A N 1
ATOM 2567 C CA . GLN A 1 319 ? 26.465 15.491 -24.160 1.00 83.75 319 GLN A CA 1
ATOM 2568 C C . GLN A 1 319 ? 27.601 15.765 -23.170 1.00 83.75 319 GLN A C 1
ATOM 2570 O O . GLN A 1 319 ? 28.297 16.773 -23.299 1.00 83.75 319 GLN A O 1
ATOM 2575 N N . ALA A 1 320 ? 27.818 14.867 -22.207 1.00 86.94 320 ALA A N 1
ATOM 2576 C CA . ALA A 1 320 ? 28.932 14.953 -21.270 1.00 86.94 320 ALA A CA 1
ATOM 2577 C C . ALA A 1 320 ? 30.287 14.843 -21.992 1.00 86.94 320 ALA A C 1
ATOM 2579 O O . ALA A 1 320 ? 31.227 15.570 -21.662 1.00 86.94 320 ALA A O 1
ATOM 2580 N N . TRP A 1 321 ? 30.373 14.000 -23.027 1.00 93.12 321 TRP A N 1
ATOM 2581 C CA . TRP A 1 321 ? 31.557 13.892 -23.879 1.00 93.12 321 TRP A CA 1
ATOM 2582 C C . TRP A 1 321 ? 31.825 15.196 -24.639 1.00 93.12 321 TRP A C 1
ATOM 2584 O O . TRP A 1 321 ? 32.932 15.731 -24.561 1.00 93.12 321 TRP A O 1
ATOM 2594 N N . ASP A 1 322 ? 30.813 15.756 -25.306 1.00 86.88 322 ASP A N 1
ATOM 2595 C CA . ASP A 1 322 ? 30.928 17.021 -26.044 1.00 86.88 322 ASP A CA 1
ATOM 2596 C C . ASP A 1 322 ? 31.293 18.201 -25.126 1.00 86.88 322 ASP A C 1
ATOM 2598 O O . ASP A 1 322 ? 32.020 19.118 -25.521 1.00 86.88 322 ASP A O 1
ATOM 2602 N N . ALA A 1 323 ? 30.832 18.162 -23.873 1.00 90.31 323 ALA A N 1
ATOM 2603 C CA . ALA A 1 323 ? 31.158 19.146 -22.846 1.00 90.31 323 ALA A CA 1
ATOM 2604 C C . ALA A 1 323 ? 32.555 18.960 -22.217 1.00 90.31 323 ALA A C 1
ATOM 2606 O O . ALA A 1 323 ? 33.003 19.844 -21.486 1.00 90.31 323 ALA A O 1
ATOM 2607 N N . ASN A 1 324 ? 33.262 17.857 -22.504 1.00 93.19 324 ASN A N 1
ATOM 2608 C CA . ASN A 1 324 ? 34.462 17.410 -21.779 1.00 93.19 324 ASN A CA 1
ATOM 2609 C C . ASN A 1 324 ? 34.245 17.321 -20.252 1.00 93.19 324 ASN A C 1
ATOM 2611 O O . ASN A 1 324 ? 35.136 17.659 -19.467 1.00 93.19 324 ASN A O 1
ATOM 2615 N N . ASP A 1 325 ? 33.056 16.892 -19.822 1.00 95.06 325 ASP A N 1
ATOM 2616 C CA . ASP A 1 325 ? 32.681 16.790 -18.412 1.00 95.06 325 ASP A CA 1
ATOM 2617 C C . ASP A 1 325 ? 32.897 15.362 -17.893 1.00 95.06 325 ASP A C 1
ATOM 2619 O O . ASP A 1 325 ? 32.081 14.459 -18.081 1.00 95.06 325 ASP A O 1
ATOM 2623 N N . LEU A 1 326 ? 34.032 15.153 -17.226 1.00 95.50 326 LEU A N 1
ATOM 2624 C CA . LEU A 1 326 ? 34.407 13.844 -16.694 1.00 95.50 326 LEU A CA 1
ATOM 2625 C C . LEU A 1 326 ? 33.503 13.386 -15.544 1.00 95.50 326 LEU A C 1
ATOM 2627 O O . LEU A 1 326 ? 33.300 12.184 -15.382 1.00 95.50 326 LEU A O 1
ATOM 2631 N N . ASP A 1 327 ? 32.981 14.309 -14.738 1.00 91.44 327 ASP A N 1
ATOM 2632 C CA . ASP A 1 327 ? 32.111 13.955 -13.615 1.00 91.44 327 ASP A CA 1
ATOM 2633 C C . ASP A 1 327 ? 30.733 13.526 -14.118 1.00 91.44 327 ASP A C 1
ATOM 2635 O O . ASP A 1 327 ? 30.206 12.519 -13.644 1.00 91.44 327 ASP A O 1
ATOM 2639 N N . ALA A 1 328 ? 30.204 14.213 -15.135 1.00 81.69 328 ALA A N 1
ATOM 2640 C CA . ALA A 1 328 ? 28.975 13.810 -15.808 1.00 81.69 328 ALA A CA 1
ATOM 2641 C C . ALA A 1 328 ? 29.130 12.456 -16.520 1.00 81.69 328 ALA A C 1
ATOM 2643 O O . ALA A 1 328 ? 28.283 11.590 -16.335 1.00 81.69 328 ALA A O 1
ATOM 2644 N N . ILE A 1 329 ? 30.241 12.206 -17.230 1.00 95.88 329 ILE A N 1
ATOM 2645 C CA . ILE A 1 329 ? 30.501 10.880 -17.824 1.00 95.88 329 ILE A CA 1
ATOM 2646 C C . ILE A 1 329 ? 30.497 9.786 -16.751 1.00 95.88 329 ILE A C 1
ATOM 2648 O O . ILE A 1 329 ? 29.909 8.727 -16.951 1.00 95.88 329 ILE A O 1
ATOM 2652 N N . MET A 1 330 ? 31.157 10.015 -15.609 1.00 97.38 330 MET A N 1
ATOM 2653 C CA . MET A 1 330 ? 31.225 9.009 -14.544 1.00 97.38 330 MET A CA 1
ATOM 2654 C C . MET A 1 330 ? 29.872 8.727 -13.886 1.00 97.38 330 MET A C 1
ATOM 2656 O O . MET A 1 330 ? 29.722 7.659 -13.298 1.00 97.38 330 MET A O 1
ATOM 2660 N N . ALA A 1 331 ? 28.887 9.622 -14.005 1.00 91.00 331 ALA A N 1
ATOM 2661 C CA . ALA A 1 331 ? 27.537 9.378 -13.501 1.00 91.00 331 ALA A CA 1
ATOM 2662 C C . ALA A 1 331 ? 26.817 8.236 -14.244 1.00 91.00 331 ALA A C 1
ATOM 2664 O O . ALA A 1 331 ? 25.886 7.654 -13.690 1.00 91.00 331 ALA A O 1
ATOM 2665 N N . ASP A 1 332 ? 27.275 7.874 -15.448 1.00 92.31 332 ASP A N 1
ATOM 2666 C CA . ASP A 1 332 ? 26.734 6.746 -16.214 1.00 92.31 332 ASP A CA 1
ATOM 2667 C C . ASP A 1 332 ? 27.350 5.386 -15.814 1.00 92.31 332 ASP A C 1
ATOM 2669 O O . ASP A 1 332 ? 26.927 4.348 -16.325 1.00 92.31 332 ASP A O 1
ATOM 2673 N N . TYR A 1 333 ? 28.343 5.360 -14.912 1.00 95.12 333 TYR A N 1
ATOM 2674 C CA . TYR A 1 333 ? 29.075 4.154 -14.495 1.00 95.12 333 TYR A CA 1
ATOM 2675 C C . TYR A 1 333 ? 28.940 3.881 -12.993 1.00 95.12 333 TYR A C 1
ATOM 2677 O O . TYR A 1 333 ? 28.629 4.755 -12.188 1.00 95.12 333 TYR A O 1
ATOM 2685 N N . THR A 1 334 ? 29.221 2.638 -12.597 1.00 92.81 334 THR A N 1
ATOM 2686 C CA . THR A 1 334 ? 29.250 2.187 -11.197 1.00 92.81 334 THR A CA 1
ATOM 2687 C C . THR A 1 334 ? 30.479 1.319 -10.922 1.00 92.81 334 THR A C 1
ATOM 2689 O O . THR A 1 334 ? 31.272 1.036 -11.822 1.00 92.81 334 THR A O 1
ATOM 2692 N N . GLU A 1 335 ? 30.642 0.860 -9.678 1.00 94.25 335 GLU A N 1
ATOM 2693 C CA . GLU A 1 335 ? 31.729 -0.057 -9.306 1.00 94.25 335 GLU A CA 1
ATOM 2694 C C . GLU A 1 335 ? 31.651 -1.424 -10.005 1.00 94.25 335 GLU A C 1
ATOM 2696 O O . GLU A 1 335 ? 32.669 -2.096 -10.168 1.00 94.25 335 GLU A O 1
ATOM 2701 N N . ASP A 1 336 ? 30.464 -1.811 -10.478 1.00 92.12 336 ASP A N 1
ATOM 2702 C CA . ASP A 1 336 ? 30.254 -3.056 -11.219 1.00 92.12 336 ASP A CA 1
ATOM 2703 C C . ASP A 1 336 ? 30.468 -2.893 -12.735 1.00 92.12 336 ASP A C 1
ATOM 2705 O O . ASP A 1 336 ? 30.446 -3.880 -13.474 1.00 92.12 336 ASP A O 1
ATOM 2709 N N . SER A 1 337 ? 30.700 -1.666 -13.215 1.00 97.12 337 SER A N 1
ATOM 2710 C CA . SER A 1 337 ? 30.888 -1.388 -14.637 1.00 97.12 337 SER A CA 1
ATOM 2711 C C . SER A 1 337 ? 32.227 -1.908 -15.162 1.00 97.12 337 SER A C 1
ATOM 2713 O O . SER A 1 337 ? 33.265 -1.852 -14.491 1.00 97.12 337 SER A O 1
ATOM 2715 N N . ILE A 1 338 ? 32.214 -2.390 -16.406 1.00 97.94 338 ILE A N 1
ATOM 2716 C CA . ILE A 1 338 ? 33.370 -2.995 -17.070 1.00 97.94 338 ILE A CA 1
ATOM 2717 C C . ILE A 1 338 ? 33.637 -2.299 -18.406 1.00 97.94 338 ILE A C 1
ATOM 2719 O O . ILE A 1 338 ? 32.804 -2.313 -19.308 1.00 97.94 338 ILE A O 1
ATOM 2723 N N . LEU A 1 339 ? 34.846 -1.768 -18.567 1.00 98.06 339 LEU A N 1
ATOM 2724 C CA . LEU A 1 339 ? 35.335 -1.180 -19.810 1.00 98.06 339 LEU A CA 1
ATOM 2725 C C . LEU A 1 339 ? 36.378 -2.098 -20.458 1.00 98.06 339 LEU A C 1
ATOM 2727 O O . LEU A 1 339 ? 37.446 -2.352 -19.903 1.00 98.06 339 LEU A O 1
ATOM 2731 N N . ILE A 1 340 ? 36.081 -2.603 -21.649 1.00 97.50 340 ILE A N 1
ATOM 2732 C CA . ILE A 1 340 ? 36.942 -3.505 -22.416 1.00 97.50 340 ILE A CA 1
ATOM 2733 C C . ILE A 1 340 ? 37.579 -2.724 -23.562 1.00 97.50 340 ILE A C 1
ATOM 2735 O O . ILE A 1 340 ? 36.904 -2.239 -24.462 1.00 97.50 340 ILE A O 1
ATOM 2739 N N . LEU A 1 341 ? 38.900 -2.637 -23.559 1.00 94.31 341 LEU A N 1
ATOM 2740 C CA . LEU A 1 341 ? 39.689 -2.021 -24.624 1.00 94.31 341 LEU A CA 1
ATOM 2741 C C . LEU A 1 341 ? 40.361 -3.119 -25.461 1.00 94.31 341 LEU A C 1
ATOM 2743 O O . LEU A 1 341 ? 40.360 -4.283 -25.063 1.00 94.31 341 LEU A O 1
ATOM 2747 N N . ASN A 1 342 ? 41.019 -2.757 -26.571 1.00 89.25 342 ASN A N 1
ATOM 2748 C CA . ASN A 1 342 ? 41.678 -3.692 -27.505 1.00 89.25 342 ASN A CA 1
ATOM 2749 C C . ASN A 1 342 ? 42.332 -4.943 -26.877 1.00 89.25 342 ASN A C 1
ATOM 2751 O O . ASN A 1 342 ? 42.240 -6.016 -27.457 1.00 89.25 342 ASN A O 1
ATOM 2755 N N . ASN A 1 343 ? 43.055 -4.799 -25.757 1.00 84.12 343 ASN A N 1
ATOM 2756 C CA . ASN A 1 343 ? 43.793 -5.894 -25.109 1.00 84.12 343 ASN A CA 1
ATOM 2757 C C . ASN A 1 343 ? 43.742 -5.844 -23.569 1.00 84.12 343 ASN A C 1
ATOM 2759 O O . ASN A 1 343 ? 44.572 -6.467 -22.906 1.00 84.12 343 ASN A O 1
ATOM 2763 N N . THR A 1 344 ? 42.846 -5.056 -22.976 1.00 92.69 344 THR A N 1
ATOM 2764 C CA . THR A 1 344 ? 42.794 -4.897 -21.516 1.00 92.69 344 THR A CA 1
ATOM 2765 C C . THR A 1 344 ? 41.376 -4.622 -21.044 1.00 92.69 344 THR A C 1
ATOM 2767 O O . THR A 1 344 ? 40.532 -4.188 -21.822 1.00 92.69 344 THR A O 1
ATOM 2770 N N . VAL A 1 345 ? 41.122 -4.898 -19.770 1.00 96.38 345 VAL A N 1
ATOM 2771 C CA . VAL A 1 345 ? 39.825 -4.714 -19.124 1.00 96.38 345 VAL A CA 1
ATOM 2772 C C . VAL A 1 345 ? 40.027 -3.819 -17.915 1.00 96.38 345 VAL A C 1
ATOM 2774 O O . VAL A 1 345 ? 40.945 -4.061 -17.131 1.00 96.38 345 VAL A O 1
ATOM 2777 N N . LYS A 1 346 ? 39.168 -2.813 -17.785 1.00 97.25 346 LYS A N 1
ATOM 2778 C CA . LYS A 1 346 ? 39.076 -1.900 -16.652 1.00 97.25 346 LYS A CA 1
ATOM 2779 C C . LYS A 1 346 ? 37.773 -2.128 -15.909 1.00 97.25 346 LYS A C 1
ATOM 2781 O O . LYS A 1 346 ? 36.749 -2.372 -16.548 1.00 97.25 346 LYS A O 1
ATOM 2786 N N . LYS A 1 347 ? 37.820 -2.102 -14.581 1.00 97.19 347 LYS A N 1
ATOM 2787 C CA . LYS A 1 347 ? 36.653 -2.376 -13.735 1.00 97.19 347 LYS A CA 1
ATOM 2788 C C . LYS A 1 347 ? 36.477 -1.304 -12.673 1.00 97.19 347 LYS A C 1
ATOM 2790 O O . LYS A 1 347 ? 37.453 -0.903 -12.044 1.00 97.19 347 LYS A O 1
ATOM 2795 N N . GLY A 1 348 ? 35.228 -0.917 -12.456 1.00 92.19 348 GLY A N 1
ATOM 2796 C CA . GLY A 1 348 ? 34.842 0.063 -11.451 1.00 92.19 348 GLY A CA 1
ATOM 2797 C C . GLY A 1 348 ? 35.185 1.504 -11.820 1.00 92.19 348 GLY A C 1
ATOM 2798 O O . GLY A 1 348 ? 35.846 1.782 -12.827 1.00 92.19 348 GLY A O 1
ATOM 2799 N N . ILE A 1 349 ? 34.704 2.435 -10.996 1.00 93.56 349 ILE A N 1
ATOM 2800 C CA . ILE A 1 349 ? 34.696 3.870 -11.321 1.00 93.56 349 ILE A CA 1
ATOM 2801 C C . ILE A 1 349 ? 36.117 4.407 -11.485 1.00 93.56 349 ILE A C 1
ATOM 2803 O O . ILE A 1 349 ? 36.389 5.145 -12.428 1.00 93.56 349 ILE A O 1
ATOM 2807 N N . GLU A 1 350 ? 37.038 4.034 -10.595 1.00 96.81 350 GLU A N 1
ATOM 2808 C CA . GLU A 1 350 ? 38.399 4.582 -10.588 1.00 96.81 350 GLU A CA 1
ATOM 2809 C C . GLU A 1 350 ? 39.155 4.272 -11.890 1.00 96.81 350 GLU A C 1
ATOM 2811 O O . GLU A 1 350 ? 39.731 5.166 -12.520 1.00 96.81 350 GLU A O 1
ATOM 2816 N N . GLU A 1 351 ? 39.119 3.014 -12.334 1.00 97.50 351 GLU A N 1
ATOM 2817 C CA . GLU A 1 351 ? 39.838 2.592 -13.533 1.00 97.50 351 GLU A CA 1
ATOM 2818 C C . GLU A 1 351 ? 39.194 3.123 -14.819 1.00 97.50 351 GLU A C 1
ATOM 2820 O O . GLU A 1 351 ? 39.914 3.524 -15.738 1.00 97.50 351 GLU A O 1
ATOM 2825 N N . VAL A 1 352 ? 37.858 3.155 -14.887 1.00 97.75 352 VAL A N 1
ATOM 2826 C CA . VAL A 1 352 ? 37.111 3.717 -16.026 1.00 97.75 352 VAL A CA 1
ATOM 2827 C C . VAL A 1 352 ? 37.369 5.220 -16.141 1.00 97.75 352 VAL A C 1
ATOM 2829 O O . VAL A 1 352 ? 37.700 5.711 -17.224 1.00 97.75 352 VAL A O 1
ATOM 2832 N N . ARG A 1 353 ? 37.326 5.948 -15.018 1.00 97.81 353 ARG A N 1
ATOM 2833 C CA . ARG A 1 353 ? 37.607 7.389 -14.961 1.00 97.81 353 ARG A CA 1
ATOM 2834 C C . ARG A 1 353 ? 38.984 7.726 -15.509 1.00 97.81 353 ARG A C 1
ATOM 2836 O O . ARG A 1 353 ? 39.122 8.678 -16.276 1.00 97.81 353 ARG A O 1
ATOM 2843 N N . SER A 1 354 ? 39.998 6.940 -15.144 1.00 96.94 354 SER A N 1
ATOM 2844 C CA . SER A 1 354 ? 41.363 7.154 -15.630 1.00 96.94 354 SER A CA 1
ATOM 2845 C C . SER A 1 354 ? 41.472 7.022 -17.151 1.00 96.94 354 SER A C 1
ATOM 2847 O O . SER A 1 354 ? 42.275 7.733 -17.756 1.00 96.94 354 SER A O 1
ATOM 2849 N N . VAL A 1 355 ? 40.690 6.137 -17.778 1.00 96.69 355 VAL A N 1
ATOM 2850 C CA . VAL A 1 355 ? 40.680 5.996 -19.242 1.00 96.69 355 VAL A CA 1
ATOM 2851 C C . VAL A 1 355 ? 40.024 7.207 -19.899 1.00 96.69 355 VAL A C 1
ATOM 2853 O O . VAL A 1 355 ? 40.602 7.767 -20.829 1.00 96.69 355 VAL A O 1
ATOM 2856 N N . PHE A 1 356 ? 38.866 7.658 -19.407 1.00 97.50 356 PHE A N 1
ATOM 2857 C CA . PHE A 1 356 ? 38.176 8.825 -19.971 1.00 97.50 356 PHE A CA 1
ATOM 2858 C C . PHE A 1 356 ? 38.983 10.124 -19.835 1.00 97.50 356 PHE A C 1
ATOM 2860 O O . PHE A 1 356 ? 39.049 10.896 -20.790 1.00 97.50 356 PHE A O 1
ATOM 2867 N N . ASP A 1 357 ? 39.690 10.331 -18.719 1.00 96.50 357 ASP A N 1
ATOM 2868 C CA . ASP A 1 357 ? 40.613 11.467 -18.556 1.00 96.50 357 ASP A CA 1
ATOM 2869 C C . ASP A 1 357 ? 41.729 11.466 -19.624 1.00 96.50 357 ASP A C 1
ATOM 2871 O O . ASP A 1 357 ? 42.092 12.505 -20.182 1.00 96.50 357 ASP A O 1
ATOM 2875 N N . ASN A 1 358 ? 42.256 10.287 -19.973 1.00 95.31 358 ASN A N 1
ATOM 2876 C CA . ASN A 1 358 ? 43.243 10.146 -21.047 1.00 95.31 358 ASN A CA 1
ATOM 2877 C C . ASN A 1 358 ? 42.627 10.321 -22.441 1.00 95.31 358 ASN A C 1
ATOM 2879 O O . ASN A 1 358 ? 43.260 10.919 -23.315 1.00 95.31 358 ASN A O 1
ATOM 2883 N N . LEU A 1 359 ? 41.404 9.829 -22.655 1.00 95.19 359 LEU A N 1
ATOM 2884 C CA . LEU A 1 359 ? 40.671 10.005 -23.906 1.00 95.19 359 LEU A CA 1
ATOM 2885 C C . LEU A 1 359 ? 40.394 11.485 -24.176 1.00 95.19 359 LEU A C 1
ATOM 2887 O O . LEU A 1 359 ? 40.719 11.950 -25.264 1.00 95.19 359 LEU A O 1
ATOM 2891 N N . PHE A 1 360 ? 39.919 12.258 -23.197 1.00 95.62 360 PHE A N 1
ATOM 2892 C CA . PHE A 1 360 ? 39.720 13.700 -23.375 1.00 95.62 360 PHE A CA 1
ATOM 2893 C C . PHE A 1 360 ? 41.009 14.422 -23.770 1.00 95.62 360 PHE A C 1
ATOM 2895 O O . PHE A 1 360 ? 41.021 15.213 -24.714 1.00 95.62 360 PHE A O 1
ATOM 2902 N N . LYS A 1 361 ? 42.138 14.094 -23.130 1.00 94.19 361 LYS A N 1
ATOM 2903 C CA . LYS A 1 361 ? 43.443 14.661 -23.511 1.00 94.19 361 LYS A CA 1
ATOM 2904 C C . LYS A 1 361 ? 43.822 14.299 -24.945 1.00 94.19 361 LYS A C 1
ATOM 2906 O O . LYS A 1 361 ? 44.273 15.171 -25.685 1.00 94.19 361 LYS A O 1
ATOM 2911 N N . LEU A 1 362 ? 43.636 13.043 -25.348 1.00 93.81 362 LEU A N 1
ATOM 2912 C CA . LEU A 1 362 ? 43.962 12.578 -26.697 1.00 93.81 362 LEU A CA 1
ATOM 2913 C C . LEU A 1 362 ? 43.083 13.251 -27.761 1.00 93.81 362 LEU A C 1
ATOM 2915 O O . LEU A 1 362 ? 43.603 13.778 -28.746 1.00 93.81 362 LEU A O 1
ATOM 2919 N N . PHE A 1 363 ? 41.771 13.264 -27.542 1.00 93.38 363 PHE A N 1
ATOM 2920 C CA . PHE A 1 363 ? 40.786 13.768 -28.495 1.00 93.38 363 PHE A CA 1
ATOM 2921 C C . PHE A 1 363 ? 40.719 15.303 -28.544 1.00 93.38 363 PHE A C 1
ATOM 2923 O O . PHE A 1 363 ? 40.234 15.850 -29.529 1.00 93.38 363 PHE A O 1
ATOM 2930 N N . SER A 1 364 ? 41.306 16.010 -27.569 1.00 92.81 364 SER A N 1
ATOM 2931 C CA . SER A 1 364 ? 41.445 17.477 -27.598 1.00 92.81 364 SER A CA 1
ATOM 2932 C C . SER A 1 364 ? 42.369 18.014 -28.705 1.00 92.81 364 SER A C 1
ATOM 2934 O O . SER A 1 364 ? 42.362 19.212 -28.987 1.00 92.81 364 SER A O 1
ATOM 2936 N N . ASN A 1 365 ? 43.181 17.152 -29.333 1.00 91.94 365 ASN A N 1
ATOM 2937 C CA . ASN A 1 365 ? 44.177 17.534 -30.341 1.00 91.94 365 ASN A CA 1
ATOM 2938 C C . ASN A 1 365 ? 43.918 16.881 -31.709 1.00 91.94 365 ASN A C 1
ATOM 2940 O O . ASN A 1 365 ? 44.784 16.211 -32.286 1.00 91.94 365 ASN A O 1
ATOM 2944 N N . GLY A 1 366 ? 42.714 17.074 -32.227 1.00 92.62 366 GLY A N 1
ATOM 2945 C CA . GLY A 1 366 ? 42.321 16.607 -33.546 1.00 92.62 366 GLY A CA 1
ATOM 2946 C C . GLY A 1 366 ? 40.857 16.892 -33.836 1.00 92.62 366 GLY A C 1
ATOM 2947 O O . GLY A 1 366 ? 40.152 17.491 -33.029 1.00 92.62 366 GLY A O 1
ATOM 2948 N N . GLU A 1 367 ? 40.409 16.446 -35.000 1.00 94.62 367 GLU A N 1
ATOM 2949 C CA . GLU A 1 367 ? 39.002 16.474 -35.383 1.00 94.62 367 GLU A CA 1
ATOM 2950 C C . GLU A 1 367 ? 38.373 15.114 -35.082 1.00 94.62 367 GLU A C 1
ATOM 2952 O O . GLU A 1 367 ? 38.858 14.090 -35.568 1.00 94.62 367 GLU A O 1
ATOM 2957 N N . ASN A 1 368 ? 37.314 15.100 -34.273 1.00 93.94 368 ASN A N 1
ATOM 2958 C CA . ASN A 1 368 ? 36.562 13.896 -33.935 1.00 93.94 368 ASN A CA 1
ATOM 2959 C C . ASN A 1 368 ? 35.158 13.965 -34.532 1.00 93.94 368 ASN A C 1
ATOM 2961 O O . ASN A 1 368 ? 34.428 14.920 -34.279 1.00 93.94 368 ASN A O 1
ATOM 2965 N N . ILE A 1 369 ? 34.783 12.940 -35.290 1.00 91.81 369 ILE A N 1
ATOM 2966 C CA . ILE A 1 369 ? 33.455 12.797 -35.878 1.00 91.81 369 ILE A CA 1
ATOM 2967 C C . ILE A 1 369 ? 32.875 11.479 -35.381 1.00 91.81 369 ILE A C 1
ATOM 2969 O O . ILE A 1 369 ? 33.372 10.408 -35.729 1.00 91.81 369 ILE A O 1
ATOM 2973 N N . ILE A 1 370 ? 31.824 11.561 -34.571 1.00 91.56 370 ILE A N 1
ATOM 2974 C CA . ILE A 1 370 ? 31.073 10.403 -34.084 1.00 91.56 370 ILE A CA 1
ATOM 2975 C C . ILE A 1 370 ? 29.826 10.265 -34.961 1.00 91.56 370 ILE A C 1
ATOM 2977 O O . ILE A 1 370 ? 29.056 11.214 -35.105 1.00 91.56 370 ILE A O 1
ATOM 2981 N N . GLU A 1 371 ? 29.648 9.100 -35.582 1.00 84.38 371 GLU A N 1
ATOM 2982 C CA . GLU A 1 371 ? 28.454 8.803 -36.377 1.00 84.38 371 GLU A CA 1
ATOM 2983 C C . GLU A 1 371 ? 27.234 8.611 -35.460 1.00 84.38 371 GLU A C 1
ATOM 2985 O O . GLU A 1 371 ? 27.395 8.215 -34.300 1.00 84.38 371 GLU A O 1
ATOM 2990 N N . PRO A 1 372 ? 26.002 8.840 -35.954 1.00 81.19 372 PRO A N 1
ATOM 2991 C CA . PRO A 1 372 ? 24.795 8.599 -35.173 1.00 81.19 372 PRO A CA 1
ATOM 2992 C C . PRO A 1 372 ? 24.762 7.185 -34.587 1.00 81.19 372 PRO A C 1
ATOM 2994 O O . PRO A 1 372 ? 25.014 6.201 -35.287 1.00 81.19 372 PRO A O 1
ATOM 2997 N N . ALA A 1 373 ? 24.419 7.086 -33.305 1.00 88.06 373 ALA A N 1
ATOM 2998 C CA . ALA A 1 373 ? 24.355 5.804 -32.626 1.00 88.06 373 ALA A CA 1
ATOM 2999 C C . ALA A 1 373 ? 23.239 4.910 -33.174 1.00 88.06 373 ALA A C 1
ATOM 3001 O O . ALA A 1 373 ? 22.122 5.363 -33.436 1.00 88.06 373 ALA A O 1
ATOM 3002 N N . VAL A 1 374 ? 23.533 3.616 -33.280 1.00 85.88 374 VAL A N 1
ATOM 3003 C CA . VAL A 1 374 ? 22.531 2.567 -33.478 1.00 85.88 374 VAL A CA 1
ATOM 3004 C C . VAL A 1 374 ? 22.169 2.022 -32.104 1.00 85.88 374 VAL A C 1
ATOM 3006 O O . VAL A 1 374 ? 23.039 1.533 -31.387 1.00 85.88 374 VAL A O 1
ATOM 3009 N N . ILE A 1 375 ? 20.895 2.120 -31.734 1.00 85.50 375 ILE A N 1
ATOM 3010 C CA . ILE A 1 375 ? 20.398 1.697 -30.423 1.00 85.50 375 ILE A CA 1
ATOM 3011 C C . ILE A 1 375 ? 19.357 0.604 -30.630 1.00 85.50 375 ILE A C 1
ATOM 3013 O O . ILE A 1 375 ? 18.348 0.844 -31.290 1.00 85.50 375 ILE A O 1
ATOM 3017 N N . GLU A 1 376 ? 19.604 -0.571 -30.054 1.00 78.19 376 GLU A N 1
ATOM 3018 C CA . GLU A 1 376 ? 18.718 -1.735 -30.119 1.00 78.19 376 GLU A CA 1
ATOM 3019 C C . GLU A 1 376 ? 18.628 -2.384 -28.732 1.00 78.19 376 GLU A C 1
ATOM 3021 O O . GLU A 1 376 ? 19.613 -2.894 -28.194 1.00 78.19 376 GLU A O 1
ATOM 3026 N N . GLY A 1 377 ? 17.435 -2.361 -28.137 1.00 83.81 377 GLY A N 1
ATOM 3027 C CA . GLY A 1 377 ? 17.220 -2.800 -26.758 1.00 83.81 377 GLY A CA 1
ATOM 3028 C C . GLY A 1 377 ? 18.104 -2.044 -25.762 1.00 83.81 377 GLY A C 1
ATOM 3029 O O . GLY A 1 377 ? 17.991 -0.830 -25.628 1.00 83.81 377 GLY A O 1
ATOM 3030 N N . GLU A 1 378 ? 18.963 -2.791 -25.070 1.00 91.50 378 GLU A N 1
ATOM 3031 C CA . GLU A 1 378 ? 19.922 -2.312 -24.060 1.00 91.50 378 GLU A CA 1
ATOM 3032 C C . GLU A 1 378 ? 21.298 -1.974 -24.659 1.00 91.50 378 GLU A C 1
ATOM 3034 O O . GLU A 1 378 ? 22.228 -1.639 -23.929 1.00 91.50 378 GLU A O 1
ATOM 3039 N N . VAL A 1 379 ? 21.473 -2.109 -25.978 1.00 91.69 379 VAL A N 1
ATOM 3040 C CA . VAL A 1 379 ? 22.778 -1.985 -26.632 1.00 91.69 379 VAL A CA 1
ATOM 3041 C C . VAL A 1 379 ? 22.855 -0.698 -27.442 1.00 91.69 379 VAL A C 1
ATOM 3043 O O . VAL A 1 379 ? 22.002 -0.428 -28.286 1.00 91.69 379 VAL A O 1
ATOM 3046 N N . ILE A 1 380 ? 23.925 0.063 -27.225 1.00 96.25 380 ILE A N 1
ATOM 3047 C CA . ILE A 1 380 ? 24.311 1.208 -28.054 1.00 96.25 380 ILE A CA 1
ATOM 3048 C C . ILE A 1 380 ? 25.540 0.792 -28.850 1.00 96.25 380 ILE A C 1
ATOM 3050 O O . ILE A 1 380 ? 26.503 0.292 -28.274 1.00 96.25 380 ILE A O 1
ATOM 3054 N N . TYR A 1 381 ? 25.536 1.024 -30.156 1.00 93.38 381 TYR A N 1
ATOM 3055 C CA . TYR A 1 381 ? 26.695 0.848 -31.020 1.00 93.38 381 TYR A CA 1
ATOM 3056 C C . TYR A 1 381 ? 27.003 2.154 -31.740 1.00 93.38 381 TYR A C 1
ATOM 3058 O O . TYR A 1 381 ? 26.127 2.732 -32.388 1.00 93.38 381 TYR A O 1
ATOM 3066 N N . ILE A 1 382 ? 28.254 2.599 -31.659 1.00 94.69 382 ILE A N 1
ATOM 3067 C CA . ILE A 1 382 ? 28.729 3.770 -32.395 1.00 94.69 382 ILE A CA 1
ATOM 3068 C C . ILE A 1 382 ? 29.983 3.441 -33.185 1.00 94.69 382 ILE A C 1
ATOM 3070 O O . ILE A 1 382 ? 30.790 2.581 -32.821 1.00 94.69 382 ILE A O 1
ATOM 3074 N N . THR A 1 383 ? 30.181 4.219 -34.237 1.00 96.19 383 THR A N 1
ATOM 3075 C CA . THR A 1 383 ? 31.449 4.300 -34.947 1.00 96.19 383 THR A CA 1
ATOM 3076 C C . THR A 1 383 ? 31.917 5.740 -34.963 1.00 96.19 383 THR A C 1
ATOM 3078 O O . THR A 1 383 ? 31.100 6.656 -35.035 1.00 96.19 383 THR A O 1
ATOM 3081 N N . TRP A 1 384 ? 33.222 5.949 -34.927 1.00 96.50 384 TRP A N 1
ATOM 3082 C CA . TRP A 1 384 ? 33.804 7.282 -34.949 1.00 96.50 384 TRP A CA 1
ATOM 3083 C C . TRP A 1 384 ? 35.058 7.319 -35.814 1.00 96.50 384 TRP A C 1
ATOM 3085 O O . TRP A 1 384 ? 35.733 6.309 -36.032 1.00 96.50 384 TRP A O 1
ATOM 3095 N N . ASN A 1 385 ? 35.362 8.513 -36.309 1.00 96.12 385 ASN A N 1
ATOM 3096 C CA . ASN A 1 385 ? 36.538 8.827 -37.099 1.00 96.12 385 ASN A CA 1
ATOM 3097 C C . ASN A 1 385 ? 37.271 9.989 -36.426 1.00 96.12 385 ASN A C 1
ATOM 3099 O O . ASN A 1 385 ? 36.740 11.093 -36.335 1.00 96.12 385 ASN A O 1
ATOM 3103 N N . PHE A 1 386 ? 38.502 9.746 -35.986 1.00 97.06 386 PHE A N 1
ATOM 3104 C CA . PHE A 1 386 ? 39.342 10.755 -35.349 1.00 97.06 386 PHE A CA 1
ATOM 3105 C C . PHE A 1 386 ? 40.585 11.032 -36.189 1.00 97.06 386 PHE A C 1
ATOM 3107 O O . PHE A 1 386 ? 41.331 10.112 -36.532 1.00 97.06 386 PHE A O 1
ATOM 3114 N N . THR A 1 387 ? 40.837 12.300 -36.496 1.00 96.62 387 THR A N 1
ATOM 3115 C CA . THR A 1 387 ? 42.037 12.759 -37.204 1.00 96.62 387 THR A CA 1
ATOM 3116 C C . THR A 1 387 ? 42.856 13.647 -36.270 1.00 96.62 387 THR A C 1
ATOM 3118 O O . THR A 1 387 ? 42.541 14.831 -36.130 1.00 96.62 387 THR A O 1
ATOM 3121 N N . PRO A 1 388 ? 43.914 13.122 -35.625 1.00 95.56 388 PRO A N 1
ATOM 3122 C CA . PRO A 1 388 ? 44.841 13.952 -34.865 1.00 95.56 388 PRO A CA 1
ATOM 3123 C C . PRO A 1 388 ? 45.471 15.027 -35.763 1.00 95.56 388 PRO A C 1
ATOM 3125 O O . PRO A 1 388 ? 45.778 14.754 -36.922 1.00 95.56 388 PRO A O 1
ATOM 3128 N N . THR A 1 389 ? 45.764 16.214 -35.222 1.00 92.81 389 THR A N 1
ATOM 3129 C CA . THR A 1 389 ? 46.260 17.386 -35.984 1.00 92.81 389 THR A CA 1
ATOM 3130 C C . THR A 1 389 ? 47.454 17.099 -36.915 1.00 92.81 389 THR A C 1
ATOM 3132 O O . THR A 1 389 ? 47.621 17.767 -37.930 1.00 92.81 389 THR A O 1
ATOM 3135 N N . ASN A 1 390 ? 48.296 16.112 -36.585 1.00 90.56 390 ASN A N 1
ATOM 3136 C CA . ASN A 1 390 ? 49.506 15.759 -37.341 1.00 90.56 390 ASN A CA 1
ATOM 3137 C C . ASN A 1 390 ? 49.597 14.259 -37.669 1.00 90.56 390 ASN A C 1
ATOM 3139 O O . ASN A 1 390 ? 50.698 13.706 -37.734 1.00 90.56 390 ASN A O 1
ATOM 3143 N N . ASP A 1 391 ? 48.465 13.578 -37.815 1.00 94.31 391 ASP A N 1
ATOM 3144 C CA . ASP A 1 391 ? 48.450 12.149 -38.114 1.00 94.31 391 ASP A CA 1
ATOM 3145 C C . ASP A 1 391 ? 47.348 11.780 -39.111 1.00 94.31 391 ASP A C 1
ATOM 3147 O O . ASP A 1 391 ? 46.516 12.600 -39.494 1.00 94.31 391 ASP A O 1
ATOM 3151 N N . GLN A 1 392 ? 47.370 10.530 -39.564 1.00 93.75 392 GLN A N 1
ATOM 3152 C CA . GLN A 1 392 ? 46.300 9.969 -40.383 1.00 93.75 392 GLN A CA 1
ATOM 3153 C C . GLN A 1 392 ? 44.989 9.838 -39.596 1.00 93.75 392 GLN A C 1
ATOM 3155 O O . GLN A 1 392 ? 44.983 9.794 -38.367 1.00 93.75 392 GLN A O 1
ATOM 3160 N N . ASN A 1 393 ? 43.882 9.717 -40.324 1.00 96.31 393 ASN A N 1
ATOM 3161 C CA . ASN A 1 393 ? 42.581 9.412 -39.748 1.00 96.31 393 ASN A CA 1
ATOM 3162 C C . ASN A 1 393 ? 42.540 7.979 -39.182 1.00 96.31 393 ASN A C 1
ATOM 3164 O O . ASN A 1 393 ? 43.067 7.042 -39.790 1.00 96.31 393 ASN A O 1
ATOM 3168 N N . TYR A 1 394 ? 41.894 7.816 -38.031 1.00 97.12 394 TYR A N 1
ATOM 3169 C CA . TYR A 1 394 ? 41.656 6.536 -37.381 1.00 97.12 394 TYR A CA 1
ATOM 3170 C C . TYR A 1 394 ? 40.164 6.289 -37.219 1.00 97.12 394 TYR A C 1
ATOM 3172 O O . TYR A 1 394 ? 39.440 7.126 -36.687 1.00 97.12 394 TYR A O 1
ATOM 3180 N N . PHE A 1 395 ? 39.746 5.088 -37.604 1.00 97.19 395 PHE A N 1
ATOM 3181 C CA . PHE A 1 395 ? 38.422 4.558 -37.324 1.00 97.19 395 PHE A CA 1
ATOM 3182 C C . PHE A 1 395 ? 38.404 3.846 -35.968 1.00 97.19 395 PHE A C 1
ATOM 3184 O O . PHE A 1 395 ? 39.371 3.159 -35.599 1.00 97.19 395 PHE A O 1
ATOM 3191 N N . GLY A 1 396 ? 37.294 3.957 -35.253 1.00 96.94 396 GLY A N 1
ATOM 3192 C CA . GLY A 1 396 ? 37.032 3.169 -34.062 1.00 96.94 396 GLY A CA 1
ATOM 3193 C C . GLY A 1 396 ? 35.554 2.887 -33.855 1.00 96.94 396 GLY A C 1
ATOM 3194 O O . GLY A 1 396 ? 34.687 3.463 -34.513 1.00 96.94 396 GLY A O 1
ATOM 3195 N N . THR A 1 397 ? 35.283 1.955 -32.950 1.00 97.38 397 THR A N 1
ATOM 3196 C CA . THR A 1 397 ? 33.927 1.538 -32.598 1.00 97.38 397 THR A CA 1
ATOM 3197 C C . THR A 1 397 ? 33.787 1.451 -31.098 1.00 97.38 397 THR A C 1
ATOM 3199 O O . THR A 1 397 ? 34.700 0.932 -30.447 1.00 97.38 397 THR A O 1
ATOM 3202 N N . ASP A 1 398 ? 32.612 1.829 -30.612 1.00 97.69 398 ASP A N 1
ATOM 3203 C CA . ASP A 1 398 ? 32.200 1.593 -29.239 1.00 97.69 398 ASP A CA 1
ATOM 3204 C C . ASP A 1 398 ? 30.916 0.778 -29.183 1.00 97.69 398 ASP A C 1
ATOM 3206 O O . ASP A 1 398 ? 30.058 0.856 -30.065 1.00 97.69 398 ASP A O 1
ATOM 3210 N N . SER A 1 399 ? 30.788 -0.029 -28.138 1.00 97.75 399 SER A N 1
ATOM 3211 C CA . SER A 1 399 ? 29.533 -0.691 -27.795 1.00 97.75 399 SER A CA 1
ATOM 3212 C C . SER A 1 399 ? 29.268 -0.529 -26.314 1.00 97.75 399 SER A C 1
ATOM 3214 O O . SER A 1 399 ? 30.172 -0.757 -25.519 1.00 97.75 399 SER A O 1
ATOM 3216 N N . PHE A 1 400 ? 28.043 -0.175 -25.951 1.00 98.25 400 PHE A N 1
ATOM 3217 C CA . PHE A 1 400 ? 27.612 0.006 -24.571 1.00 98.25 400 PHE A CA 1
ATOM 3218 C C . PHE A 1 400 ? 26.457 -0.945 -24.280 1.00 98.25 400 PHE A C 1
ATOM 3220 O O . PHE A 1 400 ? 25.604 -1.151 -25.142 1.00 98.25 400 PHE A O 1
ATOM 3227 N N . VAL A 1 401 ? 26.419 -1.496 -23.071 1.00 96.19 401 VAL A N 1
ATOM 3228 C CA . VAL A 1 401 ? 25.282 -2.253 -22.541 1.00 96.19 401 VAL A CA 1
ATOM 3229 C C . VAL A 1 401 ? 24.713 -1.474 -21.365 1.00 96.19 401 VAL A C 1
ATOM 3231 O O . VAL A 1 401 ? 25.372 -1.330 -20.331 1.00 96.19 401 VAL A O 1
ATOM 3234 N N . VAL A 1 402 ? 23.496 -0.967 -21.534 1.00 90.25 402 VAL A N 1
ATOM 3235 C CA . VAL A 1 402 ? 22.794 -0.139 -20.557 1.00 90.25 402 VAL A CA 1
ATOM 3236 C C . VAL A 1 402 ? 21.757 -0.979 -19.831 1.00 90.25 402 VAL A C 1
ATOM 3238 O O . VAL A 1 402 ? 20.801 -1.460 -20.429 1.00 90.25 402 VAL A O 1
ATOM 3241 N N . GLN A 1 403 ? 21.933 -1.137 -18.524 1.00 82.00 403 GLN A N 1
ATOM 3242 C CA . GLN A 1 403 ? 21.002 -1.870 -17.671 1.00 82.00 403 GLN A CA 1
ATOM 3243 C C . GLN A 1 403 ? 20.722 -1.042 -16.432 1.00 82.00 403 GLN A C 1
ATOM 3245 O O . GLN A 1 403 ? 21.647 -0.528 -15.807 1.00 82.00 403 GLN A O 1
ATOM 3250 N N . ASN A 1 404 ? 19.442 -0.883 -16.092 1.00 76.94 404 ASN A N 1
ATOM 3251 C CA . ASN A 1 404 ? 19.008 -0.043 -14.971 1.00 76.94 404 ASN A CA 1
ATOM 3252 C C . ASN A 1 404 ? 19.605 1.376 -15.042 1.00 76.94 404 ASN A C 1
ATOM 3254 O O . ASN A 1 404 ? 20.032 1.931 -14.033 1.00 76.94 404 ASN A O 1
ATOM 3258 N N . ARG A 1 405 ? 19.667 1.939 -16.260 1.00 81.62 405 ARG A N 1
ATOM 3259 C CA . ARG A 1 405 ? 20.244 3.260 -16.583 1.00 81.62 405 ARG A CA 1
ATOM 3260 C C . ARG A 1 405 ? 21.743 3.417 -16.303 1.00 81.62 405 ARG A C 1
ATOM 3262 O O . ARG A 1 405 ? 22.242 4.535 -16.305 1.00 81.62 405 ARG A O 1
ATOM 3269 N N . ILE A 1 406 ? 22.457 2.314 -16.108 1.00 92.44 406 ILE A N 1
ATOM 3270 C CA . ILE A 1 406 ? 23.906 2.282 -15.916 1.00 92.44 406 ILE A CA 1
ATOM 3271 C C . ILE A 1 406 ? 24.563 1.616 -17.120 1.00 92.44 406 ILE A C 1
ATOM 3273 O O . ILE A 1 406 ? 24.100 0.578 -17.597 1.00 92.44 406 ILE A O 1
ATOM 3277 N N . ILE A 1 407 ? 25.683 2.169 -17.581 1.00 96.38 407 ILE A N 1
ATOM 3278 C CA . ILE A 1 407 ? 26.581 1.513 -18.528 1.00 96.38 407 ILE A CA 1
ATOM 3279 C C . ILE A 1 407 ? 27.312 0.399 -17.772 1.00 96.38 407 ILE A C 1
ATOM 3281 O O . ILE A 1 407 ? 28.293 0.619 -17.059 1.00 96.38 407 ILE A O 1
ATOM 3285 N N . THR A 1 408 ? 26.799 -0.822 -17.895 1.00 94.75 408 THR A N 1
ATOM 3286 C CA . THR A 1 408 ? 27.363 -2.013 -17.239 1.00 94.75 408 THR A CA 1
ATOM 3287 C C . THR A 1 408 ? 28.575 -2.545 -17.991 1.00 94.75 408 THR A C 1
ATOM 3289 O O . THR A 1 408 ? 29.562 -2.948 -17.377 1.00 94.75 408 THR A O 1
ATOM 3292 N N . TYR A 1 409 ? 28.536 -2.479 -19.322 1.00 97.56 409 TYR A N 1
ATOM 3293 C CA . TYR A 1 409 ? 29.667 -2.792 -20.184 1.00 97.56 409 TYR A CA 1
ATOM 3294 C C . TYR A 1 409 ? 29.870 -1.685 -21.204 1.00 97.56 409 TYR A C 1
ATOM 3296 O O . TYR A 1 409 ? 28.912 -1.233 -21.824 1.00 97.56 409 TYR A O 1
ATOM 3304 N N . GLN A 1 410 ? 31.123 -1.320 -21.433 1.00 98.31 410 GLN A N 1
ATOM 3305 C CA . GLN A 1 410 ? 31.545 -0.565 -22.604 1.00 98.31 410 GLN A CA 1
ATOM 3306 C C . GLN A 1 410 ? 32.698 -1.311 -23.270 1.00 98.31 410 GLN A C 1
ATOM 3308 O O . GLN A 1 410 ? 33.592 -1.822 -22.596 1.00 98.31 410 GLN A O 1
ATOM 3313 N N . THR A 1 411 ? 32.705 -1.385 -24.594 1.00 97.88 411 THR A N 1
ATOM 3314 C CA . THR A 1 411 ? 33.832 -1.912 -25.363 1.00 97.88 411 THR A CA 1
ATOM 3315 C C . THR A 1 411 ? 34.317 -0.860 -26.336 1.00 97.88 411 THR A C 1
ATOM 3317 O O . THR A 1 411 ? 33.480 -0.315 -27.043 1.00 97.88 411 THR A O 1
ATOM 3320 N N . ILE A 1 412 ? 35.628 -0.644 -26.425 1.00 96.06 412 ILE A N 1
ATOM 3321 C CA . ILE A 1 412 ? 36.247 0.321 -27.340 1.00 96.06 412 ILE A CA 1
ATOM 3322 C C . ILE A 1 412 ? 37.303 -0.392 -28.180 1.00 96.06 412 ILE A C 1
ATOM 3324 O O . ILE A 1 412 ? 38.246 -0.992 -27.646 1.00 96.06 412 ILE A O 1
ATOM 3328 N N . ALA A 1 413 ? 37.180 -0.291 -29.503 1.00 95.19 413 ALA A N 1
ATOM 3329 C CA . ALA A 1 413 ? 38.129 -0.872 -30.443 1.00 95.19 413 ALA A CA 1
ATOM 3330 C C . ALA A 1 413 ? 38.638 0.159 -31.456 1.00 95.19 413 ALA A C 1
ATOM 3332 O O . ALA A 1 413 ? 37.865 0.737 -32.215 1.00 95.19 413 ALA A O 1
ATOM 3333 N N . SER A 1 414 ? 39.957 0.368 -31.514 1.00 95.44 414 SER A N 1
ATOM 3334 C CA . SER A 1 414 ? 40.592 1.172 -32.569 1.00 95.44 414 SER A CA 1
ATOM 3335 C C . SER A 1 414 ? 42.086 0.883 -32.703 1.00 95.44 414 SER A C 1
ATOM 3337 O O . SER A 1 414 ? 42.785 0.639 -31.717 1.00 95.44 414 SER A O 1
ATOM 3339 N N . LEU A 1 415 ? 42.624 0.972 -33.923 1.00 93.00 415 LEU A N 1
ATOM 3340 C CA . LEU A 1 415 ? 44.076 0.952 -34.137 1.00 93.00 415 LEU A CA 1
ATOM 3341 C C . LEU A 1 415 ? 44.779 2.188 -33.553 1.00 93.00 415 LEU A C 1
ATOM 3343 O O . LEU A 1 415 ? 45.980 2.099 -33.286 1.00 93.00 415 LEU A O 1
ATOM 3347 N N . LEU A 1 416 ? 44.048 3.282 -33.295 1.00 93.69 416 LEU A N 1
ATOM 3348 C CA . LEU A 1 416 ? 44.556 4.499 -32.653 1.00 93.69 416 LEU A CA 1
ATOM 3349 C C . LEU A 1 416 ? 45.317 4.169 -31.363 1.00 93.69 416 LEU A C 1
ATOM 3351 O O . LEU A 1 416 ? 46.453 4.605 -31.179 1.00 93.69 416 LEU A O 1
ATOM 3355 N N . TYR A 1 417 ? 44.749 3.303 -30.522 1.00 89.56 417 TYR A N 1
ATOM 3356 C CA . TYR A 1 417 ? 45.297 2.988 -29.200 1.00 89.56 417 TYR A CA 1
ATOM 3357 C C . TYR A 1 417 ? 46.571 2.144 -29.217 1.00 89.56 417 TYR A C 1
ATOM 3359 O O . TYR A 1 417 ? 47.230 1.995 -28.191 1.00 89.56 417 TYR A O 1
ATOM 3367 N N . LYS A 1 418 ? 46.968 1.608 -30.380 1.00 87.00 418 LYS A N 1
ATOM 3368 C CA . LYS A 1 418 ? 48.302 1.007 -30.539 1.00 87.00 418 LYS A CA 1
ATOM 3369 C C . LYS A 1 418 ? 49.397 2.071 -30.617 1.00 87.00 418 LYS A C 1
ATOM 3371 O O . LYS A 1 418 ? 50.534 1.786 -30.257 1.00 87.00 418 LYS A O 1
ATOM 3376 N N . LYS A 1 419 ? 49.062 3.266 -31.115 1.00 88.81 419 LYS A N 1
ATOM 3377 C CA . LYS A 1 419 ? 49.983 4.400 -31.267 1.00 88.81 419 LYS A CA 1
ATOM 3378 C C . LYS A 1 419 ? 49.843 5.413 -30.128 1.00 88.81 419 LYS A C 1
ATOM 3380 O O . LYS A 1 419 ? 50.847 5.981 -29.712 1.00 88.81 419 LYS A O 1
ATOM 3385 N N . TYR A 1 420 ? 48.631 5.581 -29.604 1.00 88.88 420 TYR A N 1
ATOM 3386 C CA . TYR A 1 420 ? 48.293 6.475 -28.497 1.00 88.88 420 TYR A CA 1
ATOM 3387 C C . TYR A 1 420 ? 47.617 5.684 -27.367 1.00 88.88 420 TYR A C 1
ATOM 3389 O O . TYR A 1 420 ? 46.389 5.607 -27.331 1.00 88.88 420 TYR A O 1
ATOM 3397 N N . PRO A 1 421 ? 48.384 5.036 -26.474 1.00 85.25 421 PRO A N 1
ATOM 3398 C CA . PRO A 1 421 ? 47.813 4.297 -25.354 1.00 85.25 421 PRO A CA 1
ATOM 3399 C C . PRO A 1 421 ? 47.005 5.217 -24.434 1.00 85.25 421 PRO A C 1
ATOM 3401 O O . PRO A 1 421 ? 47.449 6.315 -24.106 1.00 85.25 421 PRO A O 1
ATOM 3404 N N . VAL A 1 422 ? 45.831 4.750 -24.013 1.00 82.19 422 VAL A N 1
ATOM 3405 C CA . VAL A 1 422 ? 44.901 5.474 -23.121 1.00 82.19 422 VAL A CA 1
ATOM 3406 C C . VAL A 1 422 ? 44.787 4.817 -21.741 1.00 82.19 422 VAL A C 1
ATOM 3408 O O . VAL A 1 422 ? 43.914 5.162 -20.947 1.00 82.19 422 VAL A O 1
ATOM 3411 N N . VAL A 1 423 ? 45.686 3.864 -21.471 1.00 78.06 423 VAL A N 1
ATOM 3412 C CA . VAL A 1 423 ? 45.748 3.016 -20.275 1.00 78.06 423 VAL A CA 1
ATOM 3413 C C . VAL A 1 423 ? 47.103 3.125 -19.615 1.00 78.06 423 VAL A C 1
ATOM 3415 O O . VAL A 1 423 ? 48.103 3.094 -20.371 1.00 78.06 423 VAL A O 1
#